Protein AF-A0AAV9C5N8-F1 (afdb_monomer)

Organism: Acorus calamus (NCBI:txid4465)

Foldseek 3Di:
DDDPDDPPPPPPFDKAWDDAAADADLVLLVVLLPCPDPPPDPVVNVVSLSNLVNNLVNQVKTWIATPVRFIWIAHPVRDIHRDSNVVSVVVVVVPDDDDDDDDDDDPDDPDDPPPDDPPQDVVLLVCCVPPVDPVSVVVNVSNCVVVVFDDDPDVDDDGDDDDDDDDDDDDDDDDDDDDDDDDDDDDDDDDDPDDPPVPDPVQDKAWDPPQAADADLPLLVVLLPDDPPDPPPVCVVVSLSVLVSNLVNQVKIWIAGPVRQIWIADPVRDIDRDSSVVSCCVNVVPCPVPPCPPPPPQPWDFDPQAADQDLVLLVVCLPPVDPVSVSVLVSNLVVQVWTWIDRVPFIWIADPVRDIDRDSSVVSDVVVDDPPPPPPDPPPPPDDDDDDD

Mean predicted aligned error: 20.57 Å

Radius of gyration: 37.29 Å; Cα contacts (8 Å, |Δi|>4): 385; chains: 1; bounding box: 121×70×110 Å

Sequence (389 aa):
MERSEAEVVEIEQNWERVDIVPKLCPEAVKRYGCDRRGRAVARSQDELILKAKRHIVALDWIIESNSKGKLRFVAPNGTVYGDLREVCKLVRDQEVPTESKTKRPQINLNWNPSSIEPKLCPEAVVAYARERRPKLRSKAVRHLVSLGWMIQCDGKRSLTGPPEQDARGSSSTEQEETSEECKGPFSDSSTERSEAEALEVEQNWERVVDIVPKLRPEDAKRYGSARRGHAVVRGQDKLILKAKRHIVALGWTIESNSEGKLRFIAPNGTIYDDLREVCKLVTEVPTESKRKGPKVKLNWKPSSIEPNPCPEAMVAYAREGRRKFRPKAAQHLASLGWMIECDGEKFRYQAPNGKMHCNLRQICRSLTGPPEQDARGSSSTEQEETSED

Nearest PDB structures (foldseek):
  7o3b-assembly3_I  TM=3.093E-01  e=2.059E+00  Homo sapiens

InterPro domains:
  IPR042163 PHD finger protein 12 [PTHR46309] (42-178)
  IPR054292 Domain of unknown function DUF7028 [PF22970] (18-94)
  IPR054292 Domain of unknown function DUF7028 [PF22970] (115-157)
  IPR054292 Domain of unknown function DUF7028 [PF22970] (209-282)
  IPR054292 Domain of unknown function DUF7028 [PF22970] (304-367)

pLDDT: mean 78.82, std 21.41, range [30.95, 98.25]

Solvent-accessible surface area (backbone atoms only — not comparable to full-atom values): 24700 Å² total; per-residue (Å²): 138,83,80,80,81,78,82,78,78,79,76,79,78,63,70,42,78,58,94,66,76,60,41,88,34,69,69,30,24,53,56,60,45,64,56,89,70,81,76,66,60,73,74,61,49,59,55,38,50,51,38,25,52,17,21,46,37,54,68,62,30,47,46,30,32,33,95,86,71,51,54,36,38,31,41,81,88,65,55,76,39,74,46,72,53,60,52,27,43,53,55,52,70,65,65,68,83,84,81,75,95,69,82,86,74,87,78,83,76,88,77,79,78,87,82,66,84,78,78,82,50,68,65,37,41,55,49,26,74,74,65,68,44,75,86,32,46,68,52,25,50,52,44,42,44,74,71,70,48,78,82,75,88,57,102,61,96,70,89,74,76,83,85,80,89,78,80,90,81,90,85,89,82,85,88,80,90,81,87,85,87,82,90,80,83,88,78,95,76,81,90,90,86,89,77,85,84,77,72,71,80,73,73,64,66,42,75,63,80,87,64,71,61,40,84,39,71,68,41,20,43,56,54,39,69,54,67,90,83,68,70,88,51,93,59,51,69,61,41,51,52,42,23,52,16,19,45,41,51,73,58,32,47,47,30,33,37,92,86,68,51,54,41,37,33,41,82,87,64,53,76,43,69,48,72,49,58,52,22,39,48,70,63,62,50,72,63,73,80,50,62,79,60,74,80,74,74,75,68,67,37,80,51,93,64,67,60,39,86,35,70,66,30,27,52,51,22,39,75,66,65,46,73,86,30,48,64,47,25,51,14,20,41,33,53,71,56,30,50,45,32,32,48,88,95,45,57,40,38,30,42,82,87,69,52,76,45,73,49,69,52,60,54,30,41,68,72,60,47,74,77,79,72,74,82,82,77,80,77,79,79,78,78,81,84,83,76,88,136

Structure (mmCIF, N/CA/C/O backbone):
data_AF-A0AAV9C5N8-F1
#
_entry.id   AF-A0AAV9C5N8-F1
#
loop_
_atom_site.group_PDB
_atom_site.id
_atom_site.type_symbol
_atom_site.label_atom_id
_atom_site.label_alt_id
_atom_site.label_comp_id
_atom_site.label_asym_id
_atom_site.label_entity_id
_atom_site.label_seq_id
_atom_site.pdbx_PDB_ins_code
_atom_site.Cartn_x
_atom_site.Cartn_y
_atom_site.Cartn_z
_atom_site.occupancy
_atom_site.B_iso_or_equiv
_atom_site.auth_seq_id
_atom_site.auth_comp_id
_atom_site.auth_asym_id
_atom_site.auth_atom_id
_atom_site.pdbx_PDB_model_num
ATOM 1 N N . MET A 1 1 ? -20.181 44.042 -28.592 1.00 45.59 1 MET A N 1
ATOM 2 C CA . MET A 1 1 ? -19.108 43.463 -27.754 1.00 45.59 1 MET A CA 1
ATOM 3 C C . MET A 1 1 ? -19.802 42.764 -26.593 1.00 45.59 1 MET A C 1
ATOM 5 O O . MET A 1 1 ? -19.965 43.341 -25.528 1.00 45.59 1 MET A O 1
ATOM 9 N N . GLU A 1 2 ? -20.342 41.577 -26.849 1.00 58.12 2 GLU A N 1
ATOM 10 C CA . GLU A 1 2 ? -21.063 40.789 -25.846 1.00 58.12 2 GLU A CA 1
ATOM 11 C C . GLU A 1 2 ? -20.036 39.961 -25.068 1.00 58.12 2 GLU A C 1
ATOM 13 O O . GLU A 1 2 ? -19.306 39.156 -25.647 1.00 58.12 2 GLU A O 1
ATOM 18 N N . ARG A 1 3 ? -19.909 40.220 -23.762 1.00 61.19 3 ARG A N 1
ATOM 19 C CA . ARG A 1 3 ? -19.138 39.365 -22.855 1.00 61.19 3 ARG A CA 1
ATOM 20 C C . ARG A 1 3 ? -19.977 38.121 -22.590 1.00 61.19 3 ARG A C 1
ATOM 22 O O . ARG A 1 3 ? -20.986 38.208 -21.905 1.00 61.19 3 ARG A O 1
ATOM 29 N N . SER A 1 4 ? -19.542 36.988 -23.125 1.00 71.19 4 SER A N 1
ATOM 30 C CA . SER A 1 4 ? -20.054 35.667 -22.773 1.00 71.19 4 SER A CA 1
ATOM 31 C C . SER A 1 4 ? -19.905 35.435 -21.267 1.00 71.19 4 SER A C 1
ATOM 33 O O . SER A 1 4 ? -18.783 35.427 -20.750 1.00 71.19 4 SER A O 1
ATOM 35 N N . GLU A 1 5 ? -21.029 35.267 -20.576 1.00 72.00 5 GLU A N 1
ATOM 36 C CA . GLU A 1 5 ? -21.088 34.865 -19.173 1.00 72.00 5 GLU A CA 1
ATOM 37 C C . GLU A 1 5 ? -20.514 33.449 -19.045 1.00 72.00 5 GLU A C 1
ATOM 39 O O . GLU A 1 5 ? -21.042 32.486 -19.596 1.00 72.00 5 GLU A O 1
ATOM 44 N N . ALA A 1 6 ? -19.369 33.329 -18.374 1.00 73.50 6 ALA A N 1
ATOM 45 C CA . ALA A 1 6 ? -18.791 32.036 -18.050 1.00 73.50 6 ALA A 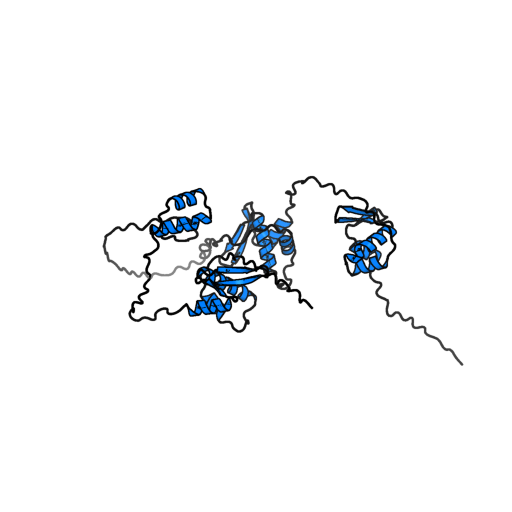CA 1
ATOM 46 C C . ALA A 1 6 ? -19.626 31.405 -16.931 1.00 73.50 6 ALA A C 1
ATOM 48 O O . ALA A 1 6 ? -19.596 31.866 -15.790 1.00 73.50 6 ALA A O 1
ATOM 49 N N . GLU A 1 7 ? -20.367 30.357 -17.276 1.00 78.62 7 GLU A N 1
ATOM 50 C CA . GLU A 1 7 ? -21.125 29.532 -16.343 1.00 78.62 7 GLU A CA 1
ATOM 51 C C . GLU A 1 7 ? -20.156 28.884 -15.339 1.00 78.62 7 GLU A C 1
ATOM 53 O O . GLU A 1 7 ? -19.386 27.972 -15.657 1.00 78.62 7 GLU A O 1
ATOM 58 N N . VAL A 1 8 ? -20.131 29.413 -14.115 1.00 75.06 8 VAL A N 1
ATOM 59 C CA . VAL A 1 8 ? -19.361 28.845 -13.008 1.00 75.06 8 VAL A CA 1
ATOM 60 C C . VAL A 1 8 ? -20.088 27.584 -12.559 1.00 75.06 8 VAL A C 1
ATOM 62 O O . VAL A 1 8 ? -21.027 27.641 -11.772 1.00 75.06 8 VAL A O 1
ATOM 65 N N . VAL A 1 9 ? -19.657 26.432 -13.070 1.00 77.12 9 VAL A N 1
ATOM 66 C CA . VAL A 1 9 ? -20.116 25.131 -12.578 1.00 77.12 9 VAL A CA 1
ATOM 67 C C . VAL A 1 9 ? -19.613 24.968 -11.143 1.00 77.12 9 VAL A C 1
ATOM 69 O O . VAL A 1 9 ? -18.439 24.659 -10.907 1.00 77.12 9 VAL A O 1
ATOM 72 N N . GLU A 1 10 ? -20.490 25.202 -10.168 1.00 76.19 10 GLU A N 1
ATOM 73 C CA . GLU A 1 10 ? -20.230 24.887 -8.768 1.00 76.19 10 GLU A CA 1
ATOM 74 C C . GLU A 1 10 ? -20.091 23.370 -8.625 1.00 76.19 10 GLU A C 1
ATOM 76 O O . GLU A 1 10 ? -21.057 22.611 -8.631 1.00 76.19 10 GLU A O 1
ATOM 81 N N . ILE A 1 11 ? -18.848 22.901 -8.532 1.00 78.44 11 ILE A N 1
ATOM 82 C CA . ILE A 1 11 ? -18.570 21.498 -8.240 1.00 78.44 11 ILE A CA 1
ATOM 83 C C . ILE A 1 11 ? -18.975 21.259 -6.785 1.00 78.44 11 ILE A C 1
ATOM 85 O O . ILE A 1 11 ? -18.213 21.587 -5.867 1.00 78.44 11 ILE A O 1
ATOM 89 N N . GLU A 1 12 ? -20.154 20.668 -6.581 1.00 83.19 12 GLU A N 1
ATOM 90 C CA . GLU A 1 12 ? -20.582 20.153 -5.284 1.00 83.19 12 GLU A CA 1
ATOM 91 C C . GLU A 1 12 ? -19.485 19.237 -4.730 1.00 83.19 12 GLU A C 1
ATOM 93 O O . GLU A 1 12 ? -19.161 18.170 -5.262 1.00 83.19 12 GLU A O 1
ATOM 98 N N . GLN A 1 13 ? -18.832 19.693 -3.664 1.00 87.62 13 GLN A N 1
ATOM 99 C CA . GLN A 1 13 ? -17.793 18.910 -3.019 1.00 87.62 13 GLN A CA 1
ATOM 100 C C . GLN A 1 13 ? -18.478 17.768 -2.276 1.00 87.62 13 GLN A C 1
ATOM 102 O O . GLN A 1 13 ? -19.108 17.994 -1.249 1.00 87.62 13 GLN A O 1
ATOM 107 N N . ASN A 1 14 ? -18.355 16.544 -2.786 1.00 94.50 14 ASN A N 1
ATOM 108 C CA . ASN A 1 14 ? -18.883 15.370 -2.104 1.00 94.50 14 ASN A CA 1
ATOM 109 C C . ASN A 1 14 ? -18.074 15.110 -0.816 1.00 94.50 14 ASN A C 1
ATOM 111 O O . ASN A 1 14 ? -16.852 14.914 -0.873 1.00 94.50 14 ASN A O 1
ATOM 115 N N . TRP A 1 15 ? -18.751 15.144 0.332 1.00 96.75 15 TRP A N 1
ATOM 116 C CA . TRP A 1 15 ? -18.179 14.895 1.656 1.00 96.75 15 TRP A CA 1
ATOM 117 C C . TRP A 1 15 ? -18.700 13.561 2.190 1.00 96.75 15 TRP A C 1
ATOM 119 O O . TRP A 1 15 ? -19.905 13.354 2.299 1.00 96.75 15 TRP A O 1
ATOM 129 N N . GLU A 1 16 ? -17.787 12.659 2.538 1.00 97.50 16 GLU A N 1
ATOM 130 C CA . GLU A 1 16 ? -18.092 11.322 3.045 1.00 97.50 16 GLU A CA 1
ATOM 131 C C . GLU A 1 16 ? -17.734 11.223 4.531 1.00 97.50 16 GLU A C 1
ATOM 133 O O . GLU A 1 16 ? -16.669 11.685 4.957 1.00 97.50 16 GLU A O 1
ATOM 138 N N . ARG A 1 17 ? -18.616 10.616 5.332 1.00 97.19 17 ARG A N 1
ATOM 139 C CA . ARG A 1 17 ? -18.372 10.391 6.763 1.00 97.19 17 ARG A CA 1
ATOM 140 C C . ARG A 1 17 ? -17.217 9.417 6.965 1.00 97.19 17 ARG A C 1
ATOM 142 O O . ARG A 1 17 ? -17.137 8.381 6.314 1.00 97.19 17 ARG A O 1
ATOM 149 N N . VAL A 1 18 ? -16.333 9.749 7.897 1.00 97.12 18 VAL A N 1
ATOM 150 C CA . VAL A 1 18 ? -15.190 8.912 8.256 1.00 97.12 18 VAL A CA 1
ATOM 151 C C . VAL A 1 18 ? -15.581 8.016 9.425 1.00 97.12 18 VAL A C 1
ATOM 153 O O . VAL A 1 18 ? -15.801 8.501 10.534 1.00 97.12 18 VAL A O 1
ATOM 156 N N . ASP A 1 19 ? -15.613 6.705 9.192 1.00 96.50 19 ASP A N 1
ATOM 157 C CA . ASP A 1 19 ? -15.880 5.717 10.238 1.00 96.50 19 ASP A CA 1
ATOM 158 C C . ASP A 1 19 ? -14.692 5.619 11.207 1.00 96.50 19 ASP A C 1
ATOM 160 O O . ASP A 1 19 ? -13.648 5.029 10.910 1.00 96.50 19 ASP A O 1
ATOM 164 N N . ILE A 1 20 ? -14.843 6.218 12.389 1.00 96.44 20 ILE A N 1
ATOM 165 C CA . ILE A 1 20 ? -13.873 6.152 13.485 1.00 96.44 20 ILE A CA 1
ATOM 166 C C . ILE A 1 20 ? -14.580 5.593 14.717 1.00 96.44 20 ILE A C 1
ATOM 168 O O . ILE A 1 20 ? -15.614 6.105 15.130 1.00 96.44 20 ILE A O 1
ATOM 172 N N . VAL A 1 21 ? -13.997 4.558 15.324 1.00 95.56 21 VAL A N 1
ATOM 173 C CA . VAL A 1 21 ? -14.510 3.970 16.569 1.00 95.56 21 VAL A CA 1
ATOM 174 C C . VAL A 1 21 ? -14.396 5.002 17.704 1.00 95.56 21 VAL A C 1
ATOM 176 O O . VAL A 1 21 ? -13.271 5.423 18.001 1.00 95.56 21 VAL A O 1
ATOM 179 N N . PRO A 1 22 ? -15.509 5.417 18.340 1.00 97.25 22 PRO A N 1
ATOM 180 C CA . PRO A 1 22 ? -15.482 6.396 19.422 1.00 97.25 22 PRO A CA 1
ATOM 181 C C . PRO A 1 22 ? -14.674 5.881 20.620 1.00 97.25 22 PRO A C 1
ATOM 183 O O . PRO A 1 22 ? -14.795 4.717 21.006 1.00 97.25 22 PRO A O 1
ATOM 186 N N . LYS A 1 23 ? -13.842 6.740 21.221 1.00 96.31 23 LYS A N 1
ATOM 187 C CA . LYS A 1 23 ? -13.122 6.439 22.471 1.00 96.31 23 LYS A CA 1
ATOM 188 C C . LYS A 1 23 ? -12.817 7.726 23.231 1.00 96.31 23 LYS A C 1
ATOM 190 O O . LYS A 1 23 ? -12.100 8.580 22.716 1.00 96.31 23 LYS A O 1
ATOM 195 N N . LEU A 1 24 ? -13.296 7.837 24.470 1.00 97.12 24 LEU A N 1
ATOM 196 C CA . LEU A 1 24 ? -13.033 8.991 25.333 1.00 97.12 24 LEU A CA 1
ATOM 197 C C . LEU A 1 24 ? -11.547 9.058 25.725 1.00 97.12 24 LEU A C 1
ATOM 199 O O . LEU A 1 24 ? -11.024 8.168 26.389 1.00 97.12 24 LEU A O 1
ATOM 203 N N . CYS A 1 25 ? -10.856 10.114 25.289 1.00 96.25 25 CYS A N 1
ATOM 204 C CA . CYS A 1 25 ? -9.460 10.423 25.623 1.00 96.25 25 CYS A CA 1
ATOM 205 C C . CYS A 1 25 ? -9.242 11.951 25.793 1.00 96.25 25 CYS A C 1
ATOM 207 O O . CYS A 1 25 ? -8.623 12.560 24.914 1.00 96.25 25 CYS A O 1
ATOM 209 N N . PRO A 1 26 ? -9.707 12.584 26.891 1.00 95.81 26 PRO A N 1
ATOM 210 C CA . PRO A 1 26 ? -9.602 14.043 27.083 1.00 95.81 26 PRO A CA 1
ATOM 211 C C . PRO A 1 26 ? -8.145 14.542 27.071 1.00 95.81 26 PRO A C 1
ATOM 213 O O . PRO A 1 26 ? -7.816 15.563 26.465 1.00 95.81 26 PRO A O 1
ATOM 216 N N . GLU A 1 27 ? -7.215 13.744 27.607 1.00 94.50 27 GLU A N 1
ATOM 217 C CA . GLU A 1 27 ? -5.774 14.034 27.568 1.00 94.50 27 GLU A CA 1
ATOM 218 C C . GLU A 1 27 ? -5.225 14.221 26.145 1.00 94.50 27 GLU A C 1
ATOM 220 O O . GLU A 1 27 ? -4.316 15.025 25.920 1.00 94.50 27 GLU A O 1
ATOM 225 N N . ALA A 1 28 ? -5.779 13.509 25.157 1.00 94.69 28 ALA A N 1
ATOM 226 C CA . ALA A 1 28 ? -5.349 13.646 23.769 1.00 94.69 28 ALA A CA 1
ATOM 227 C C . ALA A 1 28 ? -5.785 14.990 23.173 1.00 94.69 28 ALA A C 1
ATOM 229 O O . ALA A 1 28 ? -4.995 15.631 22.477 1.00 94.69 28 ALA A O 1
ATOM 230 N N . VAL A 1 29 ? -7.003 15.439 23.489 1.00 95.50 29 VAL A N 1
ATOM 231 C CA . VAL A 1 29 ? -7.526 16.751 23.082 1.00 95.50 29 VAL A CA 1
ATOM 232 C C . VAL A 1 29 ? -6.702 17.871 23.708 1.00 95.50 29 VAL A C 1
ATOM 234 O O . VAL A 1 29 ? -6.230 18.755 22.988 1.00 95.50 29 VAL A O 1
ATOM 237 N N . LYS A 1 30 ? -6.428 17.783 25.016 1.00 93.19 30 LYS A N 1
ATOM 238 C CA . LYS A 1 30 ? -5.599 18.752 25.745 1.00 93.19 30 LYS A CA 1
ATOM 239 C C . LYS A 1 30 ? -4.188 18.850 25.161 1.00 93.19 30 LYS A C 1
ATOM 241 O O . LYS A 1 30 ? -3.734 19.945 24.822 1.00 93.19 30 LYS A O 1
ATOM 246 N N . ARG A 1 31 ? -3.500 17.715 24.980 1.00 91.44 31 ARG A N 1
ATOM 247 C CA . ARG A 1 31 ? -2.142 17.683 24.403 1.00 91.44 31 ARG A CA 1
ATOM 248 C C . ARG A 1 31 ? -2.119 18.206 22.966 1.00 91.44 31 ARG A C 1
ATOM 250 O O . ARG A 1 31 ? -1.261 19.021 22.633 1.00 91.44 31 ARG A O 1
ATOM 257 N N . TYR A 1 32 ? -3.072 17.793 22.128 1.00 92.12 32 TYR A N 1
ATOM 258 C CA . TYR A 1 32 ? -3.121 18.218 20.727 1.00 92.12 32 TYR A CA 1
ATOM 259 C C . TYR A 1 32 ? -3.456 19.711 20.570 1.00 92.12 32 TYR A C 1
ATOM 261 O O . TYR A 1 32 ? -2.854 20.405 19.744 1.00 92.12 32 TYR A O 1
ATOM 269 N N . GLY A 1 33 ? -4.386 20.225 21.381 1.00 89.06 33 GLY A N 1
ATOM 270 C CA . GLY A 1 33 ? -4.808 21.628 21.359 1.00 89.06 33 GLY A CA 1
ATOM 271 C C . GLY A 1 33 ? -3.740 22.606 21.862 1.00 89.06 33 GLY A C 1
ATOM 272 O O . GLY A 1 33 ? -3.656 23.730 21.360 1.00 89.06 33 GLY A O 1
ATOM 273 N N . CYS A 1 34 ? -2.893 22.187 22.812 1.00 84.31 34 CYS A N 1
ATOM 274 C CA . CYS A 1 34 ? -1.882 23.049 23.438 1.00 84.31 34 CYS A CA 1
ATOM 275 C C . CYS A 1 34 ? -0.554 23.158 22.665 1.00 84.31 34 CYS A C 1
ATOM 277 O O . CYS A 1 34 ? 0.165 24.145 22.833 1.00 84.31 34 CYS A O 1
ATOM 279 N N . ASP A 1 35 ? -0.205 22.196 21.806 1.00 78.25 35 ASP A N 1
ATOM 280 C CA . ASP A 1 35 ? 1.144 22.116 21.229 1.00 78.25 35 ASP A CA 1
ATOM 281 C C . ASP A 1 35 ? 1.379 23.112 20.071 1.00 78.25 35 ASP A C 1
ATOM 283 O O . ASP A 1 35 ? 1.326 22.769 18.890 1.00 78.25 35 ASP A O 1
ATOM 287 N N . ARG A 1 36 ? 1.577 24.404 20.357 1.00 67.25 36 ARG A N 1
ATOM 288 C CA . ARG A 1 36 ? 1.833 25.435 19.323 1.00 67.25 36 ARG A CA 1
ATOM 289 C C . ARG A 1 36 ? 3.114 25.216 18.510 1.00 67.25 36 ARG A C 1
ATOM 291 O O . ARG A 1 36 ? 3.295 25.932 17.530 1.00 67.25 36 ARG A O 1
ATOM 298 N N . ARG A 1 37 ? 4.004 24.295 18.897 1.00 60.31 37 ARG A N 1
ATOM 299 C CA . ARG A 1 37 ? 5.381 24.275 18.378 1.00 60.31 37 ARG A CA 1
ATOM 300 C C . ARG A 1 37 ? 5.820 22.983 17.708 1.00 60.31 37 ARG A C 1
ATOM 302 O O . ARG A 1 37 ? 7.000 22.901 17.402 1.00 60.31 37 ARG A O 1
ATOM 309 N N . GLY A 1 38 ? 4.933 22.021 17.439 1.00 53.41 38 GLY A N 1
ATOM 310 C CA . GLY A 1 38 ? 5.199 20.925 16.489 1.00 53.41 38 GLY A CA 1
ATOM 311 C C . GLY A 1 38 ? 6.525 20.178 16.700 1.00 53.41 38 GLY A C 1
ATOM 312 O O . GLY A 1 38 ? 7.099 19.671 15.743 1.00 53.41 38 GLY A O 1
ATOM 313 N N . ARG A 1 39 ? 7.042 20.154 17.937 1.00 57.09 39 ARG A N 1
ATOM 314 C CA . ARG A 1 39 ? 8.333 19.539 18.287 1.00 57.09 39 ARG A CA 1
ATOM 315 C C . ARG A 1 39 ? 8.173 18.138 18.867 1.00 57.09 39 ARG A C 1
ATOM 317 O O . ARG A 1 39 ? 9.161 17.519 19.248 1.00 57.09 39 ARG A O 1
ATOM 324 N N . ALA A 1 40 ? 6.948 17.619 18.911 1.00 57.66 40 ALA A N 1
ATOM 325 C CA . ALA A 1 40 ? 6.726 16.205 19.134 1.00 57.66 40 ALA A CA 1
ATOM 326 C C . ALA A 1 40 ? 7.265 15.407 17.933 1.00 57.66 40 ALA A C 1
ATOM 328 O O . ALA A 1 40 ? 7.050 15.763 16.775 1.00 57.66 40 ALA A O 1
ATOM 329 N N . VAL A 1 41 ? 7.987 14.321 18.215 1.00 59.56 41 VAL A N 1
ATOM 330 C CA . VAL A 1 41 ? 8.472 13.367 17.210 1.00 59.56 41 VAL A CA 1
ATOM 331 C C . VAL A 1 41 ? 7.297 12.944 16.323 1.00 59.56 41 VAL A C 1
ATOM 333 O O . VAL A 1 41 ? 6.292 12.470 16.838 1.00 59.56 41 VAL A O 1
ATOM 336 N N . ALA A 1 42 ? 7.419 13.071 14.996 1.00 62.50 42 ALA A N 1
ATOM 337 C CA . ALA A 1 42 ? 6.318 12.896 14.032 1.00 62.50 42 ALA A CA 1
ATOM 338 C C . ALA A 1 42 ? 5.439 11.638 14.241 1.00 62.50 42 ALA A C 1
ATOM 340 O O . ALA A 1 42 ? 4.258 11.645 13.914 1.00 62.50 42 ALA A O 1
ATOM 341 N N . ARG A 1 43 ? 5.992 10.563 14.821 1.00 59.69 43 ARG A N 1
ATOM 342 C CA . ARG A 1 43 ? 5.260 9.328 15.141 1.00 59.69 43 ARG A CA 1
ATOM 343 C C . ARG A 1 43 ? 4.239 9.468 16.268 1.00 59.69 43 ARG A C 1
ATOM 345 O O . ARG A 1 43 ? 3.172 8.872 16.174 1.00 59.69 43 ARG A O 1
ATOM 352 N N . SER A 1 44 ? 4.536 10.241 17.312 1.00 75.88 44 SER A N 1
ATOM 353 C CA . SER A 1 44 ? 3.582 10.445 18.408 1.00 75.88 44 SER A CA 1
ATOM 354 C C . SER A 1 44 ? 2.441 11.375 17.997 1.00 75.88 44 SER A C 1
ATOM 356 O O . SER A 1 44 ? 1.364 11.323 18.588 1.00 75.88 44 SER A O 1
ATOM 358 N N . GLN A 1 45 ? 2.640 12.187 16.953 1.00 87.19 45 GLN A N 1
ATOM 359 C CA . GLN A 1 45 ? 1.637 13.131 16.477 1.00 87.19 45 GLN A CA 1
ATOM 360 C C . GLN A 1 45 ? 0.473 12.436 15.758 1.00 87.19 45 GLN A C 1
ATOM 362 O O . GLN A 1 45 ? -0.674 12.771 16.037 1.00 87.19 45 GLN A O 1
ATOM 367 N N . ASP A 1 46 ? 0.734 11.444 14.899 1.00 90.38 46 ASP A N 1
ATOM 368 C CA . ASP A 1 46 ? -0.328 10.695 14.202 1.00 90.38 46 ASP A CA 1
ATOM 369 C C . ASP A 1 46 ? -1.225 9.925 15.186 1.00 90.38 46 ASP A C 1
ATOM 371 O O . ASP A 1 46 ? -2.454 9.935 15.069 1.00 90.38 46 ASP A O 1
ATOM 375 N N . GLU A 1 47 ? -0.620 9.296 16.197 1.00 92.00 47 GLU A N 1
ATOM 376 C CA . GLU A 1 47 ? -1.355 8.593 17.249 1.00 92.00 47 GLU A CA 1
ATOM 377 C C . GLU A 1 47 ? -2.170 9.568 18.111 1.00 92.00 47 GLU A C 1
ATOM 379 O O . GLU A 1 47 ? -3.339 9.309 18.410 1.00 92.00 47 GLU A O 1
ATOM 384 N N . LEU A 1 48 ? -1.583 10.715 18.467 1.00 93.69 48 LEU A N 1
ATOM 385 C CA . LEU A 1 48 ? -2.264 11.767 19.216 1.00 93.69 48 LEU A CA 1
ATOM 386 C C . LEU A 1 48 ? -3.451 12.345 18.430 1.00 93.69 48 LEU A C 1
ATOM 388 O O . LEU A 1 48 ? -4.530 12.511 18.998 1.00 93.69 48 LEU A O 1
ATOM 392 N N . ILE A 1 49 ? -3.284 12.581 17.123 1.00 95.44 49 ILE A N 1
ATOM 393 C CA . ILE A 1 49 ? -4.354 13.018 16.212 1.00 95.44 49 ILE A CA 1
ATOM 394 C C . ILE A 1 49 ? -5.486 11.994 16.196 1.00 95.44 49 ILE A C 1
ATOM 396 O O . ILE A 1 49 ? -6.655 12.368 16.299 1.00 95.44 49 ILE A O 1
ATOM 400 N N . LEU A 1 50 ? -5.167 10.703 16.067 1.00 95.94 50 LEU A N 1
ATOM 401 C CA . LEU A 1 50 ? -6.187 9.659 16.044 1.00 95.94 50 LEU A CA 1
ATOM 402 C C . LEU A 1 50 ? -6.934 9.578 17.381 1.00 95.94 50 LEU A C 1
ATOM 404 O O . LEU A 1 50 ? -8.160 9.501 17.377 1.00 95.94 50 LEU A O 1
ATOM 408 N N . LYS A 1 51 ? -6.226 9.644 18.515 1.00 96.62 51 LYS A N 1
ATOM 409 C CA . LYS A 1 51 ? -6.850 9.665 19.849 1.00 96.62 51 LYS A CA 1
ATOM 410 C C . LYS A 1 51 ? -7.754 10.888 20.037 1.00 96.62 51 LYS A C 1
ATOM 412 O O . LYS A 1 51 ? -8.863 10.731 20.539 1.00 96.62 51 LYS A O 1
ATOM 417 N N . ALA A 1 52 ? -7.332 12.067 19.575 1.00 96.94 52 ALA A N 1
ATOM 418 C CA . ALA A 1 52 ? -8.156 13.275 19.610 1.00 96.94 52 ALA A CA 1
ATOM 419 C C . ALA A 1 52 ? -9.425 13.126 18.750 1.00 96.94 52 ALA A C 1
ATOM 421 O O . ALA A 1 52 ? -10.521 13.399 19.230 1.00 96.94 52 ALA A O 1
ATOM 422 N N . LYS A 1 53 ? -9.309 12.601 17.520 1.00 98.00 53 LYS A N 1
ATOM 423 C CA . LYS A 1 53 ? -10.471 12.316 16.654 1.00 98.00 53 LYS A CA 1
ATOM 424 C C . LYS A 1 53 ? -11.446 11.329 17.293 1.00 98.00 53 LYS A C 1
ATOM 426 O O . LYS A 1 53 ? -12.647 11.560 17.253 1.00 98.00 53 LYS A O 1
ATOM 431 N N . ARG A 1 54 ? -10.941 10.247 17.897 1.00 97.44 54 ARG A N 1
ATOM 432 C CA . ARG A 1 54 ? -11.774 9.257 18.600 1.00 97.44 54 ARG A CA 1
ATOM 433 C C . ARG A 1 54 ? -12.540 9.872 19.773 1.00 97.44 54 ARG A C 1
ATOM 435 O O . ARG A 1 54 ? -13.693 9.504 19.974 1.00 97.44 54 ARG A O 1
ATOM 442 N N . HIS A 1 55 ? -11.922 10.796 20.513 1.00 97.69 55 HIS A N 1
ATOM 443 C CA . HIS A 1 55 ? -12.590 11.506 21.605 1.00 97.69 55 HIS A CA 1
ATOM 444 C C . HIS A 1 55 ? -13.649 12.478 21.076 1.00 97.69 55 HIS A C 1
ATOM 446 O O . HIS A 1 55 ? -14.761 12.473 21.579 1.00 97.69 55 HIS A O 1
ATOM 452 N N . ILE A 1 56 ? -13.354 13.233 20.015 1.00 97.69 56 ILE A N 1
ATOM 453 C CA . ILE A 1 56 ? -14.320 14.139 19.371 1.00 97.69 56 ILE A CA 1
ATOM 454 C C . ILE A 1 56 ? -15.560 13.378 18.882 1.00 97.69 56 ILE A C 1
ATOM 456 O O . ILE A 1 56 ? -16.679 13.783 19.173 1.00 97.69 56 ILE A O 1
ATOM 460 N N . VAL A 1 57 ? -15.381 12.229 18.222 1.00 97.81 57 VAL A N 1
ATOM 461 C CA . VAL A 1 57 ? -16.510 11.374 17.806 1.00 97.81 57 VAL A CA 1
ATOM 462 C C . VAL A 1 57 ? -17.268 10.803 19.013 1.00 97.81 57 VAL A C 1
ATOM 464 O O . VAL A 1 57 ? -18.476 10.621 18.938 1.00 97.81 57 VAL A O 1
ATOM 467 N N . ALA A 1 58 ? -16.591 10.550 20.139 1.00 97.12 58 ALA A N 1
ATOM 468 C CA . ALA A 1 58 ? -17.249 10.135 21.382 1.00 97.12 58 ALA A CA 1
ATOM 469 C C . ALA A 1 58 ? -18.090 11.246 22.036 1.00 97.12 58 ALA A C 1
ATOM 471 O O . ALA A 1 58 ? -18.917 10.936 22.884 1.00 97.12 58 ALA A O 1
ATOM 472 N N . LEU A 1 59 ? -17.900 12.504 21.628 1.00 96.75 59 LEU A N 1
ATOM 473 C CA . LEU A 1 59 ? -18.734 13.652 21.994 1.00 96.75 59 LEU A CA 1
ATOM 474 C C . LEU A 1 59 ? -19.808 13.955 20.927 1.00 96.75 59 LEU A C 1
ATOM 476 O O . LEU A 1 59 ? -20.257 15.093 20.810 1.00 96.75 59 LEU A O 1
ATOM 480 N N . ASP A 1 60 ? -20.165 12.964 20.105 1.00 97.50 60 ASP A N 1
ATOM 481 C CA . ASP A 1 60 ? -21.166 13.047 19.028 1.00 97.50 60 ASP A CA 1
ATOM 482 C C . ASP A 1 60 ? -20.840 14.018 17.878 1.00 97.50 60 ASP A C 1
ATOM 484 O O . ASP A 1 60 ? -21.713 14.410 17.101 1.00 97.50 60 ASP A O 1
ATOM 488 N N . TRP A 1 61 ? -19.570 14.381 17.698 1.00 98.06 61 TRP A N 1
ATOM 489 C CA . TRP A 1 61 ? -19.148 15.121 16.509 1.00 98.06 61 TRP A CA 1
ATOM 490 C C . TRP A 1 61 ? -19.021 14.200 15.293 1.00 98.06 61 TRP A C 1
ATOM 492 O O . TRP A 1 61 ? -18.561 13.058 15.386 1.00 98.06 61 TRP A O 1
ATOM 502 N N . ILE A 1 62 ? -19.332 14.733 14.112 1.00 98.19 62 ILE A N 1
ATOM 503 C CA . ILE A 1 62 ? -19.206 14.012 12.841 1.00 98.19 62 ILE A CA 1
ATOM 504 C C . ILE A 1 62 ? -17.931 14.468 12.133 1.00 98.19 62 ILE A C 1
ATOM 506 O O . ILE A 1 62 ? -17.690 15.662 11.970 1.00 98.19 62 ILE A O 1
ATOM 510 N N . ILE A 1 63 ? -17.113 13.518 11.681 1.00 98.19 63 ILE A N 1
ATOM 511 C CA . ILE A 1 63 ? -15.914 13.800 10.884 1.00 98.19 63 ILE A CA 1
ATOM 512 C C . ILE A 1 63 ? -16.203 13.416 9.442 1.00 98.19 63 ILE A C 1
ATOM 514 O O . ILE A 1 63 ? -16.557 12.272 9.161 1.00 98.19 63 ILE A O 1
ATOM 518 N N . GLU A 1 64 ? -16.015 14.356 8.525 1.00 98.00 64 GLU A N 1
ATOM 519 C CA . GLU A 1 64 ? -16.223 14.139 7.097 1.00 98.00 64 GLU A CA 1
ATOM 520 C C . GLU A 1 64 ? -14.938 14.415 6.319 1.00 98.00 64 GLU A C 1
ATOM 522 O O . GLU A 1 64 ? -14.108 15.236 6.719 1.00 98.00 64 GLU A O 1
ATOM 527 N N . SER A 1 65 ? -14.763 13.715 5.202 1.00 97.50 65 SER A N 1
ATOM 528 C CA . SER A 1 65 ? -13.619 13.853 4.307 1.00 97.50 65 SER A CA 1
ATOM 529 C C . SER A 1 65 ? -14.069 14.008 2.862 1.00 97.50 65 SER A C 1
ATOM 531 O O . SER A 1 65 ? -15.055 13.403 2.456 1.00 97.50 65 SER A O 1
ATOM 533 N N . ASN A 1 66 ? -13.355 14.812 2.078 1.00 96.44 66 ASN A N 1
ATOM 534 C CA . ASN A 1 66 ? -13.620 14.937 0.645 1.00 96.44 66 ASN A CA 1
ATOM 535 C C . ASN A 1 66 ? -12.627 14.123 -0.200 1.00 96.44 66 ASN A C 1
ATOM 537 O O . ASN A 1 66 ? -11.624 13.606 0.297 1.00 96.44 66 ASN A O 1
ATOM 541 N N . SER A 1 67 ? -12.855 14.076 -1.514 1.00 93.81 67 SER A N 1
ATOM 542 C CA . SER A 1 67 ? -11.980 13.387 -2.480 1.00 93.81 67 SER A CA 1
ATOM 543 C C . SER A 1 67 ? -10.532 13.900 -2.504 1.00 93.81 67 SER A C 1
ATOM 545 O O . SER A 1 67 ? -9.627 13.189 -2.939 1.00 93.81 67 SER A O 1
ATOM 547 N N . LYS A 1 68 ? -10.290 15.118 -2.001 1.00 93.75 68 LYS A N 1
ATOM 548 C CA . LYS A 1 68 ? -8.954 15.720 -1.854 1.00 93.75 68 LYS A CA 1
ATOM 549 C C . LYS A 1 68 ? -8.293 15.377 -0.510 1.00 93.75 68 LYS A C 1
ATOM 551 O O . LYS A 1 68 ? -7.190 15.848 -0.245 1.00 93.75 68 LYS A O 1
ATOM 556 N N . GLY A 1 69 ? -8.953 14.592 0.344 1.00 93.38 69 GLY A N 1
ATOM 557 C CA . GLY A 1 69 ? -8.471 14.214 1.672 1.00 93.38 69 GLY A CA 1
ATOM 558 C C . GLY A 1 69 ? -8.525 15.338 2.710 1.00 93.38 69 GLY A C 1
ATOM 559 O O . GLY A 1 69 ? -7.933 15.196 3.781 1.00 93.38 69 GLY A O 1
ATOM 560 N N . LYS A 1 70 ? -9.211 16.454 2.422 1.00 96.31 70 LYS A N 1
ATOM 561 C CA . LYS A 1 70 ? -9.471 17.489 3.431 1.00 96.31 70 LYS A CA 1
ATOM 562 C C . LYS A 1 70 ? -10.528 16.979 4.398 1.00 96.31 70 LYS A C 1
ATOM 564 O O . LYS A 1 70 ? -11.468 16.312 3.976 1.00 96.31 70 LYS A O 1
ATOM 569 N N . LEU A 1 71 ? -10.364 17.313 5.672 1.00 97.38 71 LEU A N 1
ATOM 570 C CA . LEU A 1 71 ? -11.303 16.959 6.727 1.00 97.38 71 LEU A CA 1
ATOM 571 C C . LEU A 1 71 ? -12.131 18.176 7.123 1.00 97.38 71 LEU A C 1
ATOM 573 O O . LEU A 1 71 ? -11.620 19.295 7.104 1.00 97.38 71 LEU A O 1
ATOM 577 N N . ARG A 1 72 ? -13.378 17.932 7.513 1.00 97.94 72 ARG A N 1
ATOM 578 C CA . ARG A 1 72 ? -14.203 18.882 8.258 1.00 97.94 72 ARG A CA 1
ATOM 579 C C . ARG A 1 72 ? -14.866 18.174 9.432 1.00 97.94 72 ARG A C 1
ATOM 581 O O . ARG A 1 72 ? -15.048 16.955 9.411 1.00 97.94 72 ARG A O 1
ATOM 588 N N . PHE A 1 73 ? -15.201 18.944 10.449 1.00 98.25 73 PHE A N 1
ATOM 589 C CA . PHE A 1 73 ? -15.754 18.470 11.708 1.00 98.25 73 PHE A CA 1
ATOM 590 C C . PHE A 1 73 ? -17.083 19.176 11.932 1.00 98.25 73 PHE A C 1
ATOM 592 O O . PHE A 1 73 ? -17.125 20.402 11.907 1.00 98.25 73 PHE A O 1
ATOM 599 N N . VAL A 1 74 ? -18.158 18.423 12.123 1.00 98.25 74 VAL A N 1
ATOM 600 C CA . VAL A 1 74 ? -19.503 18.960 12.339 1.00 98.25 74 VAL A CA 1
ATOM 601 C C . VAL A 1 74 ? -19.863 18.748 13.802 1.00 98.25 74 VAL A C 1
ATOM 603 O O . VAL A 1 74 ? -19.928 17.609 14.268 1.00 98.25 74 VAL A O 1
ATOM 606 N N . ALA A 1 75 ? -20.045 19.848 14.523 1.00 97.88 75 ALA A N 1
ATOM 607 C CA . ALA A 1 75 ? -20.470 19.847 15.913 1.00 97.88 75 ALA A CA 1
ATOM 608 C C . ALA A 1 75 ? -21.930 19.369 16.048 1.00 97.88 75 ALA A C 1
ATOM 610 O O . ALA A 1 75 ? -22.693 19.459 15.081 1.00 97.88 75 ALA A O 1
ATOM 611 N N . PRO A 1 76 ? -22.368 18.926 17.242 1.00 97.44 76 PRO A N 1
ATOM 612 C CA . PRO A 1 76 ? -23.753 18.500 17.478 1.00 97.44 76 PRO A CA 1
ATOM 613 C C . PRO A 1 76 ? -24.810 19.570 17.157 1.00 97.44 76 PRO A C 1
ATOM 615 O O . PRO A 1 76 ? -25.945 19.247 16.823 1.00 97.44 76 PRO A O 1
ATOM 618 N N . ASN A 1 77 ? -24.434 20.851 17.209 1.00 96.06 77 ASN A N 1
ATOM 619 C CA . ASN A 1 77 ? -25.280 21.985 16.826 1.00 96.06 77 ASN A CA 1
ATOM 620 C C . ASN A 1 77 ? -25.303 22.263 15.303 1.00 96.06 77 ASN A C 1
ATOM 622 O O . ASN A 1 77 ? -25.905 23.242 14.872 1.00 96.06 77 ASN A O 1
ATOM 626 N N . GLY A 1 78 ? -24.608 21.457 14.493 1.00 97.00 78 GLY A N 1
ATOM 627 C CA . GLY A 1 78 ? -24.486 21.616 13.041 1.00 97.00 78 GLY A CA 1
ATOM 628 C C . GLY A 1 78 ? -23.377 22.565 12.571 1.00 97.00 78 GLY A C 1
ATOM 629 O O . GLY A 1 78 ? -23.168 22.687 11.365 1.00 97.00 78 GLY A O 1
ATOM 630 N N . THR A 1 79 ? -22.639 23.227 13.472 1.00 97.81 79 THR A N 1
ATOM 631 C CA . THR A 1 79 ? -21.529 24.117 13.082 1.00 97.81 79 THR A CA 1
ATOM 632 C C . THR A 1 79 ? -20.362 23.314 12.504 1.00 97.81 79 THR A C 1
ATOM 634 O O . THR A 1 79 ? -19.961 22.294 13.063 1.00 97.81 79 THR A O 1
ATOM 637 N N . VAL A 1 80 ? -19.808 23.779 11.382 1.00 97.88 80 VAL A N 1
ATOM 638 C CA . VAL A 1 80 ? -18.748 23.086 10.639 1.00 97.88 80 VAL A CA 1
ATOM 639 C C . VAL A 1 80 ? -17.399 23.772 10.855 1.00 97.88 80 VAL A C 1
ATOM 641 O O . VAL A 1 80 ? -17.271 24.973 10.641 1.00 97.88 80 VAL A O 1
ATOM 644 N N . TYR A 1 81 ? -16.377 22.988 11.193 1.00 98.06 81 TYR A N 1
ATOM 645 C CA . TYR A 1 81 ? -15.002 23.432 11.416 1.00 98.06 81 TYR A CA 1
ATOM 646 C C . TYR A 1 81 ? -14.043 22.750 10.439 1.00 98.06 81 TYR A C 1
ATOM 648 O O . TYR A 1 81 ? -14.160 21.554 10.162 1.00 98.06 81 TYR A O 1
ATOM 656 N N . GLY A 1 82 ? -13.075 23.504 9.914 1.00 96.81 82 GLY A N 1
ATOM 657 C CA . GLY A 1 82 ? -12.087 23.003 8.948 1.00 96.81 82 GLY A CA 1
ATOM 658 C C . GLY A 1 82 ? -10.807 22.438 9.572 1.00 96.81 82 GLY A C 1
ATOM 659 O O . GLY A 1 82 ? -10.019 21.804 8.872 1.00 96.81 82 GLY A O 1
ATOM 660 N N . ASP A 1 83 ? -10.586 22.657 10.871 1.00 96.19 83 ASP A N 1
ATOM 661 C CA . ASP A 1 83 ? -9.355 22.277 11.568 1.00 96.19 83 ASP A CA 1
ATOM 662 C C . ASP A 1 83 ? -9.659 21.523 12.871 1.00 96.19 83 ASP A C 1
ATOM 664 O O . ASP A 1 83 ? -10.386 21.996 13.744 1.00 96.19 83 ASP A O 1
ATOM 668 N N . LEU A 1 84 ? -9.026 20.358 13.032 1.00 96.44 84 LEU A N 1
ATOM 669 C CA . LEU A 1 84 ? -9.081 19.544 14.245 1.00 96.44 84 LEU A CA 1
ATOM 670 C C . LEU A 1 84 ? -8.635 20.334 15.482 1.00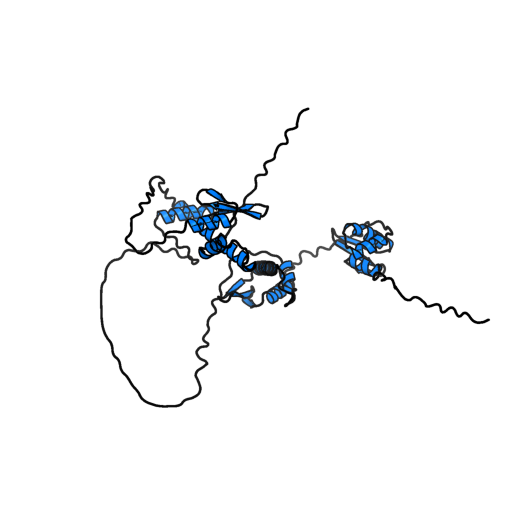 96.44 84 LEU A C 1
ATOM 672 O O . LEU A 1 84 ? -9.146 20.128 16.579 1.00 96.44 84 LEU A O 1
ATOM 676 N N . ARG A 1 85 ? -7.655 21.226 15.327 1.00 95.19 85 ARG A N 1
ATOM 677 C CA . ARG A 1 85 ? -7.106 22.006 16.436 1.00 95.19 85 ARG A CA 1
ATOM 678 C C . ARG A 1 85 ? -8.101 23.028 16.972 1.00 95.19 85 ARG A C 1
ATOM 680 O O . ARG A 1 85 ? -8.089 23.285 18.173 1.00 95.19 85 ARG A O 1
ATOM 687 N N . GLU A 1 86 ? -8.918 23.619 16.108 1.00 95.75 86 GLU A N 1
ATOM 688 C CA . GLU A 1 86 ? -9.979 24.540 16.518 1.00 95.75 86 GLU A CA 1
ATOM 689 C C . GLU A 1 86 ? -11.039 23.798 17.334 1.00 95.75 86 GLU A C 1
ATOM 691 O O . GLU A 1 86 ? -11.347 24.205 18.452 1.00 95.75 86 GLU A O 1
ATOM 696 N N . VAL A 1 87 ? -11.459 22.627 16.848 1.00 97.38 87 VAL A N 1
ATOM 697 C CA . VAL A 1 87 ? -12.373 21.732 17.570 1.00 97.38 87 VAL A CA 1
ATOM 698 C C . VAL A 1 87 ? -11.810 21.326 18.928 1.00 97.38 87 VAL A C 1
ATOM 700 O O . VAL A 1 87 ? -12.501 21.437 19.935 1.00 97.38 87 VAL A O 1
ATOM 703 N N . CYS A 1 88 ? -10.540 20.914 18.996 1.00 96.50 88 CYS A N 1
ATOM 704 C CA . CYS A 1 88 ? -9.924 20.533 20.266 1.00 96.50 88 CYS A CA 1
ATOM 705 C C . CYS A 1 88 ? -9.876 21.685 21.281 1.00 96.50 88 CYS A C 1
ATOM 707 O O . CYS A 1 88 ? -9.961 21.431 22.479 1.00 96.50 88 CYS A O 1
ATOM 709 N N . LYS A 1 89 ? -9.718 22.939 20.833 1.00 95.12 89 LYS A N 1
ATOM 710 C CA . LYS A 1 89 ? -9.785 24.101 21.736 1.00 95.12 89 LYS A CA 1
ATOM 711 C C . LYS A 1 89 ? -11.201 24.286 22.265 1.00 95.12 89 LYS A C 1
ATOM 713 O O . LYS A 1 89 ? -11.360 24.401 23.468 1.00 95.12 89 LYS A O 1
ATOM 718 N N . LEU A 1 90 ? -12.205 24.230 21.389 1.00 95.94 90 LEU A N 1
ATOM 719 C CA . LEU A 1 90 ? -13.610 24.374 21.778 1.00 95.94 90 LEU A CA 1
ATOM 720 C C . LEU A 1 90 ? -14.052 23.296 22.766 1.00 95.94 90 LEU A C 1
ATOM 722 O O . LEU A 1 90 ? -14.650 23.622 23.782 1.00 95.94 90 LEU A O 1
ATOM 726 N N . VAL A 1 91 ? -13.713 22.030 22.501 1.00 96.12 91 VAL A N 1
ATOM 727 C CA . VAL A 1 91 ? -14.024 20.916 23.411 1.00 96.12 91 VAL A CA 1
ATOM 728 C C . VAL A 1 91 ? -13.356 21.127 24.769 1.00 96.12 91 VAL A C 1
ATOM 730 O O . VAL A 1 91 ? -14.010 21.018 25.797 1.00 96.12 91 VAL A O 1
ATOM 733 N N . ARG A 1 92 ? -12.072 21.500 24.783 1.00 93.94 92 ARG A N 1
ATOM 734 C CA . ARG A 1 92 ? -11.337 21.771 26.025 1.00 93.94 92 ARG A CA 1
ATOM 735 C C . ARG A 1 92 ? -11.920 22.951 26.804 1.00 93.94 92 ARG A C 1
ATOM 737 O O . ARG A 1 92 ? -11.901 22.928 28.024 1.00 93.94 92 ARG A O 1
ATOM 744 N N . ASP A 1 93 ? -12.394 23.981 26.114 1.00 92.75 93 ASP A N 1
ATOM 745 C CA . ASP A 1 93 ? -12.934 25.180 26.755 1.00 92.75 93 ASP A CA 1
ATOM 746 C C . ASP A 1 93 ? -14.396 24.960 27.230 1.00 92.75 93 ASP A C 1
ATOM 748 O O . ASP A 1 93 ? -14.871 25.689 28.097 1.00 92.75 93 ASP A O 1
ATOM 752 N N . GLN A 1 94 ? -15.095 23.936 26.714 1.00 88.69 94 GLN A N 1
ATOM 753 C CA . GLN A 1 94 ? -16.392 23.455 27.228 1.00 88.69 94 GLN A CA 1
ATOM 754 C C . GLN A 1 94 ? -16.249 22.528 28.449 1.00 88.69 94 GLN A C 1
ATOM 756 O O . GLN A 1 94 ? -17.173 22.416 29.256 1.00 88.69 94 GLN A O 1
ATOM 761 N N . GLU A 1 95 ? -15.097 21.877 28.609 1.00 73.38 95 GLU A N 1
ATOM 762 C CA . GLU A 1 95 ? -14.743 21.134 29.817 1.00 73.38 95 GLU A CA 1
ATOM 763 C C . GLU A 1 95 ? -14.300 22.118 30.917 1.00 73.38 95 GLU A C 1
ATOM 765 O O . GLU A 1 95 ? -13.110 22.387 31.016 1.00 73.38 95 GLU A O 1
ATOM 770 N N . VAL A 1 96 ? -15.225 22.678 31.718 1.00 54.03 96 VAL A N 1
ATOM 771 C CA . VAL A 1 96 ? -15.037 23.152 33.125 1.00 54.03 96 VAL A CA 1
ATOM 772 C C . VAL A 1 96 ? -16.316 23.883 33.584 1.00 54.03 96 VAL A C 1
ATOM 774 O O . VAL A 1 96 ? -16.846 24.682 32.814 1.00 54.03 96 VAL A O 1
ATOM 777 N N . PRO A 1 97 ? -16.823 23.660 34.820 1.00 48.81 97 PRO A N 1
ATOM 778 C CA . PRO A 1 97 ? -16.043 23.391 36.032 1.00 48.81 97 PRO A CA 1
ATOM 779 C C . PRO A 1 97 ? -16.377 22.082 36.756 1.00 48.81 97 PRO A C 1
ATOM 781 O O . PRO A 1 97 ? -17.496 21.862 37.207 1.00 48.81 97 PRO A O 1
ATOM 784 N N . THR A 1 98 ? -15.359 21.248 36.978 1.00 53.56 98 THR A N 1
ATOM 785 C CA . THR A 1 98 ? -15.399 20.237 38.040 1.00 53.56 98 THR A CA 1
ATOM 786 C C . THR A 1 98 ? -15.289 20.936 39.393 1.00 53.56 98 THR A C 1
ATOM 788 O O . THR A 1 98 ? -14.266 21.544 39.711 1.00 53.56 98 THR A O 1
ATOM 791 N N . GLU A 1 99 ? -16.376 20.852 40.151 1.00 42.59 99 GLU A N 1
ATOM 792 C CA . GLU A 1 99 ? -16.621 21.423 41.472 1.00 42.59 99 GLU A CA 1
ATOM 793 C C . GLU A 1 99 ? -15.481 21.154 42.475 1.00 42.59 99 GLU A C 1
ATOM 795 O O . GLU A 1 99 ? -15.247 20.027 42.916 1.00 42.59 99 GLU A O 1
ATOM 800 N N . SER A 1 100 ? -14.794 22.211 42.911 1.00 53.09 100 SER A N 1
ATOM 801 C CA . SER A 1 100 ? -14.078 22.208 44.186 1.00 53.09 100 SER A CA 1
ATOM 802 C C . SER A 1 100 ? -15.095 22.251 45.328 1.00 53.09 100 SER A C 1
ATOM 804 O O . SER A 1 100 ? -15.927 23.151 45.376 1.00 53.09 100 SER A O 1
ATOM 806 N N . LYS A 1 101 ? -14.993 21.286 46.250 1.00 54.72 101 LYS A N 1
ATOM 807 C CA . LYS A 1 101 ? -15.695 21.170 47.541 1.00 54.72 101 LYS A CA 1
ATOM 808 C C . LYS A 1 101 ? -16.221 22.508 48.098 1.00 54.72 101 LYS A C 1
ATOM 810 O O . LYS A 1 101 ? -15.485 23.229 48.761 1.00 54.72 101 LYS A O 1
ATOM 815 N N . THR A 1 102 ? -17.501 22.813 47.901 1.00 47.78 102 THR A N 1
ATOM 816 C CA . THR A 1 102 ? -18.367 23.554 48.841 1.00 47.78 102 THR A CA 1
ATOM 817 C C . THR A 1 102 ? -19.806 23.510 48.323 1.00 47.78 102 THR A C 1
ATOM 819 O O . THR A 1 102 ? -20.052 23.705 47.143 1.00 47.78 102 THR A O 1
ATOM 822 N N . LYS A 1 103 ? -20.727 23.156 49.229 1.00 47.12 103 LYS A N 1
ATOM 823 C CA . LYS A 1 103 ? -22.201 23.134 49.141 1.00 47.12 103 LYS A CA 1
ATOM 824 C C . LYS A 1 103 ? -22.814 23.515 47.777 1.00 47.12 103 LYS A C 1
ATOM 826 O O . LYS A 1 103 ? -22.805 24.678 47.393 1.00 47.12 103 LYS A O 1
ATOM 831 N N . ARG A 1 104 ? -23.435 22.515 47.133 1.00 36.06 104 ARG A N 1
ATOM 832 C CA . ARG A 1 104 ? -24.293 22.611 45.936 1.00 36.06 104 ARG A CA 1
ATOM 833 C C . ARG A 1 104 ? -25.089 23.928 45.863 1.00 36.06 104 ARG A C 1
ATOM 835 O O . ARG A 1 104 ? -25.978 24.119 46.695 1.00 36.06 104 ARG A O 1
ATOM 842 N N . PRO A 1 105 ? -24.917 24.738 44.809 1.00 36.50 105 PRO A N 1
ATOM 843 C CA . PRO A 1 105 ? -26.001 25.513 44.238 1.00 36.50 105 PRO A CA 1
ATOM 844 C C . PRO A 1 105 ? -26.664 24.685 43.129 1.00 36.50 105 PRO A C 1
ATOM 846 O O . PRO A 1 105 ? -26.010 24.212 42.202 1.00 36.50 105 PRO A O 1
ATOM 849 N N . GLN A 1 106 ? -27.977 24.487 43.233 1.00 39.72 106 GLN A N 1
ATOM 850 C CA . GLN A 1 106 ? -28.775 23.918 42.150 1.00 39.72 106 GLN A CA 1
ATOM 851 C C . GLN A 1 106 ? -28.677 24.820 40.913 1.00 39.72 106 GLN A C 1
ATOM 853 O O . GLN A 1 106 ? -29.182 25.941 40.923 1.00 39.72 106 GLN A O 1
ATOM 858 N N . ILE A 1 107 ? -28.074 24.319 39.834 1.00 35.69 107 ILE A N 1
ATOM 859 C CA . ILE A 1 107 ? -28.252 24.895 38.500 1.00 35.69 107 ILE A CA 1
ATOM 860 C C . ILE A 1 107 ? -29.461 24.202 37.879 1.00 35.69 107 ILE A C 1
ATOM 862 O O . ILE A 1 107 ? -29.432 23.024 37.526 1.00 35.69 107 ILE A O 1
ATOM 866 N N . ASN A 1 108 ? -30.550 24.957 37.812 1.00 37.03 108 ASN A N 1
ATOM 867 C CA . ASN A 1 108 ? -31.827 24.555 37.252 1.00 37.03 108 ASN A CA 1
ATOM 868 C C . ASN A 1 108 ? -31.733 24.621 35.716 1.00 37.03 108 ASN A C 1
ATOM 870 O O . ASN A 1 108 ? -31.933 25.674 35.112 1.00 37.03 108 ASN A O 1
ATOM 874 N N . LEU A 1 109 ? -31.369 23.507 35.079 1.00 40.59 109 LEU A N 1
ATOM 875 C CA . LEU A 1 109 ? -31.523 23.331 33.635 1.00 40.59 109 LEU A CA 1
ATOM 876 C C . LEU A 1 109 ? -32.970 22.911 33.370 1.00 40.59 109 LEU A C 1
ATOM 878 O O . LEU A 1 109 ? -33.329 21.746 33.526 1.00 40.59 109 LEU A O 1
ATOM 882 N N . ASN A 1 110 ? -33.798 23.877 32.975 1.00 36.16 110 ASN A N 1
ATOM 883 C CA . ASN A 1 110 ? -35.140 23.637 32.455 1.00 36.16 110 ASN A CA 1
ATOM 884 C C . ASN A 1 110 ? -35.046 22.898 31.106 1.00 36.16 110 ASN A C 1
ATOM 886 O O . ASN A 1 110 ? -35.061 23.503 30.035 1.00 36.16 110 ASN A O 1
ATOM 890 N N . TRP A 1 111 ? -34.891 21.579 31.177 1.00 30.95 111 TRP A N 1
ATOM 891 C CA . TRP A 1 111 ? -35.164 20.653 30.088 1.00 30.95 111 TRP A CA 1
ATOM 892 C C . TRP A 1 111 ? -36.659 20.334 30.128 1.00 30.95 111 TRP A C 1
ATOM 894 O O . TRP A 1 111 ? -37.133 19.719 31.079 1.00 30.95 111 TRP A O 1
ATOM 904 N N . ASN A 1 112 ? -37.403 20.763 29.109 1.00 35.16 112 ASN A N 1
ATOM 905 C CA . ASN A 1 112 ? -38.828 20.475 28.973 1.00 35.16 112 ASN A CA 1
ATOM 906 C C . ASN A 1 112 ? -39.018 19.290 28.000 1.00 35.16 112 ASN A C 1
ATOM 908 O O . ASN A 1 112 ? -38.860 19.488 26.794 1.00 35.16 112 ASN A O 1
ATOM 912 N N . PRO A 1 113 ? -39.349 18.064 28.461 1.00 36.03 113 PRO A N 1
ATOM 913 C CA . PRO A 1 113 ? -39.512 16.894 27.593 1.00 36.03 113 PRO A CA 1
ATOM 914 C C . PRO A 1 113 ? -40.903 16.810 26.933 1.00 36.03 113 PRO A C 1
ATOM 916 O O . PRO A 1 113 ? -41.237 15.805 26.311 1.00 36.03 113 PRO A O 1
ATOM 919 N N . SER A 1 114 ? -41.738 17.842 27.053 1.00 32.44 114 SER A N 1
ATOM 920 C CA . SER A 1 114 ? -43.189 17.713 26.865 1.00 32.44 114 SER A CA 1
ATOM 921 C C . SER A 1 114 ? -43.710 17.796 25.419 1.00 32.44 114 SER A C 1
ATOM 923 O O . SER A 1 114 ? -44.886 18.093 25.244 1.00 32.44 114 SER A O 1
ATOM 925 N N . SER A 1 115 ? -42.914 17.562 24.365 1.00 38.69 115 SER A N 1
ATOM 926 C CA . SER A 1 115 ? -43.450 17.636 22.982 1.00 38.69 115 SER A CA 1
ATOM 927 C C . SER A 1 115 ? -43.152 16.463 22.052 1.00 38.69 115 SER A C 1
ATOM 929 O O . SER A 1 115 ? -43.527 16.506 20.880 1.00 38.69 115 SER A O 1
ATOM 931 N N . ILE A 1 116 ? -42.548 15.380 22.545 1.00 43.41 116 ILE A N 1
ATOM 932 C CA . ILE A 1 116 ? -42.399 14.158 21.751 1.00 43.41 116 ILE A CA 1
ATOM 933 C C . ILE A 1 116 ? -43.065 13.027 22.515 1.00 43.41 116 ILE A C 1
ATOM 935 O O . ILE A 1 116 ? -42.429 12.382 23.342 1.00 43.41 116 ILE A O 1
ATOM 939 N N . GLU A 1 117 ? -44.342 12.778 22.224 1.00 44.66 117 GLU A N 1
ATOM 940 C CA . GLU A 1 117 ? -44.975 11.516 22.597 1.00 44.66 117 GLU A CA 1
ATOM 941 C C . GLU A 1 117 ? -44.140 10.374 21.996 1.00 44.66 117 GLU A C 1
ATOM 943 O O . GLU A 1 117 ? -44.019 10.269 20.764 1.00 44.66 117 GLU A O 1
ATOM 948 N N . PRO A 1 118 ? -43.503 9.526 22.820 1.00 52.66 118 PRO A N 1
ATOM 949 C CA . PRO A 1 118 ? -42.764 8.394 22.305 1.00 52.66 118 PRO A CA 1
ATOM 950 C C . PRO A 1 118 ? -43.770 7.425 21.684 1.00 52.66 118 PRO A C 1
ATOM 952 O O . PRO A 1 118 ? -44.478 6.703 22.381 1.00 52.66 118 PRO A O 1
ATOM 955 N N . LYS A 1 119 ? -43.835 7.392 20.348 1.00 63.69 119 LYS A N 1
ATOM 956 C CA . LYS A 1 119 ? -44.541 6.323 19.637 1.00 63.69 119 LYS A CA 1
ATOM 957 C C . LYS A 1 119 ? -43.871 4.999 19.995 1.00 63.69 119 LYS A C 1
ATOM 959 O O . LYS A 1 119 ? -42.779 4.686 19.514 1.00 63.69 119 LYS A O 1
ATOM 964 N N . LEU A 1 120 ? -44.526 4.240 20.866 1.00 72.81 120 LEU A N 1
ATOM 965 C CA . LEU A 1 120 ? -44.197 2.857 21.166 1.00 72.81 120 LEU A CA 1
ATOM 966 C C . LEU A 1 120 ? -44.353 2.059 19.864 1.00 72.81 120 LEU A C 1
ATOM 968 O O . LEU A 1 120 ? -45.463 1.827 19.403 1.00 72.81 120 LEU A O 1
ATOM 972 N N . CYS A 1 121 ? -43.234 1.684 19.244 1.00 77.44 121 CYS A N 1
ATOM 973 C CA . CYS A 1 121 ? -43.200 0.821 18.062 1.00 77.44 121 CYS A CA 1
ATOM 974 C C . CYS A 1 121 ? -42.573 -0.534 18.428 1.00 77.44 121 CYS A C 1
ATOM 976 O O . CYS A 1 121 ? -41.405 -0.768 18.084 1.00 77.44 121 CYS A O 1
ATOM 978 N N . PRO A 1 122 ? -43.297 -1.423 19.129 1.00 86.06 122 PRO A N 1
ATOM 979 C CA . PRO A 1 122 ? -42.798 -2.760 19.455 1.00 86.06 122 PRO A CA 1
ATOM 980 C C . PRO A 1 122 ? -42.423 -3.563 18.195 1.00 86.06 122 PRO A C 1
ATOM 982 O O . PRO A 1 122 ? -41.482 -4.363 18.219 1.00 86.06 122 PRO A O 1
ATOM 985 N N . GLU A 1 123 ? -43.046 -3.273 17.048 1.00 87.00 123 GLU A N 1
ATOM 986 C CA . GLU A 1 123 ? -42.727 -3.897 15.759 1.00 87.00 123 GLU A CA 1
ATOM 987 C C . GLU A 1 123 ? -41.286 -3.611 15.318 1.00 87.00 123 GLU A C 1
ATOM 989 O O . GLU A 1 123 ? -40.657 -4.447 14.670 1.00 87.00 123 GLU A O 1
ATOM 994 N N . ALA A 1 124 ? -40.722 -2.456 15.692 1.00 83.69 124 ALA A N 1
ATOM 995 C CA . ALA A 1 124 ? -39.351 -2.100 15.335 1.00 83.69 124 ALA A CA 1
ATOM 996 C C . ALA A 1 124 ? -38.315 -2.973 16.061 1.00 83.69 124 ALA A C 1
ATOM 998 O O . ALA A 1 124 ? -37.267 -3.278 15.484 1.00 83.69 124 ALA A O 1
ATOM 999 N N . VAL A 1 125 ? -38.605 -3.402 17.295 1.00 87.31 125 VAL A N 1
ATOM 1000 C CA . VAL A 1 125 ? -37.742 -4.318 18.057 1.00 87.31 125 VAL A CA 1
ATOM 1001 C C . VAL A 1 125 ? -37.806 -5.724 17.465 1.00 87.31 125 VAL A C 1
ATOM 1003 O O . VAL A 1 125 ? -36.761 -6.329 17.220 1.00 87.31 125 VAL A O 1
ATOM 1006 N N . VAL A 1 126 ? -39.008 -6.210 17.139 1.00 90.25 126 VAL A N 1
ATOM 1007 C CA . VAL A 1 126 ? -39.206 -7.528 16.508 1.00 90.25 126 VAL A CA 1
ATOM 1008 C C . VAL A 1 126 ? -38.570 -7.581 15.113 1.00 90.25 126 VAL A C 1
ATOM 1010 O O . VAL A 1 126 ? -37.856 -8.534 14.788 1.00 90.25 126 VAL A O 1
ATOM 1013 N N . ALA A 1 127 ? -38.756 -6.541 14.297 1.00 87.12 127 ALA A N 1
ATOM 1014 C CA . ALA A 1 127 ? -38.136 -6.443 12.976 1.00 87.12 127 ALA A CA 1
ATOM 1015 C C . ALA A 1 127 ? -36.602 -6.381 13.068 1.00 87.12 127 ALA A C 1
ATOM 1017 O O . ALA A 1 127 ? -35.906 -7.040 12.294 1.00 87.12 127 ALA A O 1
ATOM 1018 N N . TYR A 1 128 ? -36.052 -5.645 14.043 1.00 89.44 128 TYR A N 1
ATOM 1019 C CA . TYR A 1 128 ? -34.607 -5.619 14.274 1.00 89.44 128 TYR A CA 1
ATOM 1020 C C . TYR A 1 128 ? -34.062 -6.989 14.702 1.00 89.44 128 TYR A C 1
ATOM 1022 O O . TYR A 1 128 ? -33.020 -7.408 14.191 1.00 89.44 128 TYR A O 1
ATOM 1030 N N . ALA A 1 129 ? -34.772 -7.710 15.576 1.00 88.31 129 ALA A N 1
ATOM 1031 C CA . ALA A 1 129 ? -34.382 -9.049 16.012 1.00 88.31 129 ALA A CA 1
ATOM 1032 C C . ALA A 1 129 ? -34.333 -10.052 14.843 1.00 88.31 129 ALA A C 1
ATOM 1034 O O . ALA A 1 129 ? -33.405 -10.861 14.775 1.00 88.31 129 ALA A O 1
ATOM 1035 N N . ARG A 1 130 ? -35.284 -9.959 13.902 1.00 85.25 130 ARG A N 1
ATOM 1036 C CA . ARG A 1 130 ? -35.369 -10.833 12.719 1.00 85.25 130 ARG A CA 1
ATOM 1037 C C . ARG A 1 130 ? -34.362 -10.479 11.624 1.00 85.25 130 ARG A C 1
ATOM 1039 O O . ARG A 1 130 ? -33.702 -11.367 11.098 1.00 85.25 130 ARG A O 1
ATOM 1046 N N . GLU A 1 131 ? -34.238 -9.200 11.268 1.00 90.44 131 GLU A N 1
ATOM 1047 C CA . GLU A 1 131 ? -33.503 -8.786 10.060 1.00 90.44 131 GLU A CA 1
ATOM 1048 C C . GLU A 1 131 ? -32.092 -8.248 10.331 1.00 90.44 131 GLU A C 1
ATOM 1050 O O . GLU A 1 131 ? -31.285 -8.150 9.407 1.00 90.44 131 GLU A O 1
ATOM 1055 N N . ARG A 1 132 ? -31.786 -7.842 11.573 1.00 86.31 132 ARG A N 1
ATOM 1056 C CA . ARG A 1 132 ? -30.499 -7.242 11.990 1.00 86.31 132 ARG A CA 1
ATOM 1057 C C . ARG A 1 132 ? -29.998 -6.095 11.100 1.00 86.31 132 ARG A C 1
ATOM 1059 O O . ARG A 1 132 ? -28.798 -5.834 11.007 1.00 86.31 132 ARG A O 1
ATOM 1066 N N . ARG A 1 133 ? -30.910 -5.366 10.454 1.00 83.44 133 ARG A N 1
ATOM 1067 C CA . ARG A 1 133 ? -30.554 -4.243 9.581 1.00 83.44 133 ARG A CA 1
ATOM 1068 C C . ARG A 1 133 ? -30.130 -3.013 10.401 1.00 83.44 133 ARG A C 1
ATOM 1070 O O . ARG A 1 133 ? -30.866 -2.613 11.307 1.00 83.44 133 ARG A O 1
ATOM 1077 N N . PRO A 1 134 ? -29.029 -2.321 10.041 1.00 78.19 134 PRO A N 1
ATOM 1078 C CA . PRO A 1 134 ? -28.542 -1.140 10.769 1.00 78.19 134 PRO A CA 1
ATOM 1079 C C . PRO A 1 134 ? -29.576 -0.013 10.897 1.00 78.19 134 PRO A C 1
ATOM 1081 O O . PRO A 1 134 ? -29.648 0.653 11.926 1.00 78.19 134 PRO A O 1
ATOM 1084 N N . LYS A 1 135 ? -30.435 0.157 9.882 1.00 83.06 135 LYS A N 1
ATOM 1085 C CA . LYS A 1 135 ? -31.495 1.182 9.849 1.00 83.06 135 LYS A CA 1
ATOM 1086 C C . LYS A 1 135 ? -32.604 0.954 10.890 1.00 83.06 135 LYS A C 1
ATOM 1088 O O . LYS A 1 135 ? -33.304 1.899 11.241 1.00 83.06 135 LYS A O 1
ATOM 1093 N N . LEU A 1 136 ? -32.766 -0.278 11.382 1.00 86.50 136 LEU A N 1
ATOM 1094 C CA . LEU A 1 136 ? -33.752 -0.631 12.410 1.00 86.50 136 LEU A CA 1
ATOM 1095 C C . LEU A 1 136 ? -33.177 -0.512 13.830 1.00 86.50 136 LEU A C 1
ATOM 1097 O O . LEU A 1 136 ? -33.936 -0.335 14.782 1.00 86.50 136 LEU A O 1
ATOM 1101 N N . ARG A 1 137 ? -31.842 -0.517 13.972 1.00 87.50 137 ARG A N 1
ATOM 1102 C CA . ARG A 1 137 ? -31.149 -0.451 15.269 1.00 87.50 137 ARG A CA 1
ATOM 1103 C C . ARG A 1 137 ? -31.529 0.796 16.061 1.00 87.50 137 ARG A C 1
ATOM 1105 O O . ARG A 1 137 ? -31.875 0.690 17.228 1.00 87.50 137 ARG A O 1
ATOM 1112 N N . SER A 1 138 ? -31.516 1.971 15.432 1.00 82.50 138 SER A N 1
ATOM 1113 C CA . SER A 1 138 ? -31.825 3.238 16.111 1.00 82.50 138 SER A CA 1
ATOM 1114 C C . SER A 1 138 ? -33.293 3.365 16.528 1.00 82.50 138 SER A C 1
ATOM 1116 O O . SER A 1 138 ? -33.601 4.115 17.452 1.00 82.50 138 SER A O 1
ATOM 1118 N N . LYS A 1 139 ? -34.215 2.653 15.866 1.00 89.25 139 LYS A N 1
ATOM 1119 C CA . LYS A 1 139 ? -35.632 2.597 16.260 1.00 89.25 139 LYS A CA 1
ATOM 1120 C C . LYS A 1 139 ? -35.837 1.641 17.436 1.00 89.25 139 LYS A C 1
ATOM 1122 O O . LYS A 1 139 ? -36.481 2.018 18.406 1.00 89.25 139 LYS A O 1
ATOM 1127 N N . ALA A 1 140 ? -35.224 0.458 17.381 1.00 88.38 140 ALA A N 1
ATOM 1128 C CA . ALA A 1 140 ? -35.281 -0.522 18.463 1.00 88.38 140 ALA A CA 1
ATOM 1129 C C . ALA A 1 140 ? -34.619 -0.004 19.753 1.00 88.38 140 ALA A C 1
ATOM 1131 O O . ALA A 1 140 ? -35.196 -0.124 20.826 1.00 88.38 140 ALA A O 1
ATOM 1132 N N . VAL A 1 141 ? -33.454 0.645 19.642 1.00 85.81 141 VAL A N 1
ATOM 1133 C CA . VAL A 1 141 ? -32.750 1.271 20.776 1.00 85.81 141 VAL A CA 1
ATOM 1134 C C . VAL A 1 141 ? -33.603 2.355 21.434 1.00 85.81 141 VAL A C 1
ATOM 1136 O O . VAL A 1 141 ? -33.752 2.345 22.648 1.00 85.81 141 VAL A O 1
ATOM 1139 N N . ARG A 1 142 ? -34.222 3.249 20.648 1.00 86.38 142 ARG A N 1
ATOM 1140 C CA . ARG A 1 142 ? -35.122 4.282 21.189 1.00 86.38 142 ARG A CA 1
ATOM 1141 C C . ARG A 1 142 ? -36.313 3.686 21.933 1.00 86.38 142 ARG A C 1
ATOM 1143 O O . ARG A 1 142 ? -36.656 4.181 22.998 1.00 86.38 142 ARG A O 1
ATOM 1150 N N . HIS A 1 143 ? -36.909 2.621 21.395 1.00 88.19 143 HIS A N 1
ATOM 1151 C CA . HIS A 1 143 ? -38.017 1.938 22.056 1.00 88.19 143 HIS A CA 1
ATOM 1152 C C . HIS A 1 143 ? -37.583 1.293 23.381 1.00 88.19 143 HIS A C 1
ATOM 1154 O O . HIS A 1 143 ? -38.229 1.504 24.400 1.00 88.19 143 HIS A O 1
ATOM 1160 N N . LEU A 1 144 ? -36.451 0.585 23.405 1.00 85.31 144 LEU A N 1
ATOM 1161 C CA . LEU A 1 144 ? -35.931 -0.036 24.629 1.00 85.31 144 LEU A CA 1
ATOM 1162 C C . LEU A 1 144 ? -35.593 1.006 25.706 1.00 85.31 144 LEU A C 1
ATOM 1164 O O . LEU A 1 144 ? -35.982 0.840 26.858 1.00 85.31 144 LEU A O 1
ATOM 1168 N N . VAL A 1 145 ? -34.964 2.121 25.328 1.00 86.06 145 VAL A N 1
ATOM 1169 C CA . VAL A 1 145 ? -34.694 3.232 26.256 1.00 86.06 145 VAL A CA 1
ATOM 1170 C C . VAL A 1 145 ? -35.995 3.864 26.764 1.00 86.06 145 VAL A C 1
ATOM 1172 O O . VAL A 1 145 ? -36.096 4.156 27.951 1.00 86.06 145 VAL A O 1
ATOM 1175 N N . SER A 1 146 ? -37.022 4.012 25.914 1.00 84.62 146 SER A N 1
ATOM 1176 C CA . SER A 1 146 ? -38.339 4.509 26.354 1.00 84.62 146 SER A CA 1
ATOM 1177 C C . SER A 1 146 ? -39.044 3.575 27.344 1.00 84.62 146 SER A C 1
ATOM 1179 O O . SER A 1 146 ? -39.862 4.034 28.132 1.00 84.62 146 SER A O 1
ATOM 1181 N N . LEU A 1 147 ? -38.693 2.285 27.339 1.00 82.25 147 LEU A N 1
ATOM 1182 C CA . LEU A 1 147 ? -39.157 1.290 28.309 1.00 82.25 147 LEU A CA 1
ATOM 1183 C C . LEU A 1 147 ? -38.278 1.230 29.573 1.00 82.25 147 LEU A C 1
ATOM 1185 O O . LEU A 1 147 ? -38.436 0.317 30.378 1.00 82.25 147 LEU A O 1
ATOM 1189 N N . GLY A 1 148 ? -37.327 2.154 29.744 1.00 82.69 148 GLY A N 1
ATOM 1190 C CA . GLY A 1 148 ? -36.441 2.200 30.910 1.00 82.69 148 GLY A CA 1
ATOM 1191 C C . GLY A 1 148 ? -35.265 1.222 30.860 1.00 82.69 148 GLY A C 1
ATOM 1192 O O . GLY A 1 148 ? -34.593 1.029 31.871 1.00 82.69 148 GLY A O 1
ATOM 1193 N N . TRP A 1 149 ? -34.979 0.608 29.707 1.00 85.62 149 TRP A N 1
ATOM 1194 C CA . TRP A 1 149 ? -33.824 -0.278 29.576 1.00 85.62 149 TRP A CA 1
ATOM 1195 C C . TRP A 1 149 ? -32.535 0.531 29.449 1.00 85.62 149 TRP A C 1
ATOM 1197 O O . TRP A 1 149 ? -32.383 1.363 28.549 1.00 85.62 149 TRP A O 1
ATOM 1207 N N . MET A 1 150 ? -31.573 0.232 30.317 1.00 69.50 150 MET A N 1
ATOM 1208 C CA . MET A 1 150 ? -30.226 0.782 30.246 1.00 69.50 150 MET A CA 1
ATOM 1209 C C . MET A 1 150 ? -29.380 -0.101 29.324 1.00 69.50 150 MET A C 1
ATOM 1211 O O . MET A 1 150 ? -29.105 -1.259 29.622 1.00 69.50 150 MET A O 1
ATOM 1215 N N . ILE A 1 151 ? -28.998 0.423 28.160 1.00 77.56 151 ILE A N 1
ATOM 1216 C CA . ILE A 1 151 ? -28.232 -0.345 27.172 1.00 77.56 151 ILE A CA 1
ATOM 1217 C C . ILE A 1 151 ? -26.746 -0.183 27.475 1.00 77.56 151 ILE A C 1
ATOM 1219 O O . ILE A 1 151 ? -26.103 0.765 27.022 1.00 77.56 151 ILE A O 1
ATOM 1223 N N . GLN A 1 152 ? -26.196 -1.125 28.232 1.00 55.97 152 GLN A N 1
ATOM 1224 C CA . GLN A 1 152 ? -24.769 -1.179 28.516 1.00 55.97 152 GLN A CA 1
ATOM 1225 C C . GLN A 1 152 ? -24.035 -1.781 27.307 1.00 55.97 152 GLN A C 1
ATOM 1227 O O . GLN A 1 152 ? -24.262 -2.927 26.920 1.00 55.97 152 GLN A O 1
ATOM 1232 N N . CYS A 1 153 ? -23.205 -0.979 26.637 1.00 42.59 153 CYS A N 1
ATOM 1233 C CA . CYS A 1 153 ? -22.438 -1.409 25.466 1.00 42.59 153 CYS A CA 1
ATOM 1234 C C . CYS A 1 153 ? -21.111 -2.044 25.889 1.00 42.59 153 CYS A C 1
ATOM 1236 O O . CYS A 1 153 ? -20.041 -1.585 25.492 1.00 42.59 153 CYS A O 1
ATOM 1238 N N . ASP A 1 154 ? -21.185 -3.113 26.670 1.00 39.78 154 ASP A N 1
ATOM 1239 C CA . ASP A 1 154 ? -20.016 -3.933 26.944 1.00 39.78 154 ASP A CA 1
ATOM 1240 C C . ASP A 1 154 ? -19.849 -4.891 25.760 1.00 39.78 154 ASP A C 1
ATOM 1242 O O . ASP A 1 154 ? -20.822 -5.409 25.212 1.00 39.78 154 ASP A O 1
ATOM 1246 N N . GLY A 1 155 ? -18.621 -5.139 25.309 1.00 41.44 155 GLY A N 1
ATOM 1247 C CA . GLY A 1 155 ? -18.328 -6.019 24.165 1.00 41.44 155 GLY A CA 1
ATOM 1248 C C . GLY A 1 155 ? -18.773 -7.487 24.323 1.00 41.44 155 GLY A C 1
ATOM 1249 O O . GLY A 1 155 ? -18.392 -8.327 23.509 1.00 41.44 155 GLY A O 1
ATOM 1250 N N 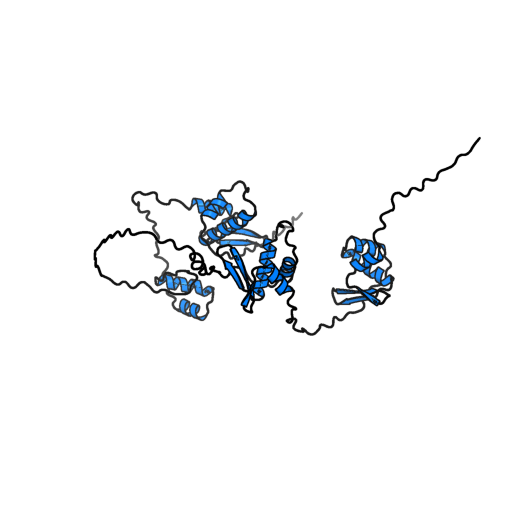. LYS A 1 156 ? -19.572 -7.813 25.344 1.00 43.06 156 LYS A N 1
ATOM 1251 C CA . LYS A 1 156 ? -20.185 -9.113 25.620 1.00 43.06 156 LYS A CA 1
ATOM 1252 C C . LYS A 1 156 ? -21.708 -8.974 25.505 1.00 43.06 156 LYS A C 1
ATOM 1254 O O . LYS A 1 156 ? -22.317 -8.105 26.113 1.00 43.06 156 LYS A O 1
ATOM 1259 N N . ARG A 1 157 ? -22.338 -9.820 24.682 1.00 40.44 157 ARG A N 1
ATOM 1260 C CA . ARG A 1 157 ? -23.794 -9.801 24.465 1.00 40.44 157 ARG A CA 1
ATOM 1261 C C . ARG A 1 157 ? -24.507 -10.446 25.652 1.00 40.44 157 ARG A C 1
ATOM 1263 O O . ARG A 1 157 ? -24.637 -11.664 25.683 1.00 40.44 157 ARG A O 1
ATOM 1270 N N . SER A 1 158 ? -25.033 -9.633 26.555 1.00 37.31 158 SER A N 1
ATOM 1271 C CA . SER A 1 158 ? -26.101 -10.034 27.474 1.00 37.31 158 SER A CA 1
ATOM 1272 C C . SER A 1 158 ? -27.018 -8.842 27.727 1.00 37.31 158 SER A C 1
ATOM 1274 O O . SER A 1 158 ? -26.547 -7.764 28.073 1.00 37.31 158 SER A O 1
ATOM 1276 N N . LEU A 1 159 ? -28.321 -9.034 27.510 1.00 34.97 159 LEU A N 1
ATOM 1277 C CA . LEU A 1 159 ? -29.356 -8.085 27.912 1.00 34.97 159 LEU A CA 1
ATOM 1278 C C . LEU A 1 159 ? -29.637 -8.333 29.394 1.00 34.97 159 LEU A C 1
ATOM 1280 O O . LEU A 1 159 ? -30.101 -9.416 29.744 1.00 34.97 159 LEU A O 1
ATOM 1284 N N . THR A 1 160 ? -29.338 -7.368 30.253 1.00 42.88 160 THR A N 1
ATOM 1285 C CA . THR A 1 160 ? -29.759 -7.395 31.655 1.00 42.88 160 THR A CA 1
ATOM 1286 C C . THR A 1 160 ? -31.111 -6.694 31.773 1.00 42.88 160 THR A C 1
ATOM 1288 O O . THR A 1 160 ? -31.317 -5.617 31.212 1.00 42.88 160 THR A O 1
ATOM 1291 N N . GLY A 1 161 ? -32.067 -7.360 32.424 1.00 50.19 161 GLY A N 1
ATOM 1292 C CA . GLY A 1 161 ? -33.382 -6.794 32.726 1.00 50.19 161 GLY A CA 1
ATOM 1293 C C . GLY A 1 161 ? -33.314 -5.733 33.834 1.00 50.19 161 GLY A C 1
ATOM 1294 O O . GLY A 1 161 ? -32.256 -5.551 34.444 1.00 50.19 161 GLY A O 1
ATOM 1295 N N . PRO A 1 162 ? -34.421 -5.013 34.087 1.00 42.00 162 PRO A N 1
ATOM 1296 C CA . PRO A 1 162 ? -34.483 -4.006 35.142 1.00 42.00 162 PRO A CA 1
ATOM 1297 C C . PRO A 1 162 ? -34.233 -4.626 36.531 1.00 42.00 162 PRO A C 1
ATOM 1299 O O . PRO A 1 162 ? -34.622 -5.773 36.754 1.00 42.00 162 PRO A O 1
ATOM 1302 N N . PRO A 1 163 ? -33.597 -3.888 37.463 1.00 42.84 163 PRO A N 1
ATOM 1303 C CA . PRO A 1 163 ? -33.346 -4.376 38.812 1.00 42.84 163 PRO A CA 1
ATOM 1304 C C . PRO A 1 163 ? -34.663 -4.553 39.574 1.00 42.84 163 PRO A C 1
ATOM 1306 O O . PRO A 1 163 ? -35.452 -3.618 39.718 1.00 42.84 163 PRO A O 1
ATOM 1309 N N . GLU A 1 164 ? -34.865 -5.775 40.052 1.00 43.28 164 GLU A N 1
ATOM 1310 C CA . GLU A 1 164 ? -35.928 -6.178 40.963 1.00 43.28 164 GLU A CA 1
ATOM 1311 C C . GLU A 1 164 ? -35.680 -5.499 42.321 1.00 43.28 164 GLU A C 1
ATOM 1313 O O . GLU A 1 164 ? -34.612 -5.635 42.921 1.00 43.28 164 GLU A O 1
ATOM 1318 N N . GLN A 1 165 ? -36.628 -4.666 42.754 1.00 41.69 165 GLN A N 1
ATOM 1319 C CA . GLN A 1 165 ? -36.595 -4.043 44.072 1.00 41.69 165 GLN A CA 1
ATOM 1320 C C . GLN A 1 165 ? -37.096 -5.059 45.089 1.00 41.69 165 GLN A C 1
ATOM 1322 O O . GLN A 1 165 ? -38.303 -5.242 45.195 1.00 41.69 165 GLN A O 1
ATOM 1327 N N . ASP A 1 166 ? -36.186 -5.642 45.866 1.00 43.28 166 ASP A N 1
ATOM 1328 C CA . ASP A 1 166 ? -36.549 -6.356 47.083 1.00 43.28 166 ASP A CA 1
ATOM 1329 C C . ASP A 1 166 ? -35.813 -5.832 48.312 1.00 43.28 166 ASP A C 1
ATOM 1331 O O . ASP A 1 166 ? -34.675 -5.358 48.289 1.00 43.28 166 ASP A O 1
ATOM 1335 N N . ALA A 1 167 ? -36.583 -5.852 49.389 1.00 42.34 167 ALA A N 1
ATOM 1336 C CA . ALA A 1 167 ? -36.382 -5.159 50.635 1.00 42.34 167 ALA A CA 1
ATOM 1337 C C . ALA A 1 167 ? -35.715 -6.042 51.702 1.00 42.34 167 ALA A C 1
ATOM 1339 O O . ALA A 1 167 ? -35.832 -7.260 51.679 1.00 42.34 167 ALA A O 1
ATOM 1340 N N . ARG A 1 168 ? -35.202 -5.356 52.737 1.00 38.34 168 ARG A N 1
ATOM 1341 C CA . ARG A 1 168 ? -34.963 -5.820 54.122 1.00 38.34 168 ARG A CA 1
ATOM 1342 C C . ARG A 1 168 ? -33.831 -6.824 54.369 1.00 38.34 168 ARG A C 1
ATOM 1344 O O . ARG A 1 168 ? -33.791 -7.903 53.803 1.00 38.34 168 ARG A O 1
ATOM 1351 N N . GLY A 1 169 ? -33.059 -6.527 55.419 1.00 32.81 169 GLY A N 1
ATOM 1352 C CA . GLY A 1 169 ? -32.466 -7.566 56.264 1.00 32.81 169 GLY A CA 1
ATOM 1353 C C . GLY A 1 169 ? -31.124 -7.214 56.892 1.00 32.81 169 GLY A C 1
ATOM 1354 O O . GLY A 1 169 ? -30.090 -7.632 56.396 1.00 32.81 169 GLY A O 1
ATOM 1355 N N . SER A 1 170 ? -31.153 -6.471 57.998 1.00 44.75 170 SER A N 1
ATOM 1356 C CA . SER A 1 170 ? -30.049 -6.294 58.949 1.00 44.75 170 SER A CA 1
ATOM 1357 C C . SER A 1 170 ? -29.503 -7.622 59.489 1.00 44.75 170 SER A C 1
ATOM 1359 O O . SER A 1 170 ? -30.299 -8.521 59.741 1.00 44.75 170 SER A O 1
ATOM 1361 N N . SER A 1 171 ? -28.206 -7.691 59.821 1.00 35.56 171 SER A N 1
ATOM 1362 C CA . SER A 1 171 ? -27.693 -8.396 61.014 1.00 35.56 171 SER A CA 1
ATOM 1363 C C . SER A 1 171 ? -26.170 -8.246 61.143 1.00 35.56 171 SER A C 1
ATOM 1365 O O . SER A 1 171 ? -25.415 -8.539 60.223 1.00 35.56 171 SER A O 1
ATOM 1367 N N . SER A 1 172 ? -25.767 -7.758 62.315 1.00 42.06 172 SER A N 1
ATOM 1368 C CA . SER A 1 172 ? -24.410 -7.642 62.852 1.00 42.06 172 SER A CA 1
ATOM 1369 C C . SER A 1 172 ? -23.958 -8.937 63.540 1.00 42.06 172 SER A C 1
ATOM 1371 O O . SER A 1 172 ? -24.793 -9.593 64.159 1.00 42.06 172 SER A O 1
ATOM 1373 N N . THR A 1 173 ? -22.653 -9.236 63.533 1.00 38.16 173 THR A N 1
ATOM 1374 C CA . THR A 1 173 ? -21.881 -9.973 64.576 1.00 38.16 173 THR A CA 1
ATOM 1375 C C . THR A 1 173 ? -20.393 -9.826 64.190 1.00 38.16 173 THR A C 1
ATOM 1377 O O . THR A 1 173 ? -20.046 -10.172 63.067 1.00 38.16 173 THR A O 1
ATOM 1380 N N . GLU A 1 174 ? -19.551 -9.006 64.829 1.00 43.81 174 GLU A N 1
ATOM 1381 C CA . GLU A 1 174 ? -18.854 -9.129 66.131 1.00 43.81 174 GLU A CA 1
ATOM 1382 C C . GLU A 1 174 ? -17.953 -10.372 66.313 1.00 43.81 174 GLU A C 1
ATOM 1384 O O . GLU A 1 174 ? -18.384 -11.487 66.039 1.00 43.81 174 GLU A O 1
ATOM 1389 N N . GLN A 1 175 ? -16.753 -10.101 66.872 1.00 36.84 175 GLN A N 1
ATOM 1390 C CA . GLN A 1 175 ? -15.727 -10.986 67.476 1.00 36.84 175 GLN A CA 1
ATOM 1391 C C . GLN A 1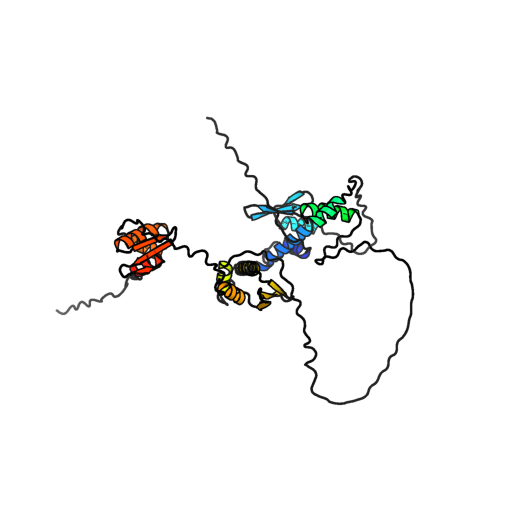 175 ? -14.747 -11.709 66.520 1.00 36.84 175 GLN A C 1
ATOM 1393 O O . GLN A 1 175 ? -15.121 -12.114 65.429 1.00 36.84 175 GLN A O 1
ATOM 1398 N N . GLU A 1 176 ? -13.456 -11.907 66.821 1.00 39.34 176 GLU A N 1
ATOM 1399 C CA . GLU A 1 176 ? -12.606 -11.592 67.985 1.00 39.34 176 GLU A CA 1
ATOM 1400 C C . GLU A 1 176 ? -11.125 -11.713 67.566 1.00 39.34 176 GLU A C 1
ATOM 1402 O O . GLU A 1 176 ? -10.786 -12.442 66.632 1.00 39.34 176 GLU A O 1
ATOM 1407 N N . GLU A 1 177 ? -10.248 -11.002 68.274 1.00 47.66 177 GLU A N 1
ATOM 1408 C CA . GLU A 1 177 ? -8.795 -11.179 68.264 1.00 47.66 177 GLU A CA 1
ATOM 1409 C C . GLU A 1 177 ? -8.390 -12.491 68.952 1.00 47.66 177 GLU A C 1
ATOM 1411 O O . GLU A 1 177 ? -8.885 -12.773 70.036 1.00 47.66 177 GLU A O 1
ATOM 1416 N N . THR A 1 178 ? -7.380 -13.197 68.433 1.00 37.03 178 THR A N 1
ATOM 1417 C CA . THR A 1 178 ? -6.409 -13.912 69.282 1.00 37.03 178 THR A CA 1
ATOM 1418 C C . THR A 1 178 ? -5.036 -13.926 68.620 1.00 37.03 178 THR A C 1
ATOM 1420 O O . THR A 1 178 ? -4.810 -14.568 67.593 1.00 37.03 178 THR A O 1
ATOM 1423 N N . SER A 1 179 ? -4.121 -13.195 69.244 1.00 51.47 179 SER A N 1
ATOM 1424 C CA . SER A 1 179 ? -2.673 -13.355 69.176 1.00 51.47 179 SER A CA 1
ATOM 1425 C C . SER A 1 179 ? -2.244 -14.719 69.716 1.00 51.47 179 SER A C 1
ATOM 1427 O O . SER A 1 179 ? -2.725 -15.095 70.779 1.00 51.47 179 SER A O 1
ATOM 1429 N N . GLU A 1 180 ? -1.255 -15.373 69.103 1.00 48.91 180 GLU A N 1
ATOM 1430 C CA . GLU A 1 180 ? -0.285 -16.144 69.887 1.00 48.91 180 GLU A CA 1
ATOM 1431 C C . GLU A 1 180 ? 1.064 -16.305 69.175 1.00 48.91 180 GLU A C 1
ATOM 1433 O O . GLU A 1 180 ? 1.184 -16.648 67.999 1.00 48.91 180 GLU A O 1
ATOM 1438 N N . GLU A 1 181 ? 2.079 -15.964 69.956 1.00 43.88 181 GLU A N 1
ATOM 1439 C CA . GLU A 1 181 ? 3.505 -15.926 69.697 1.00 43.88 181 GLU A CA 1
ATOM 1440 C C . GLU A 1 181 ? 4.099 -17.314 69.981 1.00 43.88 181 GLU A C 1
ATOM 1442 O O . GLU A 1 181 ? 3.910 -17.858 71.064 1.00 43.88 181 GLU A O 1
ATOM 1447 N N . CYS A 1 182 ? 4.866 -17.881 69.047 1.00 36.59 182 CYS A N 1
ATOM 1448 C CA . CYS A 1 182 ? 5.729 -19.030 69.324 1.00 36.59 182 CYS A CA 1
ATOM 1449 C C . CYS A 1 182 ? 7.096 -18.822 68.668 1.00 36.59 182 CYS A C 1
ATOM 1451 O O . CYS A 1 182 ? 7.265 -18.936 67.455 1.00 36.59 182 CYS A O 1
ATOM 1453 N N . LYS A 1 183 ? 8.082 -18.501 69.512 1.00 52.31 183 LYS A N 1
ATOM 1454 C CA . LYS A 1 183 ? 9.516 -18.562 69.218 1.00 52.31 183 LYS A CA 1
ATOM 1455 C C . LYS A 1 183 ? 10.011 -19.984 69.484 1.00 52.31 183 LYS A C 1
ATOM 1457 O O . LYS A 1 183 ? 9.803 -20.507 70.574 1.00 52.31 183 LYS A O 1
ATOM 1462 N N . GLY A 1 184 ? 10.741 -20.562 68.537 1.00 37.84 184 GLY A N 1
ATOM 1463 C CA . GLY A 1 184 ? 11.502 -21.798 68.730 1.00 37.84 184 GLY A CA 1
ATOM 1464 C C . GLY A 1 184 ? 12.396 -22.108 67.523 1.00 37.84 184 GLY A C 1
ATOM 1465 O O . GLY A 1 184 ? 12.053 -21.685 66.422 1.00 37.84 184 GLY A O 1
ATOM 1466 N N . PRO A 1 185 ? 13.570 -22.739 67.710 1.00 58.38 185 PRO A N 1
ATOM 1467 C CA . PRO A 1 185 ? 14.779 -22.358 66.982 1.00 58.38 185 PRO A CA 1
ATOM 1468 C C . PRO A 1 185 ? 15.211 -23.334 65.874 1.00 58.38 185 PRO A C 1
ATOM 1470 O O . PRO A 1 185 ? 14.868 -24.507 65.890 1.00 58.38 185 PRO A O 1
ATOM 1473 N N . PHE A 1 186 ? 16.041 -22.801 64.969 1.00 43.75 186 PHE A N 1
ATOM 1474 C CA . PHE A 1 186 ? 17.105 -23.454 64.189 1.00 43.75 186 PHE A CA 1
ATOM 1475 C C . PHE A 1 186 ? 16.844 -24.849 63.588 1.00 43.75 186 PHE A C 1
ATOM 1477 O O . PHE A 1 186 ? 16.914 -25.869 64.268 1.00 43.75 186 PHE A O 1
ATOM 1484 N N . SER A 1 187 ? 16.745 -24.898 62.257 1.00 48.00 187 SER A N 1
ATOM 1485 C CA . SER A 1 187 ? 17.244 -26.014 61.441 1.00 48.00 187 SER A CA 1
ATOM 1486 C C . SER A 1 187 ? 17.590 -25.504 60.041 1.00 48.00 187 SER A C 1
ATOM 1488 O O . SER A 1 187 ? 16.709 -25.153 59.258 1.00 48.00 187 SER A O 1
ATOM 1490 N N . ASP A 1 188 ? 18.891 -25.442 59.754 1.00 51.50 188 ASP A N 1
ATOM 1491 C CA . ASP A 1 188 ? 19.440 -25.285 58.410 1.00 51.50 188 ASP A CA 1
ATOM 1492 C C . ASP A 1 188 ? 18.939 -26.427 57.515 1.00 51.50 188 ASP A C 1
ATOM 1494 O O . ASP A 1 188 ? 19.268 -27.593 57.727 1.00 51.50 188 ASP A O 1
ATOM 1498 N N . SER A 1 189 ? 18.169 -26.085 56.484 1.00 44.81 189 SER A N 1
ATOM 1499 C CA . SER A 1 189 ? 18.017 -26.918 55.292 1.00 44.81 189 SER A CA 1
ATOM 1500 C C . SER A 1 189 ? 18.122 -26.012 54.073 1.00 44.81 189 SER A C 1
ATOM 1502 O O . SER A 1 189 ? 17.268 -25.184 53.764 1.00 44.81 189 SER A O 1
ATOM 1504 N N . SER A 1 190 ? 19.282 -26.119 53.441 1.00 52.97 190 SER A N 1
ATOM 1505 C CA . SER A 1 190 ? 19.543 -25.586 52.117 1.00 52.97 190 SER A CA 1
ATOM 1506 C C . SER A 1 190 ? 18.792 -26.426 51.085 1.00 52.97 190 SER A C 1
ATOM 1508 O O . SER A 1 190 ? 18.670 -27.636 51.258 1.00 52.97 190 SER A O 1
ATOM 1510 N N . THR A 1 191 ? 18.428 -25.773 49.979 1.00 51.81 191 THR A N 1
ATOM 1511 C CA . THR A 1 191 ? 18.083 -26.396 48.690 1.00 51.81 191 THR A CA 1
ATOM 1512 C C . THR A 1 191 ? 16.658 -26.938 48.594 1.00 51.81 191 THR A C 1
ATOM 1514 O O . THR A 1 191 ? 16.406 -28.065 48.979 1.00 51.81 191 THR A O 1
ATOM 1517 N N . GLU A 1 192 ? 15.757 -26.107 48.050 1.00 49.06 192 GLU A N 1
ATOM 1518 C CA . GLU A 1 192 ? 14.589 -26.441 47.195 1.00 49.06 192 GLU A CA 1
ATOM 1519 C C . GLU A 1 192 ? 13.526 -25.334 47.313 1.00 49.06 192 GLU A C 1
ATOM 1521 O O . GLU A 1 192 ? 12.428 -25.506 47.836 1.00 49.06 192 GLU A O 1
ATOM 1526 N N . ARG A 1 193 ? 13.869 -24.123 46.857 1.00 50.62 193 ARG A N 1
ATOM 1527 C CA . ARG A 1 193 ? 12.919 -23.002 46.804 1.00 50.62 193 ARG A CA 1
ATOM 1528 C C . ARG A 1 193 ? 13.188 -22.112 45.597 1.00 50.62 193 ARG A C 1
ATOM 1530 O O . ARG A 1 193 ? 13.616 -20.977 45.759 1.00 50.62 193 ARG A O 1
ATOM 1537 N N . SER A 1 194 ? 12.955 -22.634 44.391 1.00 54.12 194 SER A N 1
ATOM 1538 C CA . SER A 1 194 ? 12.839 -21.804 43.177 1.00 54.12 194 SER A CA 1
ATOM 1539 C C . SER A 1 194 ? 12.254 -22.523 41.946 1.00 54.12 194 SER A C 1
ATOM 1541 O O . SER A 1 194 ? 12.697 -22.245 40.839 1.00 54.12 194 SER A O 1
ATOM 1543 N N . GLU A 1 195 ? 11.281 -23.434 42.084 1.00 55.47 195 GLU A N 1
ATOM 1544 C CA . GLU A 1 195 ? 10.621 -24.045 40.902 1.00 55.47 195 GLU A CA 1
ATOM 1545 C C . GLU A 1 195 ? 9.081 -24.019 40.910 1.00 55.47 195 GLU A C 1
ATOM 1547 O O . GLU A 1 195 ? 8.469 -24.304 39.887 1.00 55.47 195 GLU A O 1
ATOM 1552 N N . ALA A 1 196 ? 8.421 -23.594 41.995 1.00 49.53 196 ALA A N 1
ATOM 1553 C CA . ALA A 1 196 ? 6.952 -23.650 42.090 1.00 49.53 196 ALA A CA 1
ATOM 1554 C C . ALA A 1 196 ? 6.208 -22.347 41.718 1.00 49.53 196 ALA A C 1
ATOM 1556 O O . ALA A 1 196 ? 4.982 -22.329 41.713 1.00 49.53 196 ALA A O 1
ATOM 1557 N N . GLU A 1 197 ? 6.914 -21.262 41.382 1.00 51.47 197 GLU A N 1
ATOM 1558 C CA . GLU A 1 197 ? 6.304 -19.952 41.068 1.00 51.47 197 GLU A CA 1
ATOM 1559 C C . GLU A 1 197 ? 6.522 -19.519 39.605 1.00 51.47 197 GLU A C 1
ATOM 1561 O O . GLU A 1 197 ? 6.364 -18.357 39.244 1.00 51.47 197 GLU A O 1
ATOM 1566 N N . ALA A 1 198 ? 6.855 -20.479 38.737 1.00 49.12 198 ALA A N 1
ATOM 1567 C CA . ALA A 1 198 ? 6.780 -20.345 37.281 1.00 49.12 198 ALA A CA 1
ATOM 1568 C C . ALA A 1 198 ? 5.451 -20.900 36.729 1.00 49.12 198 ALA A C 1
ATOM 1570 O O . ALA A 1 198 ? 5.377 -21.322 35.575 1.00 49.12 198 ALA A O 1
ATOM 1571 N N . LEU A 1 199 ? 4.399 -20.911 37.558 1.00 51.69 199 LEU A N 1
ATOM 1572 C CA . LEU A 1 199 ? 3.031 -21.183 37.131 1.00 51.69 199 LEU A CA 1
ATOM 1573 C C . LEU A 1 199 ? 2.554 -20.027 36.252 1.00 51.69 199 LEU A C 1
ATOM 1575 O O . LEU A 1 199 ? 2.090 -18.996 36.729 1.00 51.69 199 LEU A O 1
ATOM 1579 N N . GLU A 1 200 ? 2.770 -20.222 34.954 1.00 55.09 200 GLU A N 1
ATOM 1580 C CA . GLU A 1 200 ? 1.887 -19.826 33.864 1.00 55.09 200 GLU A CA 1
ATOM 1581 C C . GLU A 1 200 ? 1.147 -18.510 34.108 1.00 55.09 200 GLU A C 1
ATOM 1583 O O . GLU A 1 200 ? -0.062 -18.458 34.329 1.00 55.09 200 GLU A O 1
ATOM 1588 N N . VAL A 1 201 ? 1.878 -17.404 33.963 1.00 61.47 201 VAL A N 1
ATOM 1589 C CA . VAL A 1 201 ? 1.246 -16.185 33.464 1.00 61.47 201 VAL A CA 1
ATOM 1590 C C . VAL A 1 201 ? 0.761 -16.533 32.059 1.00 61.47 201 VAL A C 1
ATOM 1592 O O . VAL A 1 201 ? 1.500 -16.370 31.084 1.00 61.47 201 VAL A O 1
ATOM 1595 N N . GLU A 1 202 ? -0.457 -17.074 31.958 1.00 63.16 202 GLU A N 1
ATOM 1596 C CA . GLU A 1 202 ? -1.215 -17.134 30.716 1.00 63.16 202 GLU A CA 1
ATOM 1597 C C . GLU A 1 202 ? -1.270 -15.701 30.197 1.00 63.16 202 GLU A C 1
ATOM 1599 O O . GLU A 1 202 ? -2.046 -14.858 30.653 1.00 63.16 202 GLU A O 1
ATOM 1604 N N . GLN A 1 203 ? -0.337 -15.376 29.305 1.00 81.00 203 GLN A N 1
ATOM 1605 C CA . GLN A 1 203 ? -0.248 -14.051 28.728 1.00 81.00 203 GLN A CA 1
ATOM 1606 C C . GLN A 1 203 ? -1.585 -13.803 28.040 1.00 81.00 203 GLN A C 1
ATOM 1608 O O . GLN A 1 203 ? -1.947 -14.519 27.112 1.00 81.00 203 GLN A O 1
ATOM 1613 N N . ASN A 1 204 ? -2.347 -12.831 28.532 1.00 92.12 204 ASN A N 1
ATOM 1614 C CA . ASN A 1 204 ? -3.653 -12.511 27.980 1.00 92.12 204 ASN A CA 1
ATOM 1615 C C . ASN A 1 204 ? -3.463 -12.005 26.538 1.00 92.12 204 ASN A C 1
ATOM 1617 O O . ASN A 1 204 ? -2.998 -10.883 26.317 1.00 92.12 204 ASN A O 1
ATOM 1621 N N . TRP A 1 205 ? -3.753 -12.865 25.562 1.00 94.94 205 TRP A N 1
ATOM 1622 C CA . TRP A 1 205 ? -3.673 -12.558 24.137 1.00 94.94 205 TRP A CA 1
ATOM 1623 C C . TRP A 1 205 ? -5.053 -12.146 23.634 1.00 94.94 205 TRP A C 1
ATOM 1625 O O . TRP A 1 205 ? -6.007 -12.920 23.685 1.00 94.94 205 TRP A O 1
ATOM 1635 N N . GLU A 1 206 ? -5.159 -10.930 23.106 1.00 94.75 206 GLU A N 1
ATOM 1636 C CA . GLU A 1 206 ? -6.411 -10.395 22.577 1.00 94.75 206 GLU A CA 1
ATOM 1637 C C . GLU A 1 206 ? -6.382 -10.332 21.050 1.00 94.75 206 GLU A C 1
ATOM 1639 O O . GLU A 1 206 ? -5.395 -9.925 20.430 1.00 94.75 206 GLU A O 1
ATOM 1644 N N . ARG A 1 207 ? -7.496 -10.706 20.413 1.00 94.25 207 ARG A N 1
ATOM 1645 C CA . ARG A 1 207 ? -7.641 -10.637 18.956 1.00 94.25 207 ARG A CA 1
ATOM 1646 C C . ARG A 1 207 ? -7.676 -9.186 18.474 1.00 94.25 207 ARG A C 1
ATOM 1648 O O . ARG A 1 207 ? -8.509 -8.390 18.900 1.00 94.25 207 ARG A O 1
ATOM 1655 N N . VAL A 1 208 ? -6.849 -8.871 17.478 1.00 92.75 208 VAL A N 1
ATOM 1656 C CA . VAL A 1 208 ? -6.808 -7.546 16.848 1.00 92.75 208 VAL A CA 1
ATOM 1657 C C . VAL A 1 208 ? -7.959 -7.408 15.843 1.00 92.75 208 VAL A C 1
ATOM 1659 O O . VAL A 1 208 ? -7.873 -7.882 14.710 1.00 92.75 208 VAL A O 1
ATOM 1662 N N . VAL A 1 209 ? -9.045 -6.743 16.245 1.00 90.19 209 VAL A N 1
ATOM 1663 C CA . VAL A 1 209 ? -10.280 -6.607 15.439 1.00 90.19 209 VAL A CA 1
ATOM 1664 C C . VAL A 1 209 ? -10.282 -5.438 14.443 1.00 90.19 209 VAL A C 1
ATOM 1666 O O . VAL A 1 209 ? -11.077 -5.427 13.508 1.00 90.19 209 VAL A O 1
ATOM 1669 N N . ASP A 1 210 ? -9.359 -4.485 14.573 1.00 90.19 210 ASP A N 1
ATOM 1670 C CA . ASP A 1 210 ? -9.377 -3.228 13.802 1.00 90.19 210 ASP A CA 1
ATOM 1671 C C . ASP A 1 210 ? -8.751 -3.329 12.389 1.00 90.19 210 ASP A C 1
ATOM 1673 O O . ASP A 1 210 ? -8.582 -2.325 11.686 1.00 90.19 210 ASP A O 1
ATOM 1677 N N . ILE A 1 211 ? -8.357 -4.525 11.940 1.00 93.06 211 ILE A N 1
ATOM 1678 C CA . ILE A 1 211 ? -7.668 -4.711 10.655 1.00 93.06 211 ILE A CA 1
ATOM 1679 C C . ILE A 1 211 ? -8.671 -5.126 9.578 1.00 93.06 211 ILE A C 1
ATOM 1681 O O . ILE A 1 211 ? -9.012 -6.295 9.439 1.00 93.06 211 ILE A O 1
ATOM 1685 N N . VAL A 1 212 ? -9.084 -4.161 8.751 1.00 92.50 212 VAL A N 1
ATOM 1686 C CA . VAL A 1 212 ? -9.947 -4.420 7.587 1.00 92.50 212 VAL A CA 1
ATOM 1687 C C . VAL A 1 212 ? -9.224 -5.331 6.576 1.00 92.50 212 VAL A C 1
ATOM 1689 O O . VAL A 1 212 ? -8.202 -4.904 6.018 1.00 92.50 212 VAL A O 1
ATOM 1692 N N . PRO A 1 213 ? -9.733 -6.547 6.295 1.00 94.31 213 PRO A N 1
ATOM 1693 C CA . PRO A 1 213 ? -9.090 -7.486 5.379 1.00 94.31 213 PRO A CA 1
ATOM 1694 C C . PRO A 1 213 ? -8.958 -6.897 3.969 1.00 94.31 213 PRO A C 1
ATOM 1696 O O . PRO A 1 213 ? -9.898 -6.308 3.432 1.00 94.31 213 PRO A O 1
ATOM 1699 N N . LYS A 1 214 ? -7.785 -7.047 3.340 1.00 93.38 214 LYS A N 1
ATOM 1700 C CA . LYS A 1 214 ? -7.566 -6.621 1.947 1.00 93.38 214 LYS A CA 1
ATOM 1701 C C . LYS A 1 214 ? -6.511 -7.478 1.254 1.00 93.38 214 LYS A C 1
ATOM 1703 O O . LYS A 1 214 ? -5.338 -7.419 1.610 1.00 93.38 214 LYS A O 1
ATOM 1708 N N . LEU A 1 215 ? -6.908 -8.217 0.218 1.00 93.50 215 LEU A N 1
ATOM 1709 C CA . LEU A 1 215 ? -6.014 -9.115 -0.514 1.00 93.50 215 LEU A CA 1
ATOM 1710 C C . LEU A 1 215 ? -4.995 -8.329 -1.360 1.00 93.50 215 LEU A C 1
ATOM 1712 O O . LEU A 1 215 ? -5.366 -7.676 -2.336 1.00 93.50 215 LEU A O 1
ATOM 1716 N N . ARG A 1 216 ? -3.711 -8.371 -0.974 1.00 91.25 216 ARG A N 1
ATOM 1717 C CA . ARG A 1 216 ? -2.591 -7.718 -1.673 1.00 91.25 216 ARG A CA 1
ATOM 1718 C C . ARG A 1 216 ? -1.285 -8.521 -1.535 1.00 91.25 216 ARG A C 1
ATOM 1720 O O . ARG A 1 216 ? -0.451 -8.172 -0.699 1.00 91.25 216 ARG A O 1
ATOM 1727 N N . PRO A 1 217 ? -1.072 -9.555 -2.366 1.00 91.94 217 PRO A N 1
ATOM 1728 C CA . PRO A 1 217 ? 0.110 -10.420 -2.265 1.00 91.94 217 PRO A CA 1
ATOM 1729 C C . PRO A 1 217 ? 1.437 -9.669 -2.459 1.00 91.94 217 PRO A C 1
ATOM 1731 O O . PRO A 1 217 ? 2.425 -9.970 -1.793 1.00 91.94 217 PRO A O 1
ATOM 1734 N N . GLU A 1 218 ? 1.455 -8.628 -3.297 1.00 91.75 218 GLU A N 1
ATOM 1735 C CA . GLU A 1 218 ? 2.661 -7.822 -3.540 1.00 91.75 218 GLU A CA 1
ATOM 1736 C C . GLU A 1 218 ? 3.155 -7.080 -2.291 1.00 91.75 218 GLU A C 1
ATOM 1738 O O . GLU A 1 218 ? 4.360 -6.909 -2.102 1.00 91.75 218 GLU A O 1
ATOM 1743 N N . ASP A 1 219 ? 2.238 -6.653 -1.416 1.00 91.06 219 ASP A N 1
ATOM 1744 C CA . ASP A 1 219 ? 2.599 -5.943 -0.187 1.00 91.06 219 ASP A CA 1
ATOM 1745 C C . ASP A 1 219 ? 3.260 -6.904 0.821 1.00 91.06 219 ASP A C 1
ATOM 1747 O O . ASP A 1 219 ? 4.268 -6.547 1.436 1.00 91.06 219 ASP A O 1
ATOM 1751 N N . ALA A 1 220 ? 2.756 -8.140 0.934 1.00 92.44 220 ALA A N 1
ATOM 1752 C CA . ALA A 1 220 ? 3.360 -9.179 1.771 1.00 92.44 220 ALA A CA 1
ATOM 1753 C C . ALA A 1 220 ? 4.714 -9.647 1.225 1.00 92.44 220 ALA A C 1
ATOM 1755 O O . ALA A 1 220 ? 5.678 -9.722 1.984 1.00 92.44 220 ALA A O 1
ATOM 1756 N N . LYS A 1 221 ? 4.837 -9.849 -0.094 1.00 92.25 221 LYS A N 1
ATOM 1757 C CA . LYS A 1 221 ? 6.119 -10.174 -0.743 1.00 92.25 221 LYS A CA 1
ATOM 1758 C C . LYS A 1 221 ? 7.162 -9.088 -0.507 1.00 92.25 221 LYS A C 1
ATOM 1760 O O . LYS A 1 221 ? 8.282 -9.372 -0.085 1.00 92.25 221 LYS A O 1
ATOM 1765 N N . ARG A 1 222 ? 6.784 -7.823 -0.718 1.00 89.94 222 ARG A N 1
ATOM 1766 C CA . ARG A 1 222 ? 7.674 -6.678 -0.498 1.00 89.94 222 ARG A CA 1
ATOM 1767 C C . ARG A 1 222 ? 8.131 -6.581 0.957 1.00 89.94 222 ARG A C 1
ATOM 1769 O O . ARG A 1 222 ? 9.289 -6.244 1.194 1.00 89.94 222 ARG A O 1
ATOM 1776 N N . TYR A 1 223 ? 7.251 -6.879 1.913 1.00 91.75 223 TYR A N 1
ATOM 1777 C CA . TYR A 1 223 ? 7.614 -6.928 3.327 1.00 91.75 223 TYR A CA 1
ATOM 1778 C C . TYR A 1 223 ? 8.536 -8.117 3.647 1.00 91.75 223 TYR A C 1
ATOM 1780 O O . TYR A 1 223 ? 9.613 -7.933 4.219 1.00 91.75 223 TYR A O 1
ATOM 1788 N N . GLY A 1 224 ? 8.173 -9.321 3.198 1.00 90.12 224 GLY A N 1
ATOM 1789 C CA . GLY A 1 224 ? 8.954 -10.546 3.375 1.00 90.12 224 GLY A CA 1
ATOM 1790 C C . GLY A 1 224 ? 10.385 -10.418 2.848 1.00 90.12 224 GLY A C 1
ATOM 1791 O O . GLY A 1 224 ? 11.330 -10.846 3.510 1.00 90.12 224 GLY A O 1
ATOM 1792 N N . SER A 1 225 ? 10.592 -9.730 1.721 1.00 87.94 225 SER A N 1
ATOM 1793 C CA . SER A 1 225 ? 11.921 -9.528 1.122 1.00 87.94 225 SER A CA 1
ATOM 1794 C C . SER A 1 225 ? 12.753 -8.383 1.734 1.00 87.94 225 SER A C 1
ATOM 1796 O O . SER A 1 225 ? 13.956 -8.320 1.486 1.00 87.94 225 SER A O 1
ATOM 1798 N N . ALA A 1 226 ? 12.187 -7.496 2.561 1.00 87.38 226 ALA A N 1
ATOM 1799 C CA . ALA A 1 226 ? 12.901 -6.322 3.091 1.00 87.38 226 ALA A CA 1
ATOM 1800 C C . ALA A 1 226 ? 13.958 -6.675 4.167 1.00 87.38 226 ALA A C 1
ATOM 1802 O O . ALA A 1 226 ? 13.596 -7.086 5.265 1.00 87.38 226 ALA A O 1
ATOM 1803 N N . ARG A 1 227 ? 15.265 -6.516 3.879 1.00 77.44 227 ARG A N 1
ATOM 1804 C CA . ARG A 1 227 ? 16.381 -6.891 4.786 1.00 77.44 227 ARG A CA 1
ATOM 1805 C C . ARG A 1 227 ? 16.232 -6.302 6.204 1.00 77.44 227 ARG A C 1
ATOM 1807 O O . ARG A 1 227 ? 15.970 -5.108 6.347 1.00 77.44 227 ARG A O 1
ATOM 1814 N N . ARG A 1 228 ? 16.479 -7.124 7.244 1.00 70.31 228 ARG A N 1
ATOM 1815 C CA . ARG A 1 228 ? 16.660 -6.643 8.631 1.00 70.31 228 ARG A CA 1
ATOM 1816 C C . ARG A 1 228 ? 17.849 -5.674 8.627 1.00 70.31 228 ARG A C 1
ATOM 1818 O O . ARG A 1 228 ? 18.914 -6.041 8.146 1.00 70.31 228 ARG A O 1
ATOM 1825 N N . GLY A 1 229 ? 17.651 -4.447 9.101 1.00 60.16 229 GLY A N 1
ATOM 1826 C CA . GLY A 1 229 ? 18.741 -3.482 9.296 1.00 60.16 229 GLY A CA 1
ATOM 1827 C C . GLY A 1 229 ? 18.844 -2.337 8.286 1.00 60.16 229 GLY A C 1
ATOM 1828 O O . GLY A 1 229 ? 19.632 -1.427 8.518 1.00 60.16 229 GLY A O 1
ATOM 1829 N N . HIS A 1 230 ? 18.036 -2.287 7.218 1.00 50.94 230 HIS A N 1
ATOM 1830 C CA . HIS A 1 230 ? 17.982 -1.057 6.418 1.00 50.94 230 HIS A CA 1
ATOM 1831 C C . HIS A 1 230 ? 17.142 0.001 7.138 1.00 50.94 230 HIS A C 1
ATOM 1833 O O . HIS A 1 230 ? 15.917 -0.122 7.220 1.00 50.94 230 HIS A O 1
ATOM 1839 N N . ALA A 1 231 ? 17.863 0.990 7.681 1.00 46.19 231 ALA A N 1
ATOM 1840 C CA . ALA A 1 231 ? 17.423 2.229 8.316 1.00 46.19 231 ALA A CA 1
ATOM 1841 C C . ALA A 1 231 ? 15.935 2.504 8.137 1.00 46.19 231 ALA A C 1
ATOM 1843 O O . ALA A 1 231 ? 15.538 2.850 7.032 1.00 46.19 231 ALA A O 1
ATOM 1844 N N . VAL A 1 232 ? 15.163 2.338 9.221 1.00 56.25 232 VAL A N 1
ATOM 1845 C CA . VAL A 1 232 ? 13.821 2.882 9.495 1.00 56.25 232 VAL A CA 1
ATOM 1846 C C . VAL A 1 232 ? 13.274 3.724 8.335 1.00 56.25 232 VAL A C 1
ATOM 1848 O O . VAL A 1 232 ? 13.234 4.955 8.382 1.00 56.25 232 VAL A O 1
ATOM 1851 N N . VAL A 1 233 ? 12.907 3.060 7.237 1.00 56.56 233 VAL A N 1
ATOM 1852 C CA . VAL A 1 233 ? 12.510 3.784 6.033 1.00 56.56 233 VAL A CA 1
ATOM 1853 C C . VAL A 1 233 ? 11.138 4.346 6.351 1.00 56.56 233 VAL A C 1
ATOM 1855 O O . VAL A 1 233 ? 10.224 3.590 6.699 1.00 56.56 233 VAL A O 1
ATOM 1858 N N . ARG A 1 234 ? 10.987 5.675 6.263 1.00 64.75 234 ARG A N 1
ATOM 1859 C CA . ARG A 1 234 ? 9.682 6.340 6.366 1.00 64.75 234 ARG A CA 1
ATOM 1860 C C . ARG A 1 234 ? 8.673 5.558 5.515 1.00 64.75 234 ARG A C 1
ATOM 1862 O O . ARG A 1 234 ? 8.816 5.480 4.299 1.00 64.75 234 ARG A O 1
ATOM 1869 N N . GLY A 1 235 ? 7.676 4.949 6.160 1.00 79.25 235 GLY A N 1
ATOM 1870 C CA . GLY A 1 235 ? 6.649 4.144 5.492 1.00 79.25 235 GLY A CA 1
ATOM 1871 C C . GLY A 1 235 ? 6.663 2.636 5.764 1.00 79.25 235 GLY A C 1
ATOM 1872 O O . GLY A 1 235 ? 5.767 1.960 5.253 1.00 79.25 235 GLY A O 1
ATOM 1873 N N . GLN A 1 236 ? 7.583 2.099 6.577 1.00 85.88 236 GLN A N 1
ATOM 1874 C CA . GLN A 1 236 ? 7.499 0.695 7.020 1.00 85.88 236 GLN A CA 1
ATOM 1875 C C . GLN A 1 236 ? 6.168 0.383 7.717 1.00 85.88 236 GLN A C 1
ATOM 1877 O O . GLN A 1 236 ? 5.560 -0.629 7.390 1.00 85.88 236 GLN A O 1
ATOM 1882 N N . ASP A 1 237 ? 5.644 1.285 8.549 1.00 88.94 237 ASP A N 1
ATOM 1883 C CA . ASP A 1 237 ? 4.363 1.086 9.249 1.00 88.94 237 ASP A CA 1
ATOM 1884 C C . ASP A 1 237 ? 3.196 0.880 8.270 1.00 88.94 237 ASP A C 1
ATOM 1886 O O . ASP A 1 237 ? 2.337 0.017 8.461 1.00 88.94 237 ASP A O 1
ATOM 1890 N N . LYS A 1 238 ? 3.204 1.611 7.144 1.00 90.56 238 LYS A N 1
ATOM 1891 C CA . LYS A 1 238 ? 2.211 1.439 6.072 1.00 90.56 238 LYS A CA 1
ATOM 1892 C C . LYS A 1 238 ? 2.362 0.087 5.380 1.00 90.56 238 LYS A C 1
ATOM 1894 O O . LYS A 1 238 ? 1.354 -0.511 5.011 1.00 90.56 238 LYS A O 1
ATOM 1899 N N . LEU A 1 239 ? 3.593 -0.381 5.170 1.00 92.56 239 LEU A N 1
ATOM 1900 C CA . LEU A 1 239 ? 3.854 -1.684 4.557 1.00 92.56 239 LEU A CA 1
ATOM 1901 C C . LEU A 1 239 ? 3.470 -2.832 5.503 1.00 92.56 239 LEU A C 1
ATOM 1903 O O . LEU A 1 239 ? 2.799 -3.761 5.066 1.00 92.56 239 LEU A O 1
ATOM 1907 N N . ILE A 1 240 ? 3.798 -2.715 6.792 1.00 94.75 240 ILE A N 1
ATOM 1908 C CA . ILE A 1 240 ? 3.398 -3.642 7.860 1.00 94.75 240 ILE A CA 1
ATOM 1909 C C . ILE A 1 240 ? 1.876 -3.759 7.904 1.00 94.75 240 ILE A C 1
ATOM 1911 O O . ILE A 1 240 ? 1.341 -4.863 7.855 1.00 94.75 240 ILE A O 1
ATOM 1915 N N . LEU A 1 241 ? 1.160 -2.630 7.938 1.00 94.81 241 LEU A N 1
ATOM 1916 C CA . LEU A 1 241 ? -0.301 -2.645 7.968 1.00 94.81 241 LEU A CA 1
ATOM 1917 C C . LEU A 1 241 ? -0.887 -3.306 6.715 1.00 94.81 241 LEU A C 1
ATOM 1919 O O . LEU A 1 241 ? -1.823 -4.093 6.816 1.00 94.81 241 LEU A O 1
ATOM 1923 N N . LYS A 1 242 ? -0.336 -3.021 5.531 1.00 95.12 242 LYS A N 1
ATOM 1924 C CA . LYS A 1 242 ? -0.775 -3.661 4.283 1.00 95.12 242 LYS A CA 1
ATOM 1925 C C . LYS A 1 242 ? -0.526 -5.172 4.283 1.00 95.12 242 LYS A C 1
ATOM 1927 O O . LYS A 1 242 ? -1.419 -5.912 3.880 1.00 95.12 242 LYS A O 1
ATOM 1932 N N . ALA A 1 243 ? 0.628 -5.621 4.774 1.00 96.19 243 ALA A N 1
ATOM 1933 C CA . ALA A 1 243 ? 0.941 -7.039 4.927 1.00 96.19 243 ALA A CA 1
ATOM 1934 C C . ALA A 1 243 ? -0.033 -7.723 5.901 1.00 96.19 243 ALA A C 1
ATOM 1936 O O . ALA A 1 243 ? -0.640 -8.731 5.548 1.00 96.19 243 ALA A O 1
ATOM 1937 N N . LYS A 1 244 ? -0.292 -7.118 7.070 1.00 97.19 244 LYS A N 1
ATOM 1938 C CA . LYS A 1 244 ? -1.292 -7.613 8.032 1.00 97.19 244 LYS A CA 1
ATOM 1939 C C . LYS A 1 244 ? -2.687 -7.729 7.412 1.00 97.19 244 LYS A C 1
ATOM 1941 O O . LYS A 1 244 ? -3.333 -8.757 7.562 1.00 97.19 244 LYS A O 1
ATOM 1946 N N . ARG A 1 245 ? -3.140 -6.718 6.658 1.00 95.88 245 ARG A N 1
ATOM 1947 C CA . ARG A 1 245 ? -4.436 -6.767 5.949 1.00 95.88 245 ARG A CA 1
ATOM 1948 C C . ARG A 1 245 ? -4.515 -7.913 4.939 1.00 95.88 245 ARG A C 1
ATOM 1950 O O . ARG A 1 245 ? -5.592 -8.484 4.777 1.00 95.88 245 ARG A O 1
ATOM 1957 N N . HIS A 1 246 ? -3.410 -8.233 4.264 1.00 96.00 246 HIS A N 1
ATOM 1958 C CA . HIS A 1 246 ? -3.352 -9.373 3.351 1.00 96.00 246 HIS A CA 1
ATOM 1959 C C . HIS A 1 246 ? -3.438 -10.704 4.098 1.00 96.00 246 HIS A C 1
ATOM 1961 O O . HIS A 1 246 ? -4.218 -11.556 3.693 1.00 96.00 246 HIS A O 1
ATOM 1967 N N . ILE A 1 247 ? -2.702 -10.846 5.200 1.00 96.44 247 ILE A N 1
ATOM 1968 C CA . ILE A 1 247 ? -2.699 -12.042 6.052 1.00 96.44 247 ILE A CA 1
ATOM 1969 C C . ILE A 1 247 ? -4.101 -12.314 6.617 1.00 96.44 247 ILE A C 1
ATOM 1971 O O . ILE A 1 247 ? -4.631 -13.408 6.438 1.00 96.44 247 ILE A O 1
ATOM 1975 N N . VAL A 1 248 ? -4.768 -11.295 7.172 1.00 96.75 248 VAL A N 1
ATOM 1976 C CA . VAL A 1 248 ? -6.161 -11.424 7.642 1.00 96.75 248 VAL A CA 1
ATOM 1977 C C . VAL A 1 248 ? -7.110 -11.786 6.491 1.00 96.75 248 VAL A C 1
ATOM 1979 O O . VAL A 1 248 ? -8.008 -12.604 6.664 1.00 96.75 248 VAL A O 1
ATOM 1982 N N . ALA A 1 249 ? -6.899 -11.243 5.284 1.00 95.25 249 ALA A N 1
ATOM 1983 C CA . ALA A 1 249 ? -7.702 -11.604 4.109 1.00 95.25 249 ALA A CA 1
ATOM 1984 C C . ALA A 1 249 ? -7.533 -13.065 3.662 1.00 95.25 249 ALA A C 1
ATOM 1986 O O . ALA A 1 249 ? -8.390 -13.572 2.945 1.00 95.25 249 ALA A O 1
ATOM 1987 N N . LEU A 1 250 ? -6.457 -13.734 4.079 1.00 95.06 250 LEU A N 1
ATOM 1988 C CA . LEU A 1 250 ? -6.237 -15.163 3.858 1.00 95.06 250 LEU A CA 1
ATOM 1989 C C . LEU A 1 250 ? -6.799 -16.037 4.990 1.00 95.06 250 LEU A C 1
ATOM 1991 O O . LEU A 1 250 ? -6.579 -17.243 4.985 1.00 95.06 250 LEU A O 1
ATOM 1995 N N . GLY A 1 251 ? -7.508 -15.447 5.958 1.00 96.12 251 GLY A N 1
ATOM 1996 C CA . GLY A 1 251 ? -8.134 -16.168 7.068 1.00 96.12 251 GLY A CA 1
ATOM 1997 C C . GLY A 1 251 ? -7.235 -16.374 8.287 1.00 96.12 251 GLY A C 1
ATOM 1998 O O . GLY A 1 251 ? -7.596 -17.128 9.184 1.00 96.12 251 GLY A O 1
ATOM 1999 N N . TRP A 1 252 ? -6.078 -15.718 8.343 1.00 97.56 252 TRP A N 1
ATOM 2000 C CA . TRP A 1 252 ? -5.222 -15.756 9.526 1.00 97.56 252 TRP A CA 1
ATOM 2001 C C . TRP A 1 252 ? -5.781 -14.867 10.638 1.00 97.56 252 TRP A C 1
ATOM 2003 O O . TRP A 1 252 ? -6.325 -13.788 10.376 1.00 97.56 252 TRP A O 1
ATOM 2013 N N . THR A 1 253 ? -5.577 -15.284 11.886 1.00 97.69 253 THR A N 1
ATOM 2014 C CA . THR A 1 253 ? -5.906 -14.481 13.070 1.00 97.69 253 THR A CA 1
ATOM 2015 C C . THR A 1 253 ? -4.652 -13.780 13.583 1.00 97.69 253 THR A C 1
ATOM 2017 O O . THR A 1 253 ? -3.575 -14.368 13.608 1.00 97.69 253 THR A O 1
ATOM 2020 N N . ILE A 1 254 ? -4.776 -12.511 13.975 1.00 97.69 254 ILE A N 1
ATOM 2021 C CA . ILE A 1 254 ? -3.688 -11.740 14.586 1.00 97.69 254 ILE A CA 1
ATOM 2022 C C . ILE A 1 254 ? -4.097 -11.420 16.016 1.00 97.69 254 ILE A C 1
ATOM 2024 O O . ILE A 1 254 ? -5.178 -10.866 16.235 1.00 97.69 254 ILE A O 1
ATOM 2028 N N . GLU A 1 255 ? -3.229 -11.738 16.965 1.00 97.38 255 GLU A N 1
ATOM 2029 C CA . GLU A 1 255 ? -3.434 -11.453 18.382 1.00 97.38 255 GLU A CA 1
ATOM 2030 C C . GLU A 1 255 ? -2.295 -10.591 18.921 1.00 97.38 255 GLU A C 1
ATOM 2032 O O . GLU A 1 255 ? -1.174 -10.623 18.405 1.00 97.38 255 GLU A O 1
ATOM 2037 N N . SER A 1 256 ? -2.599 -9.792 19.938 1.00 96.56 256 SER A N 1
ATOM 2038 C CA . SER A 1 256 ? -1.647 -8.940 20.643 1.00 96.56 256 SER A CA 1
ATOM 2039 C C . SER A 1 256 ? -1.752 -9.147 22.144 1.00 96.56 256 SER A C 1
ATOM 2041 O O . SER A 1 256 ? -2.863 -9.253 22.657 1.00 96.56 256 SER A O 1
ATOM 2043 N N . ASN A 1 257 ? -0.621 -9.150 22.844 1.00 95.50 257 ASN A N 1
ATOM 2044 C CA . ASN A 1 257 ? -0.604 -9.147 24.307 1.00 95.50 257 ASN A CA 1
ATOM 2045 C C . ASN A 1 257 ? -0.508 -7.712 24.867 1.00 95.50 257 ASN A C 1
ATOM 2047 O O . ASN A 1 257 ? -0.387 -6.734 24.119 1.00 95.50 257 ASN A O 1
ATOM 2051 N N . SER A 1 258 ? -0.524 -7.582 26.195 1.00 92.25 258 SER A N 1
ATOM 2052 C CA . SER A 1 258 ? -0.375 -6.303 26.908 1.00 92.25 258 SER A CA 1
ATOM 2053 C C . SER A 1 258 ? 0.964 -5.592 26.650 1.00 92.25 258 SER A C 1
ATOM 2055 O O . SER A 1 258 ? 1.034 -4.368 26.743 1.00 92.25 258 SER A O 1
ATOM 2057 N N . GLU A 1 259 ? 2.010 -6.327 26.266 1.00 92.50 259 GLU A N 1
ATOM 2058 C CA . GLU A 1 259 ? 3.321 -5.778 25.889 1.00 92.50 259 GLU A CA 1
ATOM 2059 C C . GLU A 1 259 ? 3.364 -5.264 24.437 1.00 92.50 259 GLU A C 1
ATOM 2061 O O . GLU A 1 259 ? 4.374 -4.713 23.992 1.00 92.50 259 GLU A O 1
ATOM 2066 N N . GLY A 1 260 ? 2.290 -5.457 23.666 1.00 91.06 260 GLY A N 1
ATOM 2067 C CA . GLY A 1 260 ? 2.232 -5.106 22.248 1.00 91.06 260 GLY A CA 1
ATOM 2068 C C . GLY A 1 260 ? 2.989 -6.073 21.330 1.00 91.06 260 GLY A C 1
ATOM 2069 O O . GLY A 1 260 ? 3.152 -5.776 20.140 1.00 91.06 260 GLY A O 1
ATOM 2070 N N . LYS A 1 261 ? 3.432 -7.229 21.842 1.00 95.50 261 LYS A N 1
ATOM 2071 C CA . LYS A 1 261 ? 3.925 -8.331 21.006 1.00 95.50 261 LYS A CA 1
ATOM 2072 C C . LYS A 1 261 ? 2.761 -8.898 20.207 1.00 95.50 261 LYS A C 1
ATOM 2074 O O . LYS A 1 261 ? 1.616 -8.882 20.653 1.00 95.50 261 LYS A O 1
ATOM 2079 N N . LEU A 1 262 ? 3.061 -9.369 19.004 1.00 96.31 262 LEU A N 1
ATOM 2080 C CA . LEU A 1 262 ? 2.070 -9.906 18.083 1.00 96.31 262 LEU A CA 1
ATOM 2081 C C . LEU A 1 262 ? 2.366 -11.365 17.812 1.00 96.31 262 LEU A C 1
ATOM 2083 O O . LEU A 1 262 ? 3.516 -11.700 17.544 1.00 96.31 262 LEU A O 1
ATOM 2087 N N . ARG A 1 263 ? 1.309 -12.172 17.780 1.00 97.62 263 ARG A N 1
ATOM 2088 C CA . ARG A 1 263 ? 1.347 -13.525 17.235 1.00 97.62 263 ARG A CA 1
ATOM 2089 C C . ARG A 1 263 ? 0.323 -13.673 16.121 1.00 97.62 263 ARG A C 1
ATOM 2091 O O . ARG A 1 263 ? -0.698 -12.979 16.072 1.00 97.62 263 ARG A O 1
ATOM 2098 N N . PHE A 1 264 ? 0.621 -14.569 15.201 1.00 97.94 264 PHE A N 1
ATOM 2099 C CA . PHE A 1 264 ? -0.136 -14.825 13.989 1.00 97.94 264 PHE A CA 1
ATOM 2100 C C . PHE A 1 264 ? -0.530 -16.294 13.985 1.00 97.94 264 PHE A C 1
ATOM 2102 O O . PHE A 1 264 ? 0.331 -17.165 14.033 1.00 97.94 264 PHE A O 1
ATOM 2109 N N . ILE A 1 265 ? -1.827 -16.563 13.916 1.00 97.75 265 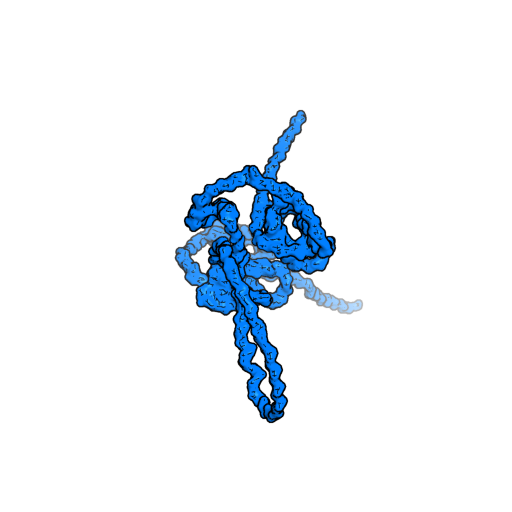ILE A N 1
ATOM 2110 C CA . ILE A 1 265 ? -2.375 -17.916 13.960 1.00 97.75 265 ILE A CA 1
ATOM 2111 C C . ILE A 1 265 ? -2.873 -18.259 12.560 1.00 97.75 265 ILE A C 1
ATOM 2113 O O . ILE A 1 265 ? -3.787 -17.613 12.029 1.00 97.75 265 ILE A O 1
ATOM 2117 N N . ALA A 1 266 ? -2.233 -19.248 11.949 1.00 97.19 266 ALA A N 1
ATOM 2118 C CA . ALA A 1 266 ? -2.591 -19.774 10.644 1.00 97.19 266 ALA A CA 1
ATOM 2119 C C . ALA A 1 266 ? -3.940 -20.521 10.691 1.00 97.19 266 ALA A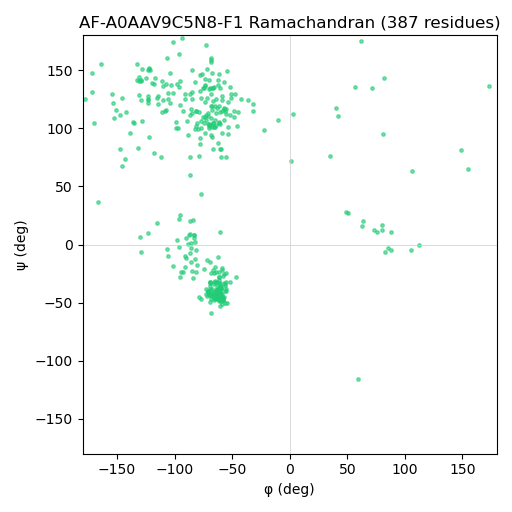 C 1
ATOM 2121 O O . ALA A 1 266 ? -4.357 -20.977 11.756 1.00 97.19 266 ALA A O 1
ATOM 2122 N N . PRO A 1 267 ? -4.634 -20.705 9.550 1.00 96.69 267 PRO A N 1
ATOM 2123 C CA . PRO A 1 267 ? -5.911 -21.428 9.507 1.00 96.69 267 PRO A CA 1
ATOM 2124 C C . PRO A 1 267 ? -5.854 -22.881 10.010 1.00 96.69 267 PRO A C 1
ATOM 2126 O O . PRO A 1 267 ? -6.878 -23.437 10.387 1.00 96.69 267 PRO A O 1
ATOM 2129 N N . ASN A 1 268 ? -4.669 -23.495 10.014 1.00 94.19 268 ASN A N 1
ATOM 2130 C CA . ASN A 1 268 ? -4.419 -24.830 10.564 1.00 94.19 268 ASN A CA 1
ATOM 2131 C C . ASN A 1 268 ? -4.113 -24.821 12.080 1.00 94.19 268 ASN A C 1
ATOM 2133 O O . ASN A 1 268 ? -3.818 -25.873 12.637 1.00 94.19 268 ASN A O 1
ATOM 2137 N N . GLY A 1 269 ? -4.136 -23.653 12.732 1.00 96.19 269 GLY A N 1
ATOM 2138 C CA . GLY A 1 269 ? -3.825 -23.476 14.151 1.00 96.19 269 GLY A CA 1
ATOM 2139 C C . GLY A 1 269 ? -2.346 -23.238 14.474 1.00 96.19 269 GLY A C 1
ATOM 2140 O O . GLY A 1 269 ? -2.034 -22.959 15.628 1.00 96.19 269 GLY A O 1
ATOM 2141 N N . THR A 1 270 ? -1.428 -23.302 13.500 1.00 97.00 270 THR A N 1
ATOM 2142 C CA . THR A 1 270 ? -0.000 -23.040 13.754 1.00 97.00 270 THR A CA 1
ATOM 2143 C C . THR A 1 270 ? 0.228 -21.572 14.119 1.00 97.00 270 THR A C 1
ATOM 2145 O O . THR A 1 270 ? -0.296 -20.673 13.458 1.00 97.00 270 THR A O 1
ATOM 2148 N N . ILE A 1 271 ? 1.020 -21.333 15.164 1.00 97.31 271 ILE A N 1
ATOM 2149 C CA . ILE A 1 271 ? 1.299 -20.001 15.708 1.00 97.31 271 ILE A CA 1
ATOM 2150 C C . ILE A 1 271 ? 2.689 -19.543 15.255 1.00 97.31 271 ILE A C 1
ATOM 2152 O O . ILE A 1 271 ? 3.637 -20.324 15.268 1.00 97.31 271 ILE A O 1
ATOM 2156 N N . TYR A 1 272 ? 2.798 -18.275 14.865 1.00 97.56 272 TYR A N 1
ATOM 2157 C CA . TYR A 1 272 ? 4.036 -17.619 14.454 1.00 97.56 272 TYR A CA 1
ATOM 2158 C C . TYR A 1 272 ? 4.174 -16.264 15.146 1.00 97.56 272 TYR A C 1
ATOM 2160 O O . TYR A 1 272 ? 3.203 -15.513 15.209 1.00 97.56 272 TYR A O 1
ATOM 2168 N N . ASP A 1 273 ? 5.387 -15.899 15.558 1.00 96.69 273 ASP A N 1
ATOM 2169 C CA . ASP A 1 273 ? 5.645 -14.633 16.268 1.00 96.69 273 ASP A CA 1
ATOM 2170 C C . ASP A 1 273 ? 6.345 -13.571 15.393 1.00 96.69 273 ASP A C 1
ATOM 2172 O O . ASP A 1 273 ? 6.428 -12.398 15.761 1.00 96.69 273 ASP A O 1
ATOM 2176 N N . ASP A 1 274 ? 6.818 -13.939 14.193 1.00 95.69 274 ASP A N 1
ATOM 2177 C CA . ASP A 1 274 ? 7.436 -13.014 13.233 1.00 95.69 274 ASP A CA 1
ATOM 2178 C C . ASP A 1 274 ? 6.534 -12.822 12.001 1.00 95.69 274 ASP A C 1
ATOM 2180 O O . ASP A 1 274 ? 6.360 -13.711 11.164 1.00 95.69 274 ASP A O 1
ATOM 2184 N N . LEU A 1 275 ? 6.015 -11.599 11.826 1.00 95.88 275 LEU A N 1
ATOM 2185 C CA . LEU A 1 275 ? 5.242 -11.199 10.641 1.00 95.88 275 LEU A CA 1
ATOM 2186 C C . LEU A 1 275 ? 5.984 -11.517 9.335 1.00 95.88 275 LEU A C 1
ATOM 2188 O O . LEU A 1 275 ? 5.361 -11.769 8.303 1.00 95.88 275 LEU A O 1
ATOM 2192 N N . ARG A 1 276 ? 7.315 -11.462 9.347 1.00 94.50 276 ARG A N 1
ATOM 2193 C CA . ARG A 1 276 ? 8.143 -11.699 8.170 1.00 94.50 276 ARG A CA 1
ATOM 2194 C C . ARG A 1 276 ? 8.165 -13.168 7.780 1.00 94.50 276 ARG A C 1
ATOM 2196 O O . ARG A 1 276 ? 8.154 -13.451 6.585 1.00 94.50 276 ARG A O 1
ATOM 2203 N N . GLU A 1 277 ? 8.186 -14.067 8.757 1.00 94.88 277 GLU A N 1
ATOM 2204 C CA . GLU A 1 277 ? 8.078 -15.509 8.537 1.00 94.88 277 GLU A CA 1
ATOM 2205 C C . GLU A 1 277 ? 6.709 -15.850 7.953 1.00 94.88 277 GLU A C 1
ATOM 2207 O O . GLU A 1 277 ? 6.633 -16.471 6.897 1.00 94.88 277 GLU A O 1
ATOM 2212 N N . VAL A 1 278 ? 5.643 -15.292 8.530 1.00 96.62 278 VAL A N 1
ATOM 2213 C CA . VAL A 1 278 ? 4.282 -15.419 7.990 1.00 96.62 278 VAL A CA 1
ATOM 2214 C C . VAL A 1 278 ? 4.193 -14.891 6.562 1.00 96.62 278 VAL A C 1
ATOM 2216 O O . VAL A 1 278 ? 3.635 -15.550 5.691 1.00 96.62 278 VAL A O 1
ATOM 2219 N N . CYS A 1 279 ? 4.763 -13.713 6.285 1.00 95.50 279 CYS A N 1
ATOM 2220 C CA . CYS A 1 279 ? 4.787 -13.161 4.931 1.00 95.50 279 CYS A CA 1
ATOM 2221 C C . CYS A 1 279 ? 5.524 -14.080 3.958 1.00 95.50 279 CYS A C 1
ATOM 2223 O O . CYS A 1 279 ? 5.033 -14.270 2.851 1.00 95.50 279 CYS A O 1
ATOM 2225 N N . LYS A 1 280 ? 6.672 -14.644 4.357 1.00 94.19 280 LYS A N 1
ATOM 2226 C CA . LYS A 1 280 ? 7.406 -15.610 3.534 1.00 94.19 280 LYS A CA 1
ATOM 2227 C C . LYS A 1 280 ? 6.545 -16.825 3.259 1.00 94.19 280 LYS A C 1
ATOM 2229 O O . LYS A 1 280 ? 6.291 -17.073 2.093 1.00 94.19 280 LYS A O 1
ATOM 2234 N N . LEU A 1 281 ? 5.990 -17.465 4.287 1.00 94.12 281 LEU A N 1
ATOM 2235 C CA . LEU A 1 281 ? 5.110 -18.625 4.149 1.00 94.12 281 LEU A CA 1
ATOM 2236 C C . LEU A 1 281 ? 3.932 -18.332 3.226 1.00 94.12 281 LEU A C 1
ATOM 2238 O O . LEU A 1 281 ? 3.726 -19.033 2.252 1.00 94.12 281 LEU A O 1
ATOM 2242 N N . VAL A 1 282 ? 3.213 -17.236 3.439 1.00 93.50 282 VAL A N 1
ATOM 2243 C CA . VAL A 1 282 ? 2.084 -16.842 2.585 1.00 93.50 282 VAL A CA 1
ATOM 2244 C C . VAL A 1 282 ? 2.501 -16.585 1.127 1.00 93.50 282 VAL A C 1
ATOM 2246 O O . VAL A 1 282 ? 1.694 -16.752 0.213 1.00 93.50 282 VAL A O 1
ATOM 2249 N N . THR A 1 283 ? 3.748 -16.174 0.891 1.00 90.69 283 THR A N 1
ATOM 2250 C CA . THR A 1 283 ? 4.281 -15.923 -0.460 1.00 90.69 283 THR A CA 1
ATOM 2251 C C . THR A 1 283 ? 4.982 -17.127 -1.090 1.00 90.69 283 THR A C 1
ATOM 2253 O O . THR A 1 283 ? 5.097 -17.176 -2.315 1.00 90.69 283 THR A O 1
ATOM 2256 N N . GLU A 1 284 ? 5.463 -18.056 -0.265 1.00 82.44 284 GLU A N 1
ATOM 2257 C CA . GLU A 1 284 ? 6.220 -19.258 -0.624 1.00 82.44 284 GLU A CA 1
ATOM 2258 C C . GLU A 1 284 ? 5.326 -20.475 -0.744 1.00 82.44 284 GLU A C 1
ATOM 2260 O O . GLU A 1 284 ? 5.663 -21.351 -1.536 1.00 82.44 284 GLU A O 1
ATOM 2265 N N . VAL A 1 285 ? 4.196 -20.508 -0.018 1.00 59.12 285 VAL A N 1
ATOM 2266 C CA . VAL A 1 285 ? 3.117 -21.460 -0.258 1.00 59.12 285 VAL A CA 1
ATOM 2267 C C . VAL A 1 285 ? 2.885 -21.386 -1.757 1.00 59.12 285 VAL A C 1
ATOM 2269 O O . VAL A 1 285 ? 2.433 -20.343 -2.262 1.00 59.12 285 VAL A O 1
ATOM 2272 N N . PRO A 1 286 ? 3.250 -22.453 -2.498 1.00 49.59 286 PRO A N 1
ATOM 2273 C CA . PRO A 1 286 ? 2.859 -22.555 -3.875 1.00 49.59 286 PRO A CA 1
ATOM 2274 C C . PRO A 1 286 ? 1.365 -22.367 -3.779 1.00 49.59 286 PRO A C 1
ATOM 2276 O O . PRO A 1 286 ? 0.694 -23.028 -2.990 1.00 49.59 286 PRO A O 1
ATOM 2279 N N . THR A 1 287 ? 0.843 -21.376 -4.478 1.00 52.00 287 THR A N 1
ATOM 2280 C CA . THR A 1 287 ? -0.587 -21.304 -4.696 1.00 52.00 287 THR A CA 1
ATOM 2281 C C . THR A 1 287 ? -0.926 -22.593 -5.445 1.00 52.00 287 THR A C 1
ATOM 2283 O O . THR A 1 287 ? -0.974 -22.616 -6.666 1.00 52.00 287 THR A O 1
ATOM 2286 N N . GLU A 1 288 ? -1.094 -23.704 -4.727 1.00 41.53 288 GLU A N 1
ATOM 2287 C CA . GLU A 1 288 ? -1.669 -24.960 -5.196 1.00 41.53 288 GLU A CA 1
ATOM 2288 C C . GLU A 1 288 ? -3.179 -24.757 -5.394 1.00 41.53 288 GLU A C 1
ATOM 2290 O O . GLU A 1 288 ? -3.831 -25.473 -6.143 1.00 41.53 288 GLU A O 1
ATOM 2295 N N . SER A 1 289 ? -3.706 -23.648 -4.860 1.00 44.31 289 SER A N 1
ATOM 2296 C CA . SER A 1 289 ? -4.924 -22.972 -5.298 1.00 44.31 289 SER A CA 1
ATOM 2297 C C . SER A 1 289 ? -4.708 -21.949 -6.429 1.00 44.31 289 SER A C 1
ATOM 2299 O O . SER A 1 289 ? -5.628 -21.194 -6.758 1.00 44.31 289 SER A O 1
ATOM 2301 N N . LYS A 1 290 ? -3.606 -22.039 -7.193 1.00 46.59 290 LYS A N 1
ATOM 2302 C CA . LYS A 1 290 ? -3.767 -22.095 -8.649 1.00 46.59 290 LYS A CA 1
ATOM 2303 C C . LYS A 1 290 ? -4.619 -23.333 -8.894 1.00 46.59 290 LYS A C 1
ATOM 2305 O O . LYS A 1 290 ? -4.139 -24.377 -9.332 1.00 46.59 290 LYS A O 1
ATOM 2310 N N . ARG A 1 291 ? -5.937 -23.155 -8.735 1.00 43.00 291 ARG A N 1
ATOM 2311 C CA . ARG A 1 291 ? -6.857 -23.736 -9.697 1.00 43.00 291 ARG A CA 1
ATOM 2312 C C . ARG A 1 291 ? -6.128 -23.602 -11.022 1.00 43.00 291 ARG A C 1
ATOM 2314 O O . ARG A 1 291 ? -5.692 -22.503 -11.386 1.00 43.00 291 ARG A O 1
ATOM 2321 N N . LYS A 1 292 ? -5.949 -24.722 -11.708 1.00 42.12 292 LYS A N 1
ATOM 2322 C CA . LYS A 1 292 ? -5.861 -24.711 -13.155 1.00 42.12 292 LYS A CA 1
ATOM 2323 C C . LYS A 1 292 ? -7.148 -24.020 -13.630 1.00 42.12 292 LYS A C 1
ATOM 2325 O O . LYS A 1 292 ? -8.068 -24.670 -14.100 1.00 42.12 292 LYS A O 1
ATOM 2330 N N . GLY A 1 293 ? -7.229 -22.692 -13.495 1.00 43.31 293 GLY A N 1
ATOM 2331 C CA . GLY A 1 293 ? -7.845 -21.899 -14.530 1.00 43.31 293 GLY A CA 1
ATOM 2332 C C . GLY A 1 293 ? -7.205 -22.434 -15.803 1.00 43.31 293 GLY A C 1
ATOM 2333 O O . GLY A 1 293 ? -5.984 -22.672 -15.782 1.00 43.31 293 GLY A O 1
ATOM 2334 N N . PRO A 1 294 ? -8.023 -22.791 -16.806 1.00 43.16 294 PRO A N 1
ATOM 2335 C CA . 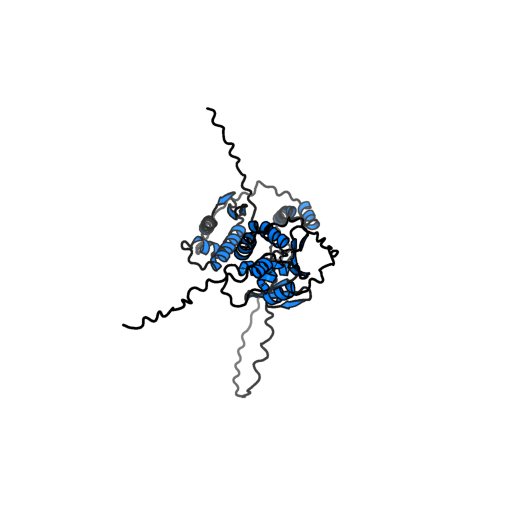PRO A 1 294 ? -7.543 -23.457 -18.008 1.00 43.16 294 PRO A CA 1
ATOM 2336 C C . PRO A 1 294 ? -6.254 -22.762 -18.398 1.00 43.16 294 PRO A C 1
ATOM 2338 O O . PRO A 1 294 ? -6.251 -21.532 -18.412 1.00 43.16 294 PRO A O 1
ATOM 2341 N N . LYS A 1 295 ? -5.151 -23.518 -18.556 1.00 47.91 295 LYS A N 1
ATOM 2342 C CA . LYS A 1 295 ? -3.878 -22.961 -19.026 1.00 47.91 295 LYS A CA 1
ATOM 2343 C C . LYS A 1 295 ? -4.267 -22.090 -20.205 1.00 47.91 295 LYS A C 1
ATOM 2345 O O . LYS A 1 295 ? -4.623 -22.640 -21.246 1.00 47.91 295 LYS A O 1
ATOM 2350 N N . VAL A 1 296 ? -4.317 -20.771 -20.007 1.00 58.97 296 VAL A N 1
ATOM 2351 C CA . VAL A 1 296 ? -4.647 -19.860 -21.086 1.00 58.97 296 VAL A CA 1
ATOM 2352 C C . VAL A 1 296 ? -3.430 -20.031 -21.951 1.00 58.97 296 VAL A C 1
ATOM 2354 O O . VAL A 1 296 ? -2.332 -19.623 -21.569 1.00 58.97 296 VAL A O 1
ATOM 2357 N N . LYS A 1 297 ? -3.592 -20.831 -23.006 1.00 71.19 297 LYS A N 1
ATOM 2358 C CA . LYS A 1 297 ? -2.584 -21.007 -24.030 1.00 71.19 297 LYS A CA 1
ATOM 2359 C C . LYS A 1 297 ? -2.399 -19.594 -24.553 1.00 71.19 297 LYS A C 1
ATOM 2361 O O . LYS A 1 297 ? -3.247 -19.109 -25.294 1.00 71.19 297 LYS A O 1
ATOM 2366 N N . LEU A 1 298 ? -1.381 -18.912 -24.027 1.00 77.50 298 LEU A N 1
ATOM 2367 C CA . LEU A 1 298 ? -0.986 -17.587 -24.469 1.00 77.50 298 LEU A CA 1
ATOM 2368 C C . LEU A 1 298 ? -0.755 -17.748 -25.964 1.00 77.50 298 LEU A C 1
ATOM 2370 O O . LEU A 1 298 ? 0.089 -18.549 -26.380 1.00 77.50 298 LEU A O 1
ATOM 2374 N N . ASN A 1 299 ? -1.616 -17.115 -26.751 1.00 89.12 299 ASN A N 1
ATOM 2375 C CA . ASN A 1 299 ? -1.618 -17.282 -28.191 1.00 89.12 299 ASN A CA 1
ATOM 2376 C C . ASN A 1 299 ? -0.613 -16.283 -28.748 1.00 89.12 299 ASN A C 1
ATOM 2378 O O . ASN A 1 299 ? -0.983 -15.215 -29.228 1.00 89.12 299 ASN A O 1
ATOM 2382 N N . TRP A 1 300 ? 0.665 -16.613 -28.574 1.00 92.12 300 TRP A N 1
ATOM 2383 C CA . TRP A 1 300 ? 1.766 -15.810 -29.073 1.00 92.12 300 TRP A CA 1
ATOM 2384 C C . TRP A 1 300 ? 1.675 -15.737 -30.588 1.00 92.12 300 TRP A C 1
ATOM 2386 O O . TRP A 1 300 ? 1.720 -16.762 -31.269 1.00 92.12 300 TRP A O 1
ATOM 2396 N N . LYS A 1 301 ? 1.525 -14.520 -31.099 1.00 94.62 301 LYS A N 1
ATOM 2397 C CA . LYS A 1 301 ? 1.503 -14.258 -32.533 1.00 94.62 301 LYS A CA 1
ATOM 2398 C C . LYS A 1 301 ? 2.764 -13.492 -32.913 1.00 94.62 301 LYS A C 1
ATOM 2400 O O . LYS A 1 301 ? 3.167 -12.603 -32.153 1.00 94.62 301 LYS A O 1
ATOM 2405 N N . PRO A 1 302 ? 3.378 -13.795 -34.069 1.00 95.88 302 PRO A N 1
ATOM 2406 C CA . PRO A 1 302 ? 4.405 -12.940 -34.641 1.00 95.88 302 PRO A CA 1
ATOM 2407 C C . PRO A 1 302 ? 3.897 -11.500 -34.717 1.00 95.88 302 PRO A C 1
ATOM 2409 O O . PRO A 1 302 ? 2.781 -11.239 -35.171 1.00 95.88 302 PRO A O 1
ATOM 2412 N N . SER A 1 303 ? 4.693 -10.569 -34.209 1.00 93.31 303 SER A N 1
ATOM 2413 C CA . SER A 1 303 ? 4.374 -9.151 -34.251 1.00 93.31 303 SER A CA 1
ATOM 2414 C C . SER A 1 303 ? 4.678 -8.622 -35.651 1.00 93.31 303 SER A C 1
ATOM 2416 O O . SER A 1 303 ? 5.756 -8.872 -36.183 1.00 93.31 303 SER A O 1
ATOM 2418 N N . SER A 1 304 ? 3.751 -7.874 -36.250 1.00 94.38 304 SER A N 1
ATOM 2419 C CA . SER A 1 304 ? 3.890 -7.277 -37.588 1.00 94.38 304 SER A CA 1
ATOM 2420 C C . SER A 1 304 ? 4.782 -6.025 -37.582 1.00 94.38 304 SER A C 1
ATOM 2422 O O . SER A 1 304 ? 4.415 -4.982 -38.119 1.00 94.38 304 SER A O 1
ATOM 2424 N N . ILE A 1 305 ? 5.913 -6.081 -36.881 1.00 96.44 305 ILE A N 1
ATOM 2425 C CA . ILE A 1 305 ? 6.830 -4.949 -36.742 1.00 96.44 305 ILE A CA 1
ATOM 2426 C C . ILE A 1 305 ? 7.695 -4.888 -37.996 1.00 96.44 305 ILE A C 1
ATOM 2428 O O . ILE A 1 305 ? 8.495 -5.788 -38.236 1.00 96.44 305 ILE A O 1
ATOM 2432 N N . GLU A 1 306 ? 7.553 -3.816 -38.769 1.00 97.12 306 GLU A N 1
ATOM 2433 C CA . GLU A 1 306 ? 8.410 -3.567 -39.926 1.00 97.12 306 GLU A CA 1
ATOM 2434 C C . GLU A 1 306 ? 9.869 -3.359 -39.480 1.00 97.12 306 GLU A C 1
ATOM 2436 O O . GLU A 1 306 ? 10.130 -2.509 -38.617 1.00 97.12 306 GLU A O 1
ATOM 2441 N N . PRO A 1 307 ? 10.827 -4.129 -40.025 1.00 97.69 307 PRO A N 1
ATOM 2442 C CA . PRO A 1 307 ? 12.241 -3.959 -39.719 1.00 97.69 307 PRO A CA 1
ATOM 2443 C C . PRO A 1 307 ? 12.724 -2.550 -40.077 1.00 97.69 307 PRO A C 1
ATOM 2445 O O . PRO A 1 307 ? 12.557 -2.101 -41.207 1.00 97.69 307 PRO A O 1
ATOM 2448 N N . ASN A 1 308 ? 13.357 -1.858 -39.126 1.00 97.56 308 ASN A N 1
ATOM 2449 C CA . ASN A 1 308 ? 13.964 -0.548 -39.369 1.00 97.56 308 ASN A CA 1
ATOM 2450 C C . ASN A 1 308 ? 15.280 -0.415 -38.583 1.00 97.56 308 ASN A C 1
ATOM 2452 O O . ASN A 1 308 ? 15.245 -0.397 -37.345 1.00 97.56 308 ASN A O 1
ATOM 2456 N N . PRO A 1 309 ? 16.442 -0.325 -39.255 1.00 97.31 309 PRO A N 1
ATOM 2457 C CA . PRO A 1 309 ? 17.727 -0.229 -38.582 1.00 97.31 309 PRO A CA 1
ATOM 2458 C C . PRO A 1 309 ? 17.896 1.134 -37.890 1.00 97.31 309 PRO A C 1
ATOM 2460 O O . PRO A 1 309 ? 18.236 2.136 -38.507 1.00 97.31 309 PRO A O 1
ATOM 2463 N N . CYS A 1 310 ? 17.705 1.164 -36.567 1.00 97.12 310 CYS A N 1
ATOM 2464 C CA . CYS A 1 310 ? 17.958 2.339 -35.728 1.00 97.12 310 CYS A CA 1
ATOM 2465 C C . CYS A 1 310 ? 18.798 1.987 -34.475 1.00 97.12 310 CYS A C 1
ATOM 2467 O O . CYS A 1 310 ? 18.233 1.785 -33.392 1.00 97.12 310 CYS A O 1
ATOM 2469 N N . PRO A 1 311 ? 20.141 1.910 -34.584 1.00 96.56 311 PRO A N 1
ATOM 2470 C CA . PRO A 1 311 ? 21.006 1.546 -33.455 1.00 96.56 311 PRO A CA 1
ATOM 2471 C C . PRO A 1 311 ? 20.936 2.565 -32.303 1.00 96.56 311 PRO A C 1
ATOM 2473 O O . PRO A 1 311 ? 20.966 2.189 -31.131 1.00 96.56 311 PRO A O 1
ATOM 2476 N N . GLU A 1 312 ? 20.724 3.850 -32.602 1.00 97.00 312 GLU A N 1
ATOM 2477 C CA . GLU A 1 312 ? 20.569 4.901 -31.586 1.00 97.00 312 GLU A CA 1
ATOM 2478 C C . GLU A 1 312 ? 19.385 4.645 -30.642 1.00 97.00 312 GLU A C 1
ATOM 2480 O O . GLU A 1 312 ? 19.472 4.879 -29.432 1.00 97.00 312 GLU A O 1
ATOM 2485 N N . ALA A 1 313 ? 18.275 4.111 -31.164 1.00 97.12 313 ALA A N 1
ATOM 2486 C CA . ALA A 1 313 ? 17.108 3.792 -30.350 1.00 97.12 313 ALA A CA 1
ATOM 2487 C C . ALA A 1 313 ? 17.390 2.666 -29.346 1.00 97.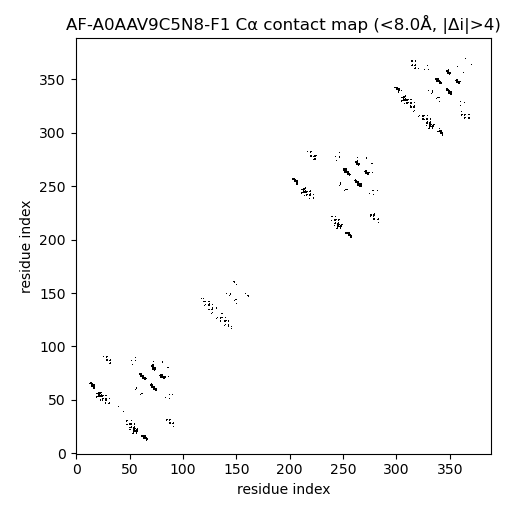12 313 ALA A C 1
ATOM 2489 O O . ALA A 1 313 ? 16.843 2.692 -28.240 1.00 97.12 313 ALA A O 1
ATOM 2490 N N . MET A 1 314 ? 18.256 1.708 -29.696 1.00 97.12 314 MET A N 1
ATOM 2491 C CA . MET A 1 314 ? 18.691 0.644 -28.784 1.00 97.12 314 MET A CA 1
ATOM 2492 C C . MET A 1 314 ? 19.499 1.210 -27.622 1.00 97.12 314 MET A C 1
ATOM 2494 O O . MET A 1 314 ? 19.195 0.902 -26.467 1.00 97.12 314 MET A O 1
ATOM 2498 N N . VAL A 1 315 ? 20.472 2.080 -27.913 1.00 96.50 315 VAL A N 1
ATOM 2499 C CA . VAL A 1 315 ? 21.303 2.750 -26.899 1.00 96.50 315 VAL A CA 1
ATOM 2500 C C . VAL A 1 315 ? 20.434 3.619 -25.985 1.00 96.50 315 VAL A C 1
ATOM 2502 O O . VAL A 1 315 ? 20.482 3.490 -24.755 1.00 96.50 315 VAL A O 1
ATOM 2505 N N . ALA A 1 316 ? 19.557 4.443 -26.567 1.00 96.62 316 ALA A N 1
ATOM 2506 C CA . ALA A 1 316 ? 18.635 5.293 -25.817 1.00 96.62 316 ALA A CA 1
ATOM 2507 C C . ALA A 1 316 ? 17.686 4.470 -24.924 1.00 96.62 316 ALA A C 1
ATOM 2509 O O . ALA A 1 316 ? 17.465 4.814 -23.756 1.00 96.62 316 ALA A O 1
ATOM 2510 N N . TYR A 1 317 ? 17.150 3.353 -25.431 1.00 97.38 317 TYR A N 1
ATOM 2511 C CA . TYR A 1 317 ? 16.272 2.476 -24.656 1.00 97.38 317 TYR A CA 1
ATOM 2512 C C . TYR A 1 317 ? 17.020 1.707 -23.555 1.00 97.38 317 TYR A C 1
ATOM 2514 O O . TYR A 1 317 ? 16.513 1.615 -22.432 1.00 97.38 317 TYR A O 1
ATOM 2522 N N . ALA A 1 318 ? 18.230 1.205 -23.821 1.00 96.19 318 ALA A N 1
ATOM 2523 C CA . ALA A 1 318 ? 19.069 0.529 -22.829 1.00 96.19 318 ALA A CA 1
ATOM 2524 C C . ALA A 1 318 ? 19.356 1.440 -21.623 1.00 96.19 318 ALA A C 1
ATOM 2526 O O . ALA A 1 318 ? 19.152 1.034 -20.462 1.00 96.19 318 ALA A O 1
ATOM 2527 N N . ARG A 1 319 ? 19.752 2.688 -21.912 1.00 94.31 319 ARG A N 1
ATOM 2528 C CA . ARG A 1 319 ? 20.081 3.717 -20.921 1.00 94.31 319 ARG A CA 1
ATOM 2529 C C . ARG A 1 319 ? 18.843 4.170 -20.155 1.00 94.31 319 ARG A C 1
ATOM 2531 O O . ARG A 1 319 ? 18.770 3.990 -18.939 1.00 94.31 319 ARG A O 1
ATOM 2538 N N . GLU A 1 320 ? 17.829 4.677 -20.850 1.00 95.50 320 GLU A N 1
ATOM 2539 C CA . GLU A 1 320 ? 16.726 5.407 -20.212 1.00 95.50 320 GLU A CA 1
ATOM 2540 C C . GLU A 1 320 ? 15.500 4.542 -19.887 1.00 95.50 320 GLU A C 1
ATOM 2542 O O . GLU A 1 320 ? 14.712 4.895 -19.013 1.00 95.50 320 GLU A O 1
ATOM 2547 N N . GLY A 1 321 ? 15.296 3.416 -20.580 1.00 92.56 321 GLY A N 1
ATOM 2548 C CA . GLY A 1 321 ? 14.134 2.538 -20.385 1.00 92.56 321 GLY A CA 1
ATOM 2549 C C . GLY A 1 321 ? 12.776 3.187 -20.697 1.00 92.56 321 GLY A C 1
ATOM 2550 O O . GLY A 1 321 ? 11.737 2.680 -20.268 1.00 92.56 321 GLY A O 1
ATOM 2551 N N . ARG A 1 322 ? 12.750 4.321 -21.413 1.00 93.69 322 ARG A N 1
ATOM 2552 C CA . ARG A 1 322 ? 11.510 5.055 -21.712 1.00 93.69 322 ARG A CA 1
ATOM 2553 C C . ARG A 1 322 ? 10.679 4.335 -22.773 1.00 93.69 322 ARG A C 1
ATOM 2555 O O . ARG A 1 322 ? 11.193 3.938 -23.816 1.00 93.69 322 ARG A O 1
ATOM 2562 N N . ARG A 1 323 ? 9.357 4.271 -22.563 1.00 92.75 323 ARG A N 1
ATOM 2563 C CA . ARG A 1 323 ? 8.398 3.615 -23.477 1.00 92.75 323 ARG A CA 1
ATOM 2564 C C . ARG A 1 323 ? 8.451 4.144 -24.917 1.00 92.75 323 ARG A C 1
ATOM 2566 O O . ARG A 1 323 ? 8.268 3.356 -25.833 1.00 92.75 323 ARG A O 1
ATOM 2573 N N . LYS A 1 324 ? 8.768 5.429 -25.118 1.00 95.69 324 LYS A N 1
ATOM 2574 C CA . LYS A 1 324 ? 8.850 6.057 -26.450 1.00 95.69 324 LYS A CA 1
ATOM 2575 C C . LYS A 1 324 ? 9.908 5.445 -27.380 1.00 95.69 324 LYS A C 1
ATOM 2577 O O . LYS A 1 324 ? 9.728 5.480 -28.588 1.00 95.69 324 LYS A O 1
ATOM 2582 N N . PHE A 1 325 ? 10.983 4.865 -26.838 1.00 96.56 325 PHE A N 1
ATOM 2583 C CA . PHE A 1 325 ? 12.027 4.223 -27.650 1.00 96.56 325 PHE A CA 1
ATOM 2584 C C . PHE A 1 325 ? 11.759 2.733 -27.895 1.00 96.56 325 PHE A C 1
ATOM 2586 O O . PHE A 1 325 ? 12.425 2.123 -28.724 1.00 96.56 325 PHE A O 1
ATOM 2593 N N . ARG A 1 326 ? 10.767 2.146 -27.209 1.00 96.06 326 ARG A N 1
ATOM 2594 C CA . ARG A 1 326 ? 10.454 0.715 -27.301 1.00 96.06 326 ARG A CA 1
ATOM 2595 C C . ARG A 1 326 ? 10.115 0.268 -28.733 1.00 96.06 326 ARG A C 1
ATOM 2597 O O . ARG A 1 326 ? 10.683 -0.741 -29.139 1.00 96.06 326 ARG A O 1
ATOM 2604 N N . PRO A 1 327 ? 9.256 0.970 -29.508 1.00 96.75 327 PRO A N 1
ATOM 2605 C CA . PRO A 1 327 ? 8.926 0.541 -30.867 1.00 96.75 327 PRO A CA 1
ATOM 2606 C C . PRO A 1 327 ? 10.147 0.573 -31.788 1.00 96.75 327 PRO A C 1
ATOM 2608 O O . PRO A 1 327 ? 10.429 -0.418 -32.442 1.00 96.75 327 PRO A O 1
ATOM 2611 N N . LYS A 1 328 ? 10.932 1.658 -31.758 1.00 97.81 328 LYS A N 1
ATOM 2612 C CA . LYS A 1 328 ? 12.137 1.803 -32.590 1.00 97.81 328 LYS A CA 1
ATOM 2613 C C . LYS A 1 328 ? 13.223 0.777 -32.244 1.00 97.81 328 LYS A C 1
ATOM 2615 O O . LYS A 1 328 ? 13.843 0.218 -33.137 1.00 97.81 328 LYS A O 1
ATOM 2620 N N . ALA A 1 329 ? 13.414 0.479 -30.957 1.00 97.81 329 ALA A N 1
ATOM 2621 C CA . ALA A 1 329 ? 14.323 -0.583 -30.523 1.00 97.81 329 ALA A CA 1
ATOM 2622 C C . ALA A 1 329 ? 13.847 -1.971 -30.996 1.00 97.81 329 ALA A C 1
ATOM 2624 O O . ALA A 1 329 ? 14.652 -2.776 -31.452 1.00 97.81 329 ALA A O 1
ATOM 2625 N N . ALA A 1 330 ? 12.538 -2.244 -30.941 1.00 97.38 330 ALA A N 1
ATOM 2626 C CA . ALA A 1 330 ? 11.969 -3.483 -31.469 1.00 97.38 330 ALA A CA 1
ATOM 2627 C C . ALA A 1 330 ? 12.107 -3.582 -33.002 1.00 97.38 330 ALA A C 1
ATOM 2629 O O . ALA A 1 330 ? 12.483 -4.637 -33.501 1.00 97.38 330 ALA A O 1
ATOM 2630 N N . GLN A 1 331 ? 11.888 -2.489 -33.741 1.00 98.06 331 GLN A N 1
ATOM 2631 C CA . GLN A 1 331 ? 12.119 -2.431 -35.191 1.00 98.06 331 GLN A CA 1
ATOM 2632 C C . GLN A 1 331 ? 13.587 -2.694 -35.552 1.00 98.06 331 GLN A C 1
ATOM 2634 O O . GLN A 1 331 ? 13.864 -3.422 -36.505 1.00 98.06 331 GLN A O 1
ATOM 2639 N N . HIS A 1 332 ? 14.530 -2.165 -34.764 1.00 98.12 332 HIS A N 1
ATOM 2640 C CA . HIS A 1 332 ? 15.950 -2.450 -34.962 1.00 98.12 332 HIS A CA 1
ATOM 2641 C C . HIS A 1 332 ? 16.281 -3.919 -34.668 1.00 98.12 332 HIS A C 1
ATOM 2643 O O . HIS A 1 332 ? 16.974 -4.550 -35.459 1.00 98.12 332 HIS A O 1
ATOM 2649 N N . LEU A 1 333 ? 15.736 -4.513 -33.600 1.00 98.00 333 LEU A N 1
ATOM 2650 C CA . LEU A 1 333 ? 15.895 -5.951 -33.356 1.00 98.00 333 LEU A CA 1
ATOM 2651 C C . LEU A 1 333 ? 15.342 -6.801 -34.507 1.00 98.00 333 LEU A C 1
ATOM 2653 O O . LEU A 1 333 ? 16.010 -7.742 -34.930 1.00 98.00 333 LEU A O 1
ATOM 2657 N N . ALA A 1 334 ? 14.174 -6.449 -35.049 1.00 97.88 334 ALA A N 1
ATOM 2658 C CA . ALA A 1 334 ? 13.623 -7.117 -36.226 1.00 97.88 334 ALA A CA 1
ATOM 2659 C C . ALA A 1 334 ? 14.566 -6.994 -37.440 1.00 97.88 334 ALA A C 1
ATOM 2661 O O . ALA A 1 334 ? 14.776 -7.977 -38.145 1.00 97.88 334 ALA A O 1
ATOM 2662 N N . SER A 1 335 ? 15.220 -5.837 -37.633 1.00 98.06 335 SER A N 1
ATOM 2663 C CA . SER A 1 335 ? 16.242 -5.658 -38.685 1.00 98.06 335 SER A CA 1
ATOM 2664 C C . SER A 1 335 ? 17.503 -6.504 -38.480 1.00 98.06 335 SER A C 1
ATOM 2666 O O . SER A 1 335 ? 18.159 -6.861 -39.451 1.00 98.06 335 SER A O 1
ATOM 2668 N N . LEU A 1 336 ? 17.803 -6.891 -37.237 1.00 97.44 336 LEU A N 1
ATOM 2669 C CA . LEU A 1 336 ? 18.878 -7.827 -36.891 1.00 97.44 336 LEU A CA 1
ATOM 2670 C C . LEU A 1 336 ? 18.435 -9.304 -36.953 1.00 97.44 336 LEU A C 1
ATOM 2672 O O . LEU A 1 336 ? 19.159 -10.182 -36.484 1.00 97.44 336 LEU A O 1
ATOM 2676 N N . GLY A 1 337 ? 17.235 -9.593 -37.467 1.00 97.44 337 GLY A N 1
ATOM 2677 C CA . GLY A 1 337 ? 16.712 -10.955 -37.596 1.00 97.44 337 GLY A CA 1
ATOM 2678 C C . GLY A 1 337 ? 16.126 -11.543 -36.309 1.00 97.44 337 GLY A C 1
ATOM 2679 O O . GLY A 1 337 ? 15.960 -12.758 -36.214 1.00 97.44 337 GLY A O 1
ATOM 2680 N N . TRP A 1 338 ? 15.814 -10.722 -35.302 1.00 98.06 338 TRP A N 1
ATOM 2681 C CA . TRP A 1 338 ? 15.105 -11.208 -34.117 1.00 98.06 338 TRP A CA 1
ATOM 2682 C C . TRP A 1 338 ? 13.627 -11.434 -34.421 1.00 98.06 338 TRP A C 1
ATOM 2684 O O . TRP A 1 338 ? 12.952 -10.557 -34.963 1.00 98.06 338 TRP A O 1
ATOM 2694 N N . MET A 1 339 ? 13.091 -12.570 -33.975 1.00 97.94 339 MET A N 1
ATOM 2695 C CA . MET A 1 339 ? 11.652 -12.818 -34.022 1.00 97.94 339 MET A CA 1
ATOM 2696 C C . MET A 1 339 ? 10.994 -12.199 -32.790 1.00 97.94 339 MET A C 1
ATOM 2698 O O . MET A 1 339 ? 11.388 -12.470 -31.653 1.00 97.94 339 MET A O 1
ATOM 2702 N N . ILE A 1 340 ? 9.994 -11.349 -33.004 1.00 97.69 340 ILE A N 1
ATOM 2703 C CA . ILE A 1 340 ? 9.270 -10.672 -31.927 1.00 97.69 340 ILE A CA 1
ATOM 2704 C C . ILE A 1 340 ? 7.842 -11.184 -31.934 1.00 97.69 340 ILE A C 1
ATOM 2706 O O . ILE A 1 340 ? 7.133 -11.032 -32.922 1.00 97.69 340 ILE A O 1
ATOM 2710 N N . GLU A 1 341 ? 7.407 -11.762 -30.824 1.00 97.38 341 GLU A N 1
ATOM 2711 C CA . GLU A 1 341 ? 6.042 -12.254 -30.667 1.00 97.38 341 GLU A CA 1
ATOM 2712 C C . GLU A 1 341 ? 5.339 -11.480 -29.555 1.00 97.38 341 GLU A C 1
ATOM 2714 O O . GLU A 1 341 ? 5.946 -11.132 -28.532 1.00 97.38 341 GLU A O 1
ATOM 2719 N N . CYS A 1 342 ? 4.049 -11.216 -29.744 1.00 94.50 342 CYS A N 1
ATOM 2720 C CA . CYS A 1 342 ? 3.217 -10.531 -28.767 1.00 94.50 342 CYS A CA 1
ATOM 2721 C C . CYS A 1 342 ? 1.996 -11.365 -28.370 1.00 94.50 342 CYS A C 1
ATOM 2723 O O . CYS A 1 342 ? 1.474 -12.169 -29.143 1.00 94.50 342 CYS A O 1
ATOM 2725 N N . ASP A 1 343 ? 1.556 -11.158 -27.134 1.00 91.62 343 ASP A N 1
ATOM 2726 C CA . ASP A 1 343 ? 0.269 -11.619 -26.624 1.00 91.62 343 ASP A CA 1
ATOM 2727 C C . ASP A 1 343 ? -0.329 -10.493 -25.769 1.00 91.62 343 ASP A C 1
ATOM 2729 O O . ASP A 1 343 ? 0.065 -10.265 -24.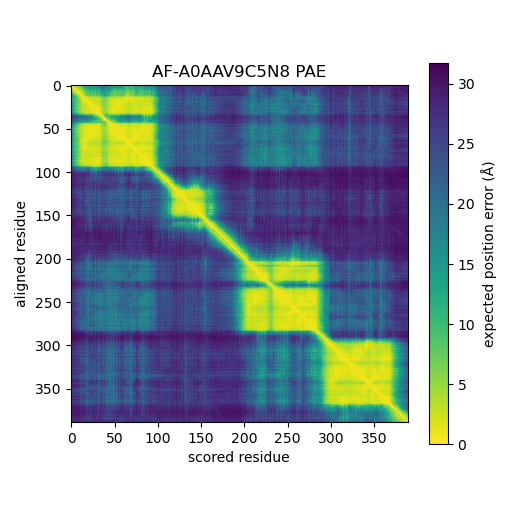616 1.00 91.62 343 ASP A O 1
ATOM 2733 N N . GLY A 1 344 ? -1.194 -9.692 -26.396 1.00 90.81 344 GLY A N 1
ATOM 2734 C CA . GLY A 1 344 ? -1.693 -8.438 -25.836 1.00 90.81 344 GLY A CA 1
ATOM 2735 C C . GLY A 1 344 ? -0.557 -7.455 -25.532 1.00 90.81 344 GLY A C 1
ATOM 2736 O O . GLY A 1 344 ? 0.148 -6.994 -26.425 1.00 90.81 344 GLY A O 1
ATOM 2737 N N . GLU A 1 345 ? -0.361 -7.131 -24.253 1.00 88.06 345 GLU A N 1
ATOM 2738 C CA . GLU A 1 345 ? 0.668 -6.181 -23.800 1.00 88.06 345 GLU A CA 1
ATOM 2739 C C . GLU A 1 345 ? 2.047 -6.822 -23.549 1.00 88.06 345 GLU A C 1
ATOM 2741 O O . GLU A 1 345 ? 3.032 -6.124 -23.259 1.00 88.06 345 GLU A O 1
ATOM 2746 N N . LYS A 1 346 ? 2.133 -8.155 -23.620 1.00 91.94 346 LYS A N 1
ATOM 2747 C CA . LYS A 1 346 ? 3.360 -8.910 -23.346 1.00 91.94 346 LYS A CA 1
ATOM 2748 C C . LYS A 1 346 ? 4.100 -9.197 -24.642 1.00 91.94 346 LYS A C 1
ATOM 2750 O O . LYS A 1 346 ? 3.495 -9.510 -25.657 1.00 91.94 346 LYS A O 1
ATOM 2755 N N . PHE A 1 347 ? 5.423 -9.107 -24.578 1.00 95.19 347 PHE A N 1
ATOM 2756 C CA . PHE A 1 347 ? 6.309 -9.330 -25.715 1.00 95.19 347 PHE A CA 1
ATOM 2757 C C . PHE A 1 347 ? 7.395 -10.320 -25.317 1.00 95.19 347 PHE A C 1
ATOM 2759 O O . PHE A 1 347 ? 7.912 -10.250 -24.195 1.00 95.19 347 PHE A O 1
ATOM 2766 N N . ARG A 1 348 ? 7.755 -11.199 -26.246 1.00 96.38 348 ARG A N 1
ATOM 2767 C CA . ARG A 1 348 ? 8.924 -12.073 -26.158 1.00 96.38 348 ARG A CA 1
ATOM 2768 C C . ARG A 1 348 ? 9.750 -11.928 -27.431 1.00 96.38 348 ARG A C 1
ATOM 2770 O O . ARG A 1 348 ? 9.220 -11.591 -28.485 1.00 96.38 348 ARG A O 1
ATOM 2777 N N . TYR A 1 349 ? 11.047 -12.138 -27.293 1.00 97.81 349 TYR A N 1
ATOM 2778 C CA . TYR A 1 349 ? 12.032 -11.893 -28.335 1.00 97.81 349 TYR A CA 1
ATOM 2779 C C . TYR A 1 349 ? 12.877 -13.155 -28.480 1.00 97.81 349 TYR A C 1
ATOM 2781 O O . TYR A 1 349 ? 13.450 -13.617 -27.491 1.00 97.81 349 TYR A O 1
ATOM 2789 N N . GLN A 1 350 ? 12.947 -13.711 -29.682 1.00 97.94 350 GLN A N 1
ATOM 2790 C CA . GLN A 1 350 ? 13.801 -14.843 -30.011 1.00 97.94 350 GLN A CA 1
ATOM 2791 C C . GLN A 1 350 ? 15.008 -14.339 -30.794 1.00 97.94 350 GLN A C 1
ATOM 2793 O O . GLN A 1 350 ? 14.863 -13.705 -31.840 1.00 97.94 350 GLN A O 1
ATOM 2798 N N . ALA A 1 351 ? 16.196 -14.600 -30.265 1.00 97.44 351 ALA A N 1
ATOM 2799 C CA . ALA A 1 351 ? 17.446 -14.305 -30.942 1.00 97.44 351 ALA A CA 1
ATOM 2800 C C . ALA A 1 351 ? 17.628 -15.226 -32.165 1.00 97.44 351 ALA A C 1
ATOM 2802 O O . ALA A 1 351 ? 17.104 -16.343 -32.159 1.00 97.44 351 ALA A O 1
ATOM 2803 N N . PRO A 1 352 ? 18.443 -14.836 -33.163 1.00 97.50 352 PRO A N 1
ATOM 2804 C CA . PRO A 1 352 ? 18.764 -15.690 -34.313 1.00 97.50 352 PRO A CA 1
ATOM 2805 C C . PRO A 1 352 ? 19.347 -17.066 -33.941 1.00 97.50 352 PRO A C 1
ATOM 2807 O O . PRO A 1 352 ? 19.208 -18.027 -34.685 1.00 97.50 352 PRO A O 1
ATOM 2810 N N . ASN A 1 353 ? 19.957 -17.191 -32.757 1.00 95.69 353 ASN A N 1
ATOM 2811 C CA . ASN A 1 353 ? 20.458 -18.460 -32.212 1.00 95.69 353 ASN A CA 1
ATOM 2812 C C . ASN A 1 353 ? 19.380 -19.310 -31.499 1.00 95.69 353 ASN A C 1
ATOM 2814 O O . ASN A 1 353 ? 19.711 -20.271 -30.807 1.00 95.69 353 ASN A O 1
ATOM 2818 N N . GLY A 1 354 ? 18.107 -18.917 -31.585 1.00 95.88 354 GLY A N 1
ATOM 2819 C CA . GLY A 1 354 ? 16.970 -19.597 -30.966 1.00 95.88 354 GLY A CA 1
ATOM 2820 C C . GLY A 1 354 ? 16.730 -19.269 -29.488 1.00 95.88 354 GLY A C 1
ATOM 2821 O O . GLY A 1 354 ? 15.706 -19.692 -28.947 1.00 95.88 354 GLY A O 1
ATOM 2822 N N . LYS A 1 355 ? 17.610 -18.507 -28.817 1.00 95.88 355 LYS A N 1
ATOM 2823 C CA . LYS A 1 355 ? 17.433 -18.156 -27.396 1.00 95.88 355 LYS A CA 1
ATOM 2824 C C . LYS A 1 355 ? 16.274 -17.180 -27.200 1.00 95.88 355 LYS A C 1
ATOM 2826 O O . LYS A 1 355 ? 16.169 -16.166 -27.884 1.00 95.88 355 LYS A O 1
ATOM 2831 N N . MET A 1 356 ? 15.431 -17.467 -26.210 1.00 96.19 356 MET A N 1
ATOM 2832 C CA . MET A 1 356 ? 14.253 -16.665 -25.875 1.00 96.19 356 MET A CA 1
ATOM 2833 C C . MET A 1 356 ? 14.542 -15.671 -24.748 1.00 96.19 356 MET A C 1
ATOM 2835 O O . MET A 1 356 ? 15.096 -16.027 -23.708 1.00 96.19 356 MET A O 1
ATOM 2839 N N . HIS A 1 357 ? 14.079 -14.436 -24.915 1.00 96.50 357 HIS A N 1
ATOM 2840 C CA . HIS A 1 357 ? 14.204 -13.348 -23.953 1.00 96.50 357 HIS A CA 1
ATOM 2841 C C . HIS A 1 357 ? 12.844 -12.670 -23.728 1.00 96.50 357 HIS A C 1
ATOM 2843 O O . HIS A 1 357 ? 12.075 -12.450 -24.661 1.00 96.50 357 HIS A O 1
ATOM 2849 N N . CYS A 1 358 ? 12.535 -12.297 -22.485 1.00 92.75 358 CYS A N 1
ATOM 2850 C CA . CYS A 1 358 ? 11.272 -11.633 -22.118 1.00 92.75 358 CYS A CA 1
ATOM 2851 C C . CYS A 1 358 ? 11.430 -10.137 -21.793 1.00 92.75 358 CYS A C 1
ATOM 2853 O O . CYS A 1 358 ? 10.444 -9.444 -21.546 1.00 92.75 358 CYS A O 1
ATOM 2855 N N . ASN A 1 359 ? 12.661 -9.618 -21.790 1.00 95.00 359 ASN A N 1
ATOM 2856 C CA . ASN A 1 359 ? 12.957 -8.243 -21.406 1.00 95.00 359 ASN A CA 1
ATOM 2857 C C . ASN A 1 359 ? 13.793 -7.539 -22.477 1.00 95.00 359 ASN A C 1
ATOM 2859 O O . ASN A 1 359 ? 15.001 -7.749 -22.571 1.00 95.00 359 ASN A O 1
ATOM 2863 N N . LEU A 1 360 ? 13.151 -6.639 -23.227 1.00 96.69 360 LEU A N 1
ATOM 2864 C CA . LEU A 1 360 ? 13.802 -5.856 -24.276 1.00 96.69 360 LEU A CA 1
ATOM 2865 C C . LEU A 1 360 ? 15.010 -5.074 -23.757 1.00 96.69 360 LEU A C 1
ATOM 2867 O O . LEU A 1 360 ? 16.044 -5.034 -24.407 1.00 96.69 360 LEU A O 1
ATOM 2871 N N . ARG A 1 361 ? 14.916 -4.488 -22.558 1.00 96.25 361 ARG A N 1
ATOM 2872 C CA . ARG A 1 361 ? 15.997 -3.656 -22.015 1.00 96.25 361 ARG A CA 1
ATOM 2873 C C . ARG A 1 361 ? 17.255 -4.474 -21.736 1.00 96.25 361 ARG A C 1
ATOM 2875 O O . ARG A 1 361 ? 18.356 -3.957 -21.886 1.00 96.25 361 ARG A O 1
ATOM 2882 N N . GLN A 1 362 ? 17.090 -5.732 -21.328 1.00 94.56 362 GLN A N 1
ATOM 2883 C CA . GLN A 1 362 ? 18.212 -6.644 -21.122 1.00 94.56 362 GLN A CA 1
ATOM 2884 C C . GLN A 1 362 ? 18.893 -6.981 -22.451 1.00 94.56 362 GLN A C 1
ATOM 2886 O O . GLN A 1 362 ? 20.114 -6.912 -22.516 1.00 94.56 362 GLN A O 1
ATOM 2891 N N . ILE A 1 363 ? 18.108 -7.249 -23.501 1.00 97.31 363 ILE A N 1
ATOM 2892 C CA . ILE A 1 363 ? 18.619 -7.496 -24.859 1.00 97.31 363 ILE A CA 1
ATOM 2893 C C . ILE A 1 363 ? 19.389 -6.274 -25.369 1.00 97.31 363 ILE A C 1
ATOM 2895 O O . ILE A 1 363 ? 20.517 -6.406 -25.836 1.00 97.31 363 ILE A O 1
ATOM 2899 N N . CYS A 1 364 ? 18.816 -5.073 -25.226 1.00 97.00 364 CYS A N 1
ATOM 2900 C CA . CYS A 1 364 ? 19.485 -3.847 -25.652 1.00 97.00 364 CYS A CA 1
ATOM 2901 C C . CYS A 1 364 ? 20.826 -3.668 -24.934 1.00 97.00 364 CYS A C 1
ATOM 2903 O O . CYS A 1 364 ? 21.819 -3.426 -25.598 1.00 97.00 364 CYS A O 1
ATOM 2905 N N . ARG A 1 365 ? 20.885 -3.873 -23.610 1.00 95.00 365 ARG A N 1
ATOM 2906 C CA . ARG A 1 365 ? 22.142 -3.771 -22.846 1.00 95.00 365 ARG A CA 1
ATOM 2907 C C . ARG A 1 365 ? 23.197 -4.791 -23.268 1.00 95.00 365 ARG A C 1
ATOM 2909 O O . ARG A 1 365 ? 24.371 -4.449 -23.281 1.00 95.00 365 ARG A O 1
ATOM 2916 N N . SER A 1 366 ? 22.800 -6.025 -23.584 1.00 94.31 366 SER A N 1
ATOM 2917 C CA . SER A 1 366 ? 23.756 -7.036 -24.051 1.00 94.31 366 SER A CA 1
ATOM 2918 C C . SER A 1 366 ? 24.300 -6.730 -25.444 1.00 94.31 366 SER A C 1
ATOM 2920 O O . SER A 1 366 ? 25.445 -7.060 -25.718 1.00 94.31 366 SER A O 1
ATOM 2922 N N . LEU A 1 367 ? 23.495 -6.104 -26.309 1.00 95.56 367 LEU A N 1
ATOM 2923 C CA . LEU A 1 367 ? 23.897 -5.777 -27.679 1.00 95.56 367 LEU A CA 1
ATOM 2924 C C . LEU A 1 367 ? 24.678 -4.463 -27.779 1.00 95.56 367 LEU A C 1
ATOM 2926 O O . LEU A 1 367 ? 25.502 -4.330 -28.671 1.00 95.56 367 LEU A O 1
ATOM 2930 N N . THR A 1 368 ? 24.442 -3.498 -26.886 1.00 94.31 368 THR A N 1
ATOM 2931 C CA . THR A 1 368 ? 25.151 -2.205 -26.906 1.00 94.31 368 THR A CA 1
ATOM 2932 C C . THR A 1 368 ? 26.486 -2.227 -26.162 1.00 94.31 368 THR A C 1
ATOM 2934 O O . THR A 1 368 ? 27.151 -1.201 -26.119 1.00 94.31 368 THR A O 1
ATOM 2937 N N . GLY A 1 369 ? 26.849 -3.356 -25.539 1.00 86.38 369 GLY A N 1
ATOM 2938 C CA . GLY A 1 369 ? 28.011 -3.454 -24.654 1.00 86.38 369 GLY A CA 1
ATOM 2939 C C . GLY A 1 369 ? 27.914 -2.546 -23.415 1.00 86.38 369 GLY A C 1
ATOM 2940 O O . GLY A 1 369 ? 26.956 -1.773 -23.262 1.00 86.38 369 GLY A O 1
ATOM 2941 N N . PRO A 1 370 ? 28.877 -2.634 -22.478 1.00 76.44 370 PRO A N 1
ATOM 2942 C CA . PRO A 1 370 ? 29.145 -1.507 -21.593 1.00 76.44 370 PRO A CA 1
ATOM 2943 C C . PRO A 1 370 ? 29.481 -0.290 -22.471 1.00 76.44 370 PRO A C 1
ATOM 2945 O O . PRO A 1 370 ? 30.154 -0.471 -23.484 1.00 76.44 370 PRO A O 1
ATOM 2948 N N . PRO A 1 371 ? 29.012 0.928 -22.131 1.00 64.69 371 PRO A N 1
ATOM 2949 C CA . PRO A 1 371 ? 29.490 2.119 -22.817 1.00 64.69 371 PRO A CA 1
ATOM 2950 C C . PRO A 1 371 ? 31.005 2.097 -22.675 1.00 64.69 371 PRO A C 1
ATOM 2952 O O . PRO A 1 371 ? 31.498 2.071 -21.546 1.00 64.69 371 PRO A O 1
ATOM 2955 N N . GLU A 1 372 ? 31.700 1.989 -23.802 1.00 59.88 372 GLU A N 1
ATOM 2956 C CA . GLU A 1 372 ? 33.148 2.062 -23.880 1.00 59.88 372 GLU A CA 1
ATOM 2957 C C . GLU A 1 372 ? 33.514 3.373 -23.185 1.00 59.88 372 GLU A C 1
ATOM 2959 O O . GLU A 1 372 ? 33.213 4.463 -23.668 1.00 59.88 372 GLU A O 1
ATOM 2964 N N . GLN A 1 373 ? 33.956 3.271 -21.929 1.00 58.78 373 GLN A N 1
ATOM 2965 C CA . GLN A 1 373 ? 34.424 4.428 -21.196 1.00 58.78 373 GLN A CA 1
ATOM 2966 C C . GLN A 1 373 ? 35.707 4.778 -21.908 1.00 58.78 373 GLN A C 1
ATOM 2968 O O . GLN A 1 373 ? 36.680 4.040 -21.763 1.00 58.78 373 GLN A O 1
ATOM 2973 N N . ASP A 1 374 ? 35.638 5.822 -22.734 1.00 49.97 374 ASP A N 1
ATOM 2974 C CA . ASP A 1 374 ? 36.763 6.391 -23.452 1.00 49.97 374 ASP A CA 1
ATOM 2975 C C . ASP A 1 374 ? 38.020 6.221 -22.609 1.00 49.97 374 ASP A C 1
ATOM 2977 O O . ASP A 1 374 ? 38.119 6.760 -21.498 1.00 49.97 374 ASP A O 1
ATOM 2981 N N . ALA A 1 375 ? 38.944 5.422 -23.135 1.00 55.56 375 ALA A N 1
ATOM 2982 C CA . ALA A 1 375 ? 40.304 5.304 -22.665 1.00 55.56 375 ALA A CA 1
ATOM 2983 C C . ALA A 1 375 ? 40.966 6.687 -22.776 1.00 55.56 375 ALA A C 1
ATOM 2985 O O . ALA A 1 375 ? 41.740 6.976 -23.685 1.00 55.56 375 ALA A O 1
ATOM 2986 N N . ARG A 1 376 ? 40.627 7.593 -21.856 1.00 55.78 376 ARG A N 1
ATOM 2987 C CA . ARG A 1 376 ? 41.385 8.808 -21.605 1.00 55.78 376 ARG A CA 1
ATOM 2988 C C . ARG A 1 376 ? 42.685 8.383 -20.952 1.00 55.78 376 ARG A C 1
ATOM 2990 O O . ARG A 1 376 ? 42.718 8.096 -19.760 1.00 55.78 376 ARG A O 1
ATOM 2997 N N . GLY A 1 377 ? 43.746 8.413 -21.746 1.00 56.03 377 GLY A N 1
ATOM 2998 C CA . GLY A 1 377 ? 45.106 8.509 -21.239 1.00 56.03 377 GLY A CA 1
ATOM 2999 C C . GLY A 1 377 ? 45.903 7.220 -21.332 1.00 56.03 377 GLY A C 1
ATOM 3000 O O . GLY A 1 377 ? 46.379 6.701 -20.332 1.00 56.03 377 GLY A O 1
ATOM 3001 N N . SER A 1 378 ? 46.137 6.737 -22.543 1.00 52.91 378 SER A N 1
ATOM 3002 C CA . SER A 1 378 ? 47.454 6.186 -22.860 1.00 52.91 378 SER A CA 1
ATOM 3003 C C . SER A 1 378 ? 48.014 7.060 -23.969 1.00 52.91 378 SER A C 1
ATOM 3005 O O . SER A 1 378 ? 47.885 6.751 -25.147 1.00 52.91 378 SER A O 1
ATOM 3007 N N . SER A 1 379 ? 48.521 8.235 -23.579 1.00 57.31 379 SER A N 1
ATOM 3008 C CA . SER A 1 379 ? 49.378 9.018 -24.460 1.00 57.31 379 SER A CA 1
ATOM 3009 C C . SER A 1 379 ? 50.642 8.199 -24.667 1.00 57.31 379 SER A C 1
ATOM 3011 O O . SER A 1 379 ? 51.443 8.041 -23.744 1.00 57.31 379 SER A O 1
ATOM 3013 N N . SER A 1 380 ? 50.788 7.643 -25.860 1.00 52.59 380 SER A N 1
ATOM 3014 C CA . SER A 1 380 ? 52.073 7.198 -26.366 1.00 52.59 380 SER A CA 1
ATOM 3015 C C . SER A 1 380 ? 53.005 8.405 -26.341 1.00 52.59 380 SER A C 1
ATOM 3017 O O . SER A 1 380 ? 52.819 9.359 -27.092 1.00 52.59 380 SER A O 1
ATOM 3019 N N . THR A 1 381 ? 53.947 8.401 -25.406 1.00 58.19 381 THR A N 1
ATOM 3020 C CA . THR A 1 381 ? 55.096 9.297 -25.422 1.00 58.19 381 THR A CA 1
ATOM 3021 C C . THR A 1 381 ? 55.954 8.866 -26.606 1.00 58.19 381 THR A C 1
ATOM 3023 O O . THR A 1 381 ? 56.729 7.919 -26.496 1.00 58.19 381 THR A O 1
ATOM 3026 N N . GLU A 1 382 ? 55.766 9.500 -27.760 1.00 63.38 382 GLU A N 1
ATOM 3027 C CA . GLU A 1 382 ? 56.761 9.482 -28.829 1.00 63.38 382 GLU A CA 1
ATOM 3028 C C . GLU A 1 382 ? 57.981 10.250 -28.308 1.00 63.38 382 GLU A C 1
ATOM 3030 O O . GLU A 1 382 ? 57.950 11.466 -28.126 1.00 63.38 382 GLU A O 1
ATOM 3035 N N . GLN A 1 383 ? 59.028 9.506 -27.950 1.00 55.84 383 GLN A N 1
ATOM 3036 C CA . GLN A 1 383 ? 60.367 10.049 -27.770 1.00 55.84 383 GLN A CA 1
ATOM 3037 C C . GLN A 1 383 ? 60.932 10.311 -29.165 1.00 55.84 383 GLN A C 1
ATOM 3039 O O . GLN A 1 383 ? 61.285 9.379 -29.882 1.00 55.84 383 GLN A O 1
ATOM 3044 N N . GLU A 1 384 ? 60.970 11.581 -29.549 1.00 68.25 384 GLU A N 1
ATOM 3045 C CA . GLU A 1 384 ? 61.711 12.056 -30.710 1.00 68.25 384 GLU A CA 1
ATOM 3046 C C . GLU A 1 384 ? 63.178 12.218 -30.278 1.00 68.25 384 GLU A C 1
ATOM 3048 O O . GLU A 1 384 ? 63.538 13.133 -29.534 1.00 68.25 384 GLU A O 1
ATOM 3053 N N . GLU A 1 385 ? 64.010 11.249 -30.662 1.00 70.38 385 GLU A N 1
ATOM 3054 C CA . GLU A 1 385 ? 65.468 11.339 -30.603 1.00 70.38 385 GLU A CA 1
ATOM 3055 C C . GLU A 1 385 ? 65.937 12.377 -31.633 1.00 70.38 385 GLU A C 1
ATOM 3057 O O . GLU A 1 385 ? 65.895 12.131 -32.835 1.00 70.38 385 GLU A O 1
ATOM 3062 N N . THR A 1 386 ? 66.409 13.537 -31.176 1.00 64.44 386 THR A N 1
ATOM 3063 C CA . THR A 1 386 ? 67.247 14.425 -31.993 1.00 64.44 386 THR A CA 1
ATOM 3064 C C . THR A 1 386 ? 68.707 14.207 -31.626 1.00 64.44 386 THR A C 1
ATOM 3066 O O . THR A 1 386 ? 69.190 14.693 -30.600 1.00 64.44 386 THR A O 1
ATOM 3069 N N . SER A 1 387 ? 69.369 13.438 -32.482 1.00 74.56 387 SER A N 1
ATOM 3070 C CA . SER A 1 387 ? 70.812 13.289 -32.639 1.00 74.56 387 SER A CA 1
ATOM 3071 C C . SER A 1 387 ? 71.436 14.518 -33.321 1.00 74.56 387 SER A C 1
ATOM 3073 O O . SER A 1 387 ? 70.877 15.004 -34.299 1.00 74.56 387 SER A O 1
ATOM 3075 N N . GLU A 1 388 ? 72.575 14.957 -32.773 1.00 69.19 388 GLU A N 1
ATOM 3076 C CA . GLU A 1 388 ? 73.812 15.452 -33.426 1.00 69.19 388 GLU A CA 1
ATOM 3077 C C . GLU A 1 388 ? 73.709 16.353 -34.680 1.00 69.19 388 GLU A C 1
ATOM 3079 O O . GLU A 1 388 ? 73.254 15.918 -35.733 1.00 69.19 388 GLU A O 1
ATOM 3084 N N . ASP A 1 389 ? 74.196 17.601 -34.590 1.00 62.22 389 ASP A N 1
ATOM 3085 C CA . ASP A 1 389 ? 75.576 18.002 -34.974 1.00 62.22 389 ASP A CA 1
ATOM 3086 C C . ASP A 1 389 ? 75.873 19.472 -34.599 1.00 62.22 389 ASP A C 1
ATOM 3088 O O . ASP A 1 389 ? 75.004 20.349 -34.837 1.00 62.22 389 ASP A O 1
#

Secondary structure (DSSP, 8-state):
--------------EEE--------HHHHHHHHH-TT--S-HHHHHHHHHHHHHHHHHTT-EEEEETT--EEEE-TTS-EES-HHHHHHHHHHHS-----SS-----------TT------HHHHHHHHHH--HHHHHHHHHHHHHTT------SS---PPPPP--------------------------S--SSSS--------EE---------HHHHHHHHHS-TTSTT-TTHHHHHHHHHHHHHHTT-EEEE-TT--EEEE-TTS-EES-HHHHHHHHHHS--TT-----------EE--------HHHHHHHHHH--GGGHHHHHHHHHHTT-EEEEETTEEEEE-TTS-EES-HHHHHHHHS-S-------------------